Protein AF-0000000077071652 (afdb_homodimer)

InterPro domains:
  IPR006652 Kelch repeat type 1 [PF01344] (30-72)
  IPR015915 Kelch-type beta-propeller [G3DSA:2.120.10.80] (1-204)
  IPR015915 Kelch-type beta-propeller [SSF117281] (3-193)

Nearest PDB structures (foldseek):
  9d1i-assembly1_A  TM=8.207E-01  e=2.925E-10  Homo sapiens
  9d1z-assembly1_A  TM=8.200E-01  e=2.925E-10  Homo sapiens
  6cim-assembly1_D  TM=7.204E-01  e=2.808E-09  Mus musculus
  6cil-assembly1_B  TM=7.201E-01  e=3.849E-09  Mus musculus
  5gq0-assembly1_B  TM=3.621E-01  e=4.751E-09  Arabidopsis thaliana

Structure (mmCIF, N/CA/C/O backbone):
data_AF-0000000077071652-model_v1
#
loop_
_entity.id
_entity.type
_entity.pdbx_description
1 polymer 'Uncharacterized protein'
#
loop_
_atom_site.group_PDB
_atom_site.id
_atom_site.type_symbol
_atom_site.label_atom_id
_atom_site.label_alt_id
_atom_site.label_comp_id
_atom_site.label_asym_id
_atom_site.label_entity_id
_atom_site.label_seq_id
_atom_site.pdbx_PDB_ins_code
_atom_site.Cartn_x
_atom_site.Cartn_y
_atom_site.Cartn_z
_atom_site.occupancy
_atom_site.B_iso_or_equiv
_atom_site.auth_seq_id
_atom_site.auth_comp_id
_atom_site.auth_asym_id
_atom_site.auth_atom_id
_atom_site.pdbx_PDB_model_num
ATOM 1 N N . MET A 1 1 ? 28.688 33.906 -8.859 1 18.97 1 MET A N 1
ATOM 2 C CA . MET A 1 1 ? 28.531 33.281 -10.18 1 18.97 1 MET A CA 1
ATOM 3 C C . MET A 1 1 ? 28.859 31.797 -10.133 1 18.97 1 MET A C 1
ATOM 5 O O . MET A 1 1 ? 30.031 31.422 -10.055 1 18.97 1 MET A O 1
ATOM 9 N N . CYS A 1 2 ? 28.312 30.859 -9.383 1 20.47 2 CYS A N 1
ATOM 10 C CA . CYS A 1 2 ? 28.812 29.562 -8.906 1 20.47 2 CYS A CA 1
ATOM 11 C C . CYS A 1 2 ? 28.953 28.578 -10.055 1 20.47 2 CYS A C 1
ATOM 13 O O . CYS A 1 2 ? 27.984 28.25 -10.734 1 20.47 2 CYS A O 1
ATOM 15 N N . SER A 1 3 ? 30.078 28.531 -10.891 1 21.16 3 SER A N 1
ATOM 16 C CA . SER A 1 3 ? 30.484 27.891 -12.133 1 21.16 3 SER A CA 1
ATOM 17 C C . SER A 1 3 ? 30.359 26.375 -12.031 1 21.16 3 SER A C 1
ATOM 19 O O . SER A 1 3 ? 31.047 25.641 -12.734 1 21.16 3 SER A O 1
ATOM 21 N N . VAL A 1 4 ? 29.5 25.844 -11.289 1 23.52 4 VAL A N 1
ATOM 22 C CA . VAL A 1 4 ? 29.703 24.422 -11.047 1 23.52 4 VAL A CA 1
ATOM 23 C C . VAL A 1 4 ? 29.859 23.688 -12.375 1 23.52 4 VAL A C 1
ATOM 25 O O . VAL A 1 4 ? 29.094 23.922 -13.312 1 23.52 4 VAL A O 1
ATOM 28 N N . MET A 1 5 ? 31.078 23.297 -12.75 1 22.19 5 MET A N 1
ATOM 29 C CA . MET A 1 5 ? 31.734 22.438 -13.727 1 22.19 5 MET A CA 1
ATOM 30 C C . MET A 1 5 ? 30.875 21.234 -14.07 1 22.19 5 MET A C 1
ATOM 32 O O . MET A 1 5 ? 30.297 20.609 -13.18 1 22.19 5 MET A O 1
ATOM 36 N N . GLU A 1 6 ? 30.422 21.078 -15.242 1 27.33 6 GLU A N 1
ATOM 37 C CA . GLU A 1 6 ? 29.797 20.125 -16.156 1 27.33 6 GLU A CA 1
ATOM 38 C C . GLU A 1 6 ? 30.453 18.766 -16.062 1 27.33 6 GLU A C 1
ATOM 40 O O . GLU A 1 6 ? 31.5 18.531 -16.688 1 27.33 6 GLU A O 1
ATOM 45 N N . VAL A 1 7 ? 31 18.328 -14.922 1 27.44 7 VAL A N 1
ATOM 46 C CA . VAL A 1 7 ? 31.812 17.125 -15.055 1 27.44 7 VAL A CA 1
ATOM 47 C C . VAL A 1 7 ? 31.125 16.141 -16 1 27.44 7 VAL A C 1
ATOM 49 O O . VAL A 1 7 ? 30.016 15.695 -15.742 1 27.44 7 VAL A O 1
ATOM 52 N N . CYS A 1 8 ? 31.359 16.188 -17.281 1 26.73 8 CYS A N 1
ATOM 53 C CA . CYS A 1 8 ? 31.297 15.297 -18.453 1 26.73 8 CYS A CA 1
ATOM 54 C C . CYS A 1 8 ? 31.719 13.883 -18.078 1 26.73 8 CYS A C 1
ATOM 56 O O . CYS A 1 8 ? 32.906 13.57 -18.031 1 26.73 8 CYS A O 1
ATOM 58 N N . HIS A 1 9 ? 31.641 13.32 -16.875 1 30.38 9 HIS A N 1
ATOM 59 C CA . HIS A 1 9 ? 32.344 12.047 -16.75 1 30.38 9 HIS A CA 1
ATOM 60 C C . HIS A 1 9 ? 32.125 11.172 -17.969 1 30.38 9 HIS A C 1
ATOM 62 O O . HIS A 1 9 ? 31 10.836 -18.312 1 30.38 9 HIS A O 1
ATOM 68 N N . LEU A 1 10 ? 33.031 11.008 -19 1 30.67 10 LEU A N 1
ATOM 69 C CA . LEU A 1 10 ? 33.469 10.312 -20.203 1 30.67 10 LEU A CA 1
ATOM 70 C C . LEU A 1 10 ? 33 8.852 -20.188 1 30.67 10 LEU A C 1
ATOM 72 O O . LEU A 1 10 ? 32.375 8.383 -21.125 1 30.67 10 LEU A O 1
ATOM 76 N N . ARG A 1 11 ? 34.031 7.602 -20.172 1 30.45 11 ARG A N 1
ATOM 77 C CA . ARG A 1 11 ? 34.438 6.266 -20.609 1 30.45 11 ARG A CA 1
ATOM 78 C C . ARG A 1 11 ? 33.688 5.191 -19.844 1 30.45 11 ARG A C 1
ATOM 80 O O . ARG A 1 11 ? 33.531 4.066 -20.328 1 30.45 11 ARG A O 1
ATOM 87 N N . THR A 1 12 ? 34 4.973 -18.438 1 36.06 12 THR A N 1
ATOM 88 C CA . THR A 1 12 ? 33.625 3.713 -17.797 1 36.06 12 THR A CA 1
ATOM 89 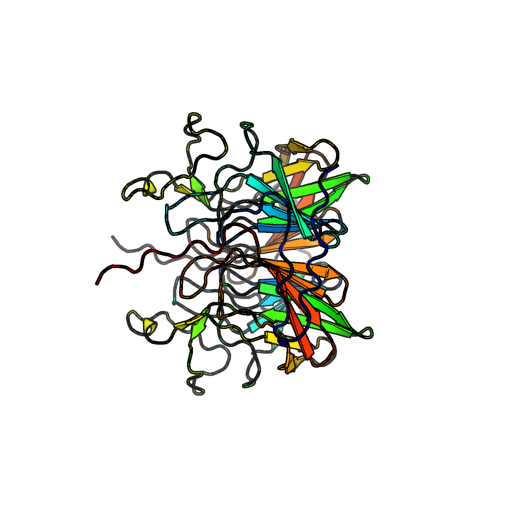C C . THR A 1 12 ? 32.125 3.533 -17.766 1 36.06 12 THR A C 1
ATOM 91 O O . THR A 1 12 ? 31.375 4.504 -17.609 1 36.06 12 THR A O 1
ATOM 94 N N . GLY A 1 13 ? 31.484 2.768 -18.578 1 35.16 13 GLY A N 1
ATOM 95 C CA . GLY A 1 13 ? 30.188 2.158 -18.844 1 35.16 13 GLY A CA 1
ATOM 96 C C . GLY A 1 13 ? 29.297 2.133 -17.625 1 35.16 13 GLY A C 1
ATOM 97 O O . GLY A 1 13 ? 28.344 1.348 -17.562 1 35.16 13 GLY A O 1
ATOM 98 N N . ARG A 1 14 ? 29.859 2.602 -16.531 1 34.88 14 ARG A N 1
ATOM 99 C CA . ARG A 1 14 ? 29 2.402 -15.367 1 34.88 14 ARG A CA 1
ATOM 100 C C . ARG A 1 14 ? 27.797 3.338 -15.398 1 34.88 14 ARG A C 1
ATOM 102 O O . ARG A 1 14 ? 27.953 4.535 -15.664 1 34.88 14 ARG A O 1
ATOM 109 N N . TRP A 1 15 ? 26.656 2.91 -15.656 1 39.97 15 TRP A N 1
ATOM 110 C CA . TRP A 1 15 ? 25.344 3.547 -15.531 1 39.97 15 TRP A CA 1
ATOM 111 C C . TRP A 1 15 ? 25.312 4.492 -14.336 1 39.97 15 TRP A C 1
ATOM 113 O O . TRP A 1 15 ? 25.594 4.086 -13.211 1 39.97 15 TRP A O 1
ATOM 123 N N . GLU A 1 16 ? 25.781 5.773 -14.453 1 47.78 16 GLU A N 1
ATOM 124 C CA . GLU A 1 16 ? 25.766 6.809 -13.43 1 47.78 16 GLU A CA 1
ATOM 125 C C . GLU A 1 16 ? 24.406 6.887 -12.742 1 47.78 16 GLU A C 1
ATOM 127 O O . GLU A 1 16 ? 23.375 7.078 -13.398 1 47.78 16 GLU A O 1
ATOM 132 N N . GLN A 1 17 ? 24.344 6.367 -11.586 1 61 17 GLN A N 1
ATOM 133 C CA . GLN A 1 17 ? 23.172 6.535 -10.719 1 61 17 GLN A CA 1
ATOM 134 C C . GLN A 1 17 ? 22.875 8.016 -10.492 1 61 17 GLN A C 1
ATOM 136 O O . GLN A 1 17 ? 23.766 8.805 -10.195 1 61 17 GLN A O 1
ATOM 141 N N . LYS A 1 18 ? 21.906 8.664 -11.242 1 69.88 18 LYS A N 1
ATOM 142 C CA . LYS A 1 18 ? 21.469 10.047 -11.094 1 69.88 18 LYS A CA 1
ATOM 143 C C . LYS A 1 18 ? 21.016 10.328 -9.664 1 69.88 18 LYS A C 1
ATOM 145 O O . LYS A 1 18 ? 20.172 9.602 -9.117 1 69.88 18 LYS A O 1
ATOM 150 N N . PRO A 1 19 ? 21.75 11.32 -8.969 1 77.06 19 PRO A N 1
ATOM 151 C CA . PRO A 1 19 ? 21.344 11.656 -7.605 1 77.06 19 PRO A CA 1
ATOM 152 C C . PRO A 1 19 ? 20.016 12.422 -7.551 1 77.06 19 PRO A C 1
ATOM 154 O O . PRO A 1 19 ? 19.719 13.188 -8.469 1 77.06 19 PRO A O 1
ATOM 157 N N . THR A 1 20 ? 19.234 12.102 -6.539 1 85.62 20 THR A N 1
ATOM 158 C CA . THR A 1 20 ? 18.078 12.953 -6.27 1 85.62 20 THR A CA 1
ATOM 159 C C . THR A 1 20 ? 18.516 14.234 -5.559 1 85.62 20 THR A C 1
ATOM 161 O O . THR A 1 20 ? 19.656 14.352 -5.129 1 85.62 20 THR A O 1
ATOM 164 N N . THR A 1 21 ? 17.641 15.242 -5.578 1 86.56 21 THR A N 1
ATOM 165 C CA . THR A 1 21 ? 17.938 16.516 -4.918 1 86.56 21 THR A CA 1
ATOM 166 C C . THR A 1 21 ? 16.891 16.812 -3.844 1 86.56 21 THR A C 1
ATOM 168 O O . THR A 1 21 ? 15.859 16.141 -3.77 1 86.56 21 THR A O 1
ATOM 171 N N . GLY A 1 22 ? 17.234 17.797 -2.902 1 88.31 22 GLY A N 1
ATOM 172 C CA . GLY A 1 22 ? 16.344 18.188 -1.822 1 88.31 22 GLY A CA 1
ATOM 173 C C . GLY A 1 22 ? 16.656 17.5 -0.51 1 88.31 22 GLY A C 1
ATOM 174 O O . GLY A 1 22 ? 17.812 17.297 -0.168 1 88.31 22 GLY A O 1
ATOM 175 N N . ASN A 1 23 ? 15.562 17.234 0.267 1 82.69 23 ASN A N 1
ATOM 176 C CA . ASN A 1 23 ? 15.695 16.625 1.591 1 82.69 23 ASN A CA 1
ATOM 177 C C . ASN A 1 23 ? 15 15.273 1.664 1 82.69 23 ASN A C 1
ATOM 179 O O . ASN A 1 23 ? 13.883 15.172 2.17 1 82.69 23 ASN A O 1
ATOM 183 N N . PRO A 1 24 ? 15.703 14.312 1.148 1 81.69 24 PRO A N 1
ATOM 184 C CA . PRO A 1 24 ? 15.07 12.992 1.2 1 81.69 24 PRO A CA 1
ATOM 185 C C . PRO A 1 24 ? 14.883 12.484 2.627 1 81.69 24 PRO A C 1
ATOM 187 O O . PRO A 1 24 ? 15.602 12.898 3.535 1 81.69 24 PRO A O 1
ATOM 190 N N . PRO A 1 25 ? 13.82 11.703 2.795 1 77.38 25 PRO A N 1
ATOM 191 C CA . PRO A 1 25 ? 13.695 11.062 4.105 1 77.38 25 PRO A CA 1
ATOM 192 C C . PRO A 1 25 ? 14.844 10.094 4.395 1 77.38 25 PRO A C 1
ATOM 194 O O . PRO A 1 25 ? 15.516 9.633 3.467 1 77.38 25 PRO A O 1
ATOM 197 N N . LEU A 1 26 ? 15.094 9.867 5.691 1 70.69 26 LEU A N 1
ATOM 198 C CA . LEU A 1 26 ? 16.047 8.836 6.074 1 70.69 26 LEU A CA 1
ATOM 199 C C . LEU A 1 26 ? 15.539 7.449 5.703 1 70.69 26 LEU A C 1
ATOM 201 O O . LEU A 1 26 ? 14.359 7.277 5.414 1 70.69 26 LEU A O 1
ATOM 205 N N . GLY A 1 27 ? 16.453 6.512 5.496 1 64.44 27 GLY A N 1
ATOM 206 C CA . GLY A 1 27 ? 16.078 5.141 5.18 1 64.44 27 GLY A CA 1
ATOM 207 C C . GLY A 1 27 ? 15.094 4.547 6.164 1 64.44 27 GLY A C 1
ATOM 208 O O . GLY A 1 27 ? 15.414 4.371 7.34 1 64.44 27 GLY A O 1
ATOM 209 N N . VAL A 1 28 ? 13.797 4.496 5.723 1 73.62 28 VAL A N 1
ATOM 210 C CA . VAL A 1 28 ? 12.742 3.949 6.566 1 73.62 28 VAL A CA 1
ATOM 211 C C . VAL A 1 28 ? 11.914 2.939 5.77 1 73.62 28 VAL A C 1
ATOM 213 O O . VAL A 1 28 ? 12.078 2.812 4.555 1 73.62 28 VAL A O 1
ATOM 216 N N . LYS A 1 29 ? 11.25 2.104 6.52 1 77.06 29 LYS A N 1
ATOM 217 C CA . LYS A 1 29 ? 10.352 1.126 5.91 1 77.06 29 LYS A CA 1
ATOM 218 C C . LYS A 1 29 ? 8.898 1.4 6.293 1 77.06 29 LYS A C 1
ATOM 220 O O . LYS A 1 29 ? 8.625 2.154 7.23 1 77.06 29 LYS A O 1
ATOM 225 N N . SER A 1 30 ? 8 0.882 5.434 1 83.38 30 SER A N 1
ATOM 226 C CA . SER A 1 30 ? 6.574 0.85 5.727 1 83.38 30 SER A CA 1
ATOM 227 C C . SER A 1 30 ? 5.953 2.238 5.613 1 83.38 30 SER A C 1
ATOM 229 O O . 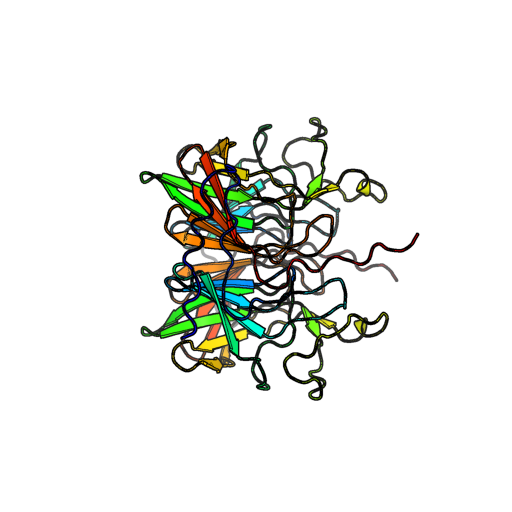SER A 1 30 ? 5.152 2.639 6.461 1 83.38 30 SER A O 1
ATOM 231 N N . TYR A 1 31 ? 6.34 2.951 4.594 1 85.31 31 TYR A N 1
ATOM 232 C CA . TYR A 1 31 ? 5.652 4.195 4.27 1 85.31 31 TYR A CA 1
ATOM 233 C C . TYR A 1 31 ? 4.254 3.92 3.73 1 85.31 31 TYR A C 1
ATOM 235 O O . TYR A 1 31 ? 4.012 2.877 3.117 1 85.31 31 TYR A O 1
ATOM 243 N N . ALA A 1 32 ? 3.391 4.832 4.027 1 90.62 32 ALA A N 1
ATOM 244 C CA . ALA A 1 32 ? 2.219 4.984 3.168 1 90.62 32 ALA A CA 1
ATOM 245 C C . ALA A 1 32 ? 2.516 5.906 1.989 1 90.62 32 ALA A C 1
ATOM 247 O O . ALA A 1 32 ? 3.207 6.918 2.143 1 90.62 32 ALA A O 1
ATOM 248 N N . ALA A 1 33 ? 1.998 5.621 0.824 1 94.5 33 ALA A N 1
ATOM 249 C CA . ALA A 1 33 ? 2.326 6.414 -0.357 1 94.5 33 ALA A CA 1
ATOM 250 C C . ALA A 1 33 ? 1.095 6.629 -1.232 1 94.5 33 ALA A C 1
ATOM 252 O O . ALA A 1 33 ? 0.207 5.777 -1.286 1 94.5 33 ALA A O 1
ATOM 253 N N . ALA A 1 34 ? 1.031 7.738 -1.883 1 96.12 34 ALA A N 1
ATOM 254 C CA . ALA A 1 34 ? 0.006 8.086 -2.865 1 96.12 34 ALA A CA 1
ATOM 255 C C . ALA A 1 34 ? 0.553 9.047 -3.914 1 96.12 34 ALA A C 1
ATOM 257 O O . ALA A 1 34 ? 1.439 9.852 -3.621 1 96.12 34 ALA A O 1
ATOM 258 N N . ALA A 1 35 ? 0 8.984 -5.051 1 95.94 35 ALA A N 1
ATOM 259 C CA . ALA A 1 35 ? 0.449 9.859 -6.129 1 95.94 35 ALA A CA 1
ATOM 260 C C . ALA A 1 35 ? -0.637 10.867 -6.512 1 95.94 35 ALA A C 1
ATOM 262 O O . ALA A 1 35 ? -1.821 10.523 -6.547 1 95.94 35 ALA A O 1
ATOM 263 N N . ILE A 1 36 ? -0.266 12.055 -6.734 1 95.62 36 ILE A N 1
ATOM 264 C CA . ILE A 1 36 ? -1.097 13.102 -7.316 1 95.62 36 ILE A CA 1
ATOM 265 C C . ILE A 1 36 ? -0.32 13.828 -8.414 1 95.62 36 ILE A C 1
ATOM 267 O O . ILE A 1 36 ? 0.694 14.469 -8.148 1 95.62 36 ILE A O 1
ATOM 271 N N . GLY A 1 37 ? -0.831 13.711 -9.664 1 93.56 37 GLY A N 1
ATOM 272 C CA . GLY A 1 37 ? -0.073 14.281 -10.766 1 93.56 37 GLY A CA 1
ATOM 273 C C . GLY A 1 37 ? 1.312 13.68 -10.914 1 93.56 37 GLY A C 1
ATOM 274 O O . GLY A 1 37 ? 1.457 12.469 -11.055 1 93.56 37 GLY A O 1
ATOM 275 N N . ARG A 1 38 ? 2.359 14.531 -10.891 1 95.19 38 ARG A N 1
ATOM 276 C CA . ARG A 1 38 ? 3.732 14.07 -11.07 1 95.19 38 ARG A CA 1
ATOM 277 C C . ARG A 1 38 ? 4.492 14.094 -9.742 1 95.19 38 ARG A C 1
ATOM 279 O O . ARG A 1 38 ? 5.719 14.211 -9.734 1 95.19 38 ARG A O 1
ATOM 286 N N . GLU A 1 39 ? 3.68 14.016 -8.672 1 96.31 39 GLU A N 1
ATOM 287 C CA . GLU A 1 39 ? 4.27 13.961 -7.34 1 96.31 39 GLU A CA 1
ATOM 288 C C . GLU A 1 39 ? 3.832 12.703 -6.594 1 96.31 39 GLU A C 1
ATOM 290 O O . GLU A 1 39 ? 2.67 12.297 -6.676 1 96.31 39 GLU A O 1
ATOM 295 N N . ILE A 1 40 ? 4.793 12.125 -5.91 1 96.75 40 ILE A N 1
ATOM 296 C CA . ILE A 1 40 ? 4.488 11.039 -4.98 1 96.75 40 ILE A CA 1
ATOM 297 C C . ILE A 1 40 ? 4.684 11.523 -3.545 1 96.75 40 ILE A C 1
ATOM 299 O O . ILE A 1 40 ? 5.668 12.195 -3.238 1 96.75 40 ILE A O 1
ATOM 303 N N . PHE A 1 41 ? 3.736 11.156 -2.75 1 94.12 41 PHE A N 1
ATOM 304 C CA . PHE A 1 41 ? 3.779 11.57 -1.352 1 94.12 41 PHE A CA 1
ATOM 305 C C . PHE A 1 41 ? 4.023 10.367 -0.445 1 94.12 41 PHE A C 1
ATOM 307 O O . PHE A 1 41 ? 3.484 9.281 -0.679 1 94.12 41 PHE A O 1
ATOM 314 N N . TYR A 1 42 ? 4.836 10.57 0.551 1 90.88 42 TYR A N 1
ATOM 315 C CA . TYR A 1 42 ? 5.203 9.531 1.513 1 90.88 42 TYR A CA 1
ATOM 316 C C . TYR A 1 42 ? 4.957 10.008 2.941 1 90.88 42 TYR A C 1
ATOM 318 O O . TYR A 1 42 ? 5.371 11.109 3.316 1 90.88 42 TYR A O 1
ATOM 326 N N . PHE A 1 43 ? 4.277 9.188 3.701 1 88.94 43 PHE A N 1
ATOM 327 C CA . PHE A 1 43 ? 4.008 9.531 5.094 1 88.94 43 PHE A CA 1
ATOM 328 C C . PHE A 1 43 ? 4.371 8.375 6.016 1 88.94 43 PHE A C 1
ATOM 330 O O . PHE A 1 43 ? 4.129 7.211 5.688 1 88.94 43 PHE A O 1
ATOM 337 N N . GLY A 1 44 ? 4.918 8.75 7.191 1 80.44 44 GLY A N 1
ATOM 338 C CA . GLY A 1 44 ? 5.16 7.805 8.273 1 80.44 44 GLY A CA 1
ATOM 339 C C . GLY A 1 44 ? 6.41 6.973 8.07 1 80.44 44 GLY A C 1
ATOM 340 O O . GLY A 1 44 ? 7.457 7.5 7.688 1 80.44 44 GLY A O 1
ATOM 341 N N . GLY A 1 45 ? 6.25 5.645 8.375 1 76.31 45 GLY A N 1
ATOM 342 C CA . GLY A 1 45 ? 7.363 4.715 8.297 1 76.31 45 GLY A CA 1
ATOM 343 C C . GLY A 1 45 ? 8.117 4.574 9.602 1 76.31 45 GLY A C 1
ATOM 344 O O . GLY A 1 45 ? 7.883 5.332 10.547 1 76.31 45 GLY A O 1
ATOM 345 N N . HIS A 1 46 ? 8.805 3.459 9.656 1 73.06 46 HIS A N 1
ATOM 346 C CA . HIS A 1 46 ? 9.57 3.195 10.867 1 73.06 46 HIS A CA 1
ATOM 347 C C . HIS A 1 46 ? 11.008 2.799 10.531 1 73.06 46 HIS A C 1
ATOM 349 O O . HIS A 1 46 ? 11.258 2.186 9.492 1 73.06 46 HIS A O 1
ATOM 355 N N . CYS A 1 47 ? 11.891 3.416 11.367 1 62.28 47 CYS A N 1
ATOM 356 C CA . CYS A 1 47 ? 13.297 3.053 11.211 1 62.28 47 CYS A CA 1
ATOM 357 C C . CYS A 1 47 ? 13.719 2.033 12.258 1 62.28 47 CYS A C 1
ATOM 359 O O . CYS A 1 47 ? 13.289 2.105 13.414 1 62.28 47 CYS A O 1
ATOM 361 N N . ASN A 1 48 ? 14.336 0.877 11.859 1 54.91 48 ASN A N 1
ATOM 362 C CA . ASN A 1 48 ? 14.812 -0.115 12.812 1 54.91 48 ASN A CA 1
ATOM 363 C C . ASN A 1 48 ? 15.867 0.47 13.75 1 54.91 48 ASN A C 1
ATOM 365 O O . ASN A 1 48 ? 15.984 0.054 14.906 1 54.91 48 ASN A O 1
ATOM 369 N N . HIS A 1 49 ? 16.797 1.236 13.227 1 49.44 49 HIS A N 1
ATOM 370 C CA . HIS A 1 49 ? 17.969 1.585 14.023 1 49.44 49 HIS A CA 1
ATOM 371 C C . HIS A 1 49 ? 17.547 2.23 15.344 1 49.44 49 HIS A C 1
ATOM 373 O O . HIS A 1 49 ? 18.062 1.86 16.406 1 49.44 49 HIS A O 1
ATOM 379 N N . ASP A 1 50 ? 16.641 3.178 15.266 1 48 50 ASP A N 1
ATOM 380 C CA . ASP A 1 50 ? 16.422 3.916 16.516 1 48 50 ASP A CA 1
ATOM 381 C C . ASP A 1 50 ? 14.969 3.826 16.969 1 48 50 ASP A C 1
ATOM 383 O O . ASP A 1 50 ? 14.594 4.41 17.984 1 48 50 ASP A O 1
ATOM 387 N N . GLY A 1 51 ? 14.344 2.824 16.391 1 53.47 51 GLY A N 1
ATOM 388 C CA . GLY A 1 51 ? 12.945 2.721 16.781 1 53.47 51 GLY A CA 1
ATOM 389 C C . GLY A 1 51 ? 12.156 3.988 16.516 1 53.47 51 GLY A C 1
ATOM 390 O O . GLY A 1 51 ? 11.227 4.312 17.25 1 53.47 51 GLY A O 1
ATOM 391 N N . CYS A 1 52 ? 12.648 4.797 15.492 1 56.03 52 CYS A N 1
ATOM 392 C CA . CYS A 1 52 ? 12.055 6.117 15.305 1 56.03 52 CYS A CA 1
ATOM 393 C C . CYS A 1 52 ? 10.906 6.059 14.305 1 56.03 52 CYS A C 1
ATOM 395 O O . CYS A 1 52 ? 10.961 5.301 13.328 1 56.03 52 CYS A O 1
ATOM 397 N N . PHE A 1 53 ? 9.797 6.668 14.828 1 62.34 53 PHE A N 1
ATOM 398 C CA . PHE A 1 53 ? 8.625 6.883 13.984 1 62.34 53 PHE A CA 1
ATOM 399 C C . PHE A 1 53 ? 8.672 8.258 13.328 1 62.34 53 PHE A C 1
ATOM 401 O O . PHE A 1 53 ? 9.102 9.234 13.953 1 62.34 53 PHE A O 1
ATOM 408 N N . HIS A 1 54 ? 8.391 8.148 12 1 64.88 54 HIS A N 1
ATOM 409 C CA . HIS A 1 54 ? 8.391 9.414 11.273 1 64.88 54 HIS A CA 1
ATOM 410 C C . HIS A 1 54 ? 6.973 9.969 11.133 1 64.88 54 HIS A C 1
ATOM 412 O O . HIS A 1 54 ? 6.023 9.211 10.93 1 64.88 54 HIS A O 1
ATOM 418 N N . ASN A 1 55 ? 6.797 11.242 11.477 1 69.88 55 ASN A N 1
ATOM 419 C CA . ASN A 1 55 ? 5.516 11.922 11.305 1 69.88 55 ASN A CA 1
ATOM 420 C C . ASN A 1 55 ? 5.586 12.992 10.219 1 69.88 55 ASN A C 1
ATOM 422 O O . ASN A 1 55 ? 4.848 13.977 10.258 1 69.88 55 ASN A O 1
ATOM 426 N N . SER A 1 56 ? 6.465 12.805 9.312 1 76.44 56 SER A N 1
ATOM 427 C CA . SER A 1 56 ? 6.641 13.805 8.266 1 76.44 56 SER A CA 1
ATOM 428 C C . SER A 1 56 ? 6.031 13.344 6.949 1 76.44 56 SER A C 1
ATOM 430 O O . SER A 1 56 ? 6.008 12.148 6.652 1 76.44 56 SER A O 1
ATOM 432 N N . LEU A 1 57 ? 5.512 14.383 6.312 1 88.31 57 LEU A N 1
ATOM 433 C CA . LEU A 1 57 ? 5.035 14.188 4.945 1 88.31 57 LEU A CA 1
ATOM 434 C C . LEU A 1 57 ? 6.066 14.68 3.936 1 88.31 57 LEU A C 1
ATOM 436 O O . LEU A 1 57 ? 6.531 15.82 4.02 1 88.31 57 LEU A O 1
ATOM 440 N N . TYR A 1 58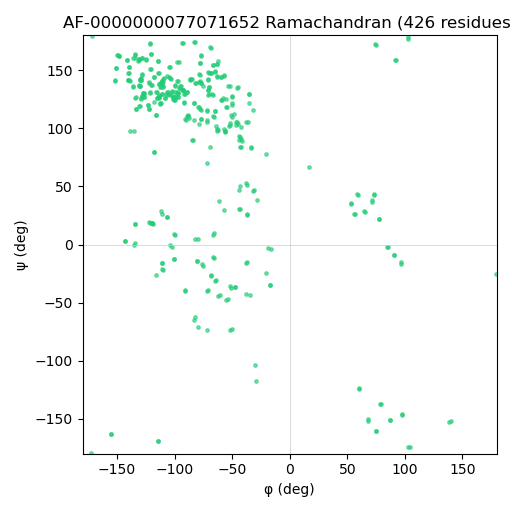 ? 6.461 13.773 3.025 1 89.88 58 TYR A N 1
ATOM 441 C CA . TYR A 1 58 ? 7.402 14.117 1.966 1 89.88 58 TYR A CA 1
ATOM 442 C C . TYR A 1 58 ? 6.734 14.047 0.598 1 89.88 58 TYR A C 1
ATOM 444 O O . TYR A 1 58 ? 5.789 13.281 0.399 1 89.88 58 TYR A O 1
ATOM 452 N N . SER A 1 59 ? 7.184 14.891 -0.246 1 93.94 59 SER A N 1
ATOM 453 C CA . SER A 1 59 ? 6.828 14.758 -1.655 1 93.94 59 SER A CA 1
ATOM 454 C C . SER A 1 59 ? 8.062 14.523 -2.518 1 93.94 59 SER A C 1
ATOM 456 O O . SER A 1 59 ? 9.141 15.047 -2.221 1 93.94 59 SER A O 1
ATOM 458 N N . PHE A 1 60 ? 7.922 13.727 -3.523 1 94.69 60 PHE A N 1
ATOM 459 C CA . PHE A 1 60 ? 8.945 13.453 -4.527 1 94.69 60 PHE A CA 1
ATOM 460 C C . PHE A 1 60 ? 8.422 13.766 -5.926 1 94.69 60 PHE A C 1
ATOM 462 O O . PHE A 1 60 ? 7.441 13.172 -6.379 1 94.69 60 PHE A O 1
ATOM 469 N N . ASN A 1 61 ? 9.109 14.703 -6.598 1 95.75 61 ASN A N 1
ATOM 470 C CA . ASN A 1 61 ? 8.758 15.023 -7.977 1 95.75 61 ASN A CA 1
ATOM 471 C C . ASN A 1 61 ? 9.398 14.047 -8.961 1 95.75 61 ASN A C 1
ATOM 473 O O . ASN A 1 61 ? 10.625 13.938 -9.016 1 95.75 61 ASN A O 1
ATOM 477 N N . VAL A 1 62 ? 8.602 13.406 -9.727 1 93.81 62 VAL A N 1
ATOM 478 C CA . VAL A 1 62 ? 9.102 12.297 -10.531 1 93.81 62 VAL A CA 1
ATOM 479 C C . VAL A 1 62 ? 9.789 12.836 -11.781 1 93.81 62 VAL A C 1
ATOM 481 O O . VAL A 1 62 ? 10.492 12.094 -12.484 1 93.81 62 VAL A O 1
ATOM 484 N N . ASP A 1 63 ? 9.594 14.086 -12.109 1 92.62 63 ASP A N 1
ATOM 485 C CA . ASP A 1 63 ? 10.242 14.672 -13.273 1 92.62 63 ASP A CA 1
ATOM 486 C C . ASP A 1 63 ? 11.586 15.297 -12.891 1 92.62 63 ASP A C 1
ATOM 488 O O . ASP A 1 63 ? 12.578 15.141 -13.609 1 92.62 63 ASP A O 1
ATOM 492 N N . THR A 1 64 ? 11.672 15.938 -11.766 1 93 64 THR A N 1
ATOM 493 C CA . THR A 1 64 ? 12.875 16.656 -11.359 1 93 64 THR A CA 1
ATOM 494 C C . THR A 1 64 ? 13.68 15.836 -10.359 1 93 64 THR A C 1
ATOM 496 O O . THR A 1 64 ? 14.836 16.156 -10.062 1 93 64 THR A O 1
ATOM 499 N N . PHE A 1 65 ? 13.109 14.82 -9.852 1 93 65 PHE A N 1
ATOM 500 C CA . PHE A 1 65 ? 13.734 13.953 -8.859 1 93 65 PHE A CA 1
ATOM 501 C C . PHE A 1 65 ? 14.133 14.75 -7.621 1 93 65 PHE A C 1
ATOM 503 O O . PHE A 1 65 ? 15.219 14.562 -7.074 1 93 65 PHE A O 1
ATOM 510 N N . ASN A 1 66 ? 13.219 15.57 -7.25 1 93.5 66 ASN A N 1
ATOM 511 C CA . ASN A 1 66 ? 13.445 16.422 -6.09 1 93.5 66 ASN A CA 1
ATOM 512 C C . ASN A 1 66 ? 12.531 16.047 -4.926 1 93.5 66 ASN A C 1
ATOM 514 O O . ASN A 1 66 ? 11.336 15.836 -5.117 1 93.5 66 ASN A O 1
ATOM 518 N N . TRP A 1 67 ? 13.164 16 -3.719 1 92.94 67 TRP A N 1
ATOM 519 C CA . TRP A 1 67 ? 12.438 15.727 -2.484 1 92.94 67 TRP A CA 1
ATOM 520 C C . TRP A 1 67 ? 12.094 17.016 -1.753 1 92.94 67 TRP A C 1
ATOM 522 O O . TRP A 1 67 ? 12.914 17.938 -1.68 1 92.94 67 TRP A O 1
ATOM 532 N N . LYS A 1 68 ? 10.898 17.031 -1.186 1 91.19 68 LYS A N 1
ATOM 533 C CA . LYS A 1 68 ? 10.492 18.125 -0.306 1 91.19 68 LYS A CA 1
ATOM 534 C C . LYS A 1 68 ? 9.789 17.594 0.939 1 91.19 68 LYS A C 1
ATOM 536 O O . LYS A 1 68 ? 8.969 16.672 0.852 1 91.19 68 LYS A O 1
ATOM 541 N N . GLU A 1 69 ? 10.172 18.172 2.045 1 87.5 69 GLU A N 1
ATOM 542 C CA . GLU A 1 69 ? 9.398 17.922 3.258 1 87.5 69 GLU A CA 1
ATOM 543 C C . GLU A 1 69 ? 8.266 18.938 3.408 1 87.5 69 GLU A C 1
ATOM 545 O O . GLU A 1 69 ? 8.5 20.141 3.426 1 87.5 69 GLU A O 1
ATOM 550 N N . LEU A 1 70 ? 7.086 18.688 3.303 1 85.06 70 LEU A N 1
ATOM 551 C CA . LEU A 1 70 ? 5.938 19.578 3.289 1 85.06 70 LEU A CA 1
ATOM 552 C C . LEU A 1 70 ? 5.516 19.953 4.711 1 85.06 70 LEU A C 1
ATOM 554 O O . LEU A 1 70 ? 5.07 21.062 4.961 1 85.06 70 LEU A O 1
ATOM 558 N N . SER A 1 71 ? 5.105 19.172 5.594 1 66.25 71 SER A N 1
ATOM 559 C CA . SER A 1 71 ? 4.578 19.578 6.895 1 66.25 71 SER A CA 1
ATOM 560 C C . SER A 1 71 ? 5.086 18.656 8 1 66.25 71 SER A C 1
ATOM 562 O O . SER A 1 71 ? 4.902 17.438 7.941 1 66.25 71 SER A O 1
ATOM 564 N N . PRO A 1 72 ? 6.18 19.109 8.734 1 54.88 72 PRO A N 1
ATOM 565 C CA . PRO A 1 72 ? 6.191 18.312 9.961 1 54.88 72 PRO A CA 1
ATOM 566 C C . PRO A 1 72 ? 4.887 18.406 10.75 1 54.88 72 PRO A C 1
ATOM 568 O O . PRO A 1 72 ? 4.219 19.453 10.703 1 54.88 72 PRO A O 1
ATOM 571 N N . THR A 1 73 ? 4.035 17.469 10.641 1 51.16 73 THR A N 1
ATOM 572 C CA . THR A 1 73 ? 2.781 17.609 11.375 1 51.16 73 THR A CA 1
ATOM 573 C C . THR A 1 73 ? 3.02 18.25 12.734 1 51.16 73 THR A C 1
ATOM 575 O O . THR A 1 73 ? 3.52 17.609 13.664 1 51.16 73 THR A O 1
ATOM 578 N N . THR A 1 74 ? 3.66 19.344 12.766 1 46.38 74 THR A N 1
ATOM 579 C CA . THR A 1 74 ? 3.744 20 14.07 1 46.38 74 THR A CA 1
ATOM 580 C C . THR A 1 74 ? 2.373 20.047 14.742 1 46.38 74 THR A C 1
ATOM 582 O O . THR A 1 74 ? 2.271 20.297 15.938 1 46.38 74 THR A O 1
ATOM 585 N N . SER A 1 75 ? 1.389 20.234 13.93 1 44.88 75 SER A N 1
ATOM 586 C CA . SER A 1 75 ? 0.133 20.562 14.594 1 44.88 75 SER A CA 1
ATOM 587 C C . SER A 1 75 ? -0.534 19.328 15.172 1 44.88 75 SER A C 1
ATOM 589 O O . SER A 1 75 ? -0.312 18.219 14.688 1 44.88 75 SER A O 1
ATOM 591 N N . HIS A 1 76 ? -1.104 19.5 16.359 1 45.44 76 HIS A N 1
ATOM 592 C CA . HIS A 1 76 ? -1.931 18.594 17.156 1 45.44 76 HIS A CA 1
ATOM 593 C C . HIS A 1 76 ? -2.867 17.781 16.266 1 45.44 76 HIS A C 1
ATOM 595 O O . HIS A 1 76 ? -3.484 16.812 16.734 1 45.44 76 HIS A O 1
ATOM 601 N N . HIS A 1 77 ? -2.992 18.25 15.094 1 45.31 77 HIS A N 1
ATOM 602 C CA . HIS A 1 77 ? -4.086 17.641 14.344 1 45.31 77 HIS A CA 1
ATOM 603 C C . HIS A 1 77 ? -3.57 16.625 13.344 1 45.31 77 HIS A C 1
ATOM 605 O O . HIS A 1 77 ? -4.355 15.984 12.641 1 45.31 77 HIS A O 1
ATOM 611 N N . GLY A 1 78 ? -2.291 16.422 13.219 1 48.84 78 GLY A N 1
ATOM 612 C CA . GLY A 1 78 ? -1.856 15.492 12.18 1 48.84 78 GLY A CA 1
ATOM 613 C C . GLY A 1 78 ? -1.612 14.086 12.703 1 48.84 78 GLY A C 1
ATOM 614 O O . GLY A 1 78 ? -1.675 13.844 13.906 1 48.84 78 GLY A O 1
ATOM 615 N N . PRO A 1 79 ? -1.707 13.102 11.688 1 49.25 79 PRO A N 1
ATOM 616 C CA . PRO A 1 79 ? -1.43 11.727 12.109 1 49.25 79 PRO A CA 1
ATOM 617 C C . PRO A 1 79 ? -0.118 11.594 12.883 1 49.25 79 PRO A C 1
ATOM 619 O O . PRO A 1 79 ? 0.844 12.312 12.594 1 49.25 79 PRO A O 1
ATOM 622 N N . MET A 1 80 ? -0.197 11.344 14.125 1 52.53 80 MET A N 1
ATOM 623 C CA . MET A 1 80 ? 1 11.078 14.914 1 52.53 80 MET A CA 1
ATOM 624 C C . MET A 1 80 ? 1.717 9.828 14.422 1 52.53 80 MET A C 1
ATOM 626 O O . MET A 1 80 ? 1.077 8.891 13.938 1 52.53 80 MET A O 1
ATOM 630 N N . MET A 1 81 ? 2.951 9.766 14.742 1 51.41 81 MET A N 1
ATOM 631 C CA . MET A 1 81 ? 3.977 8.75 14.508 1 51.41 81 MET A CA 1
ATOM 632 C C . MET A 1 81 ? 3.342 7.398 14.211 1 51.41 81 MET A C 1
ATOM 634 O O . MET A 1 81 ? 2.916 6.691 15.125 1 51.41 81 MET A O 1
ATOM 638 N N . LYS A 1 82 ? 2.846 7.238 12.906 1 58.53 82 LYS A N 1
ATOM 639 C CA . LYS A 1 82 ? 2.176 5.973 12.625 1 58.53 82 LYS A CA 1
ATOM 640 C C . LYS A 1 82 ? 2.912 5.195 11.539 1 58.53 82 LYS A C 1
ATOM 642 O O . LYS A 1 82 ? 3.502 5.789 10.633 1 58.53 82 LYS A O 1
ATOM 647 N N . HIS A 1 83 ? 3.27 3.98 11.977 1 60.94 83 HIS A N 1
ATOM 648 C CA . HIS A 1 83 ? 3.629 3.082 10.891 1 60.94 83 HIS A CA 1
ATOM 649 C C . HIS A 1 83 ? 2.523 2.064 10.625 1 60.94 83 HIS A C 1
ATOM 651 O O . HIS A 1 83 ? 1.569 1.966 11.398 1 60.94 83 HIS A O 1
ATOM 657 N N . LEU A 1 84 ? 2.449 1.616 9.477 1 76.38 84 LEU A N 1
ATOM 658 C CA . LEU A 1 84 ? 1.496 0.606 9.031 1 76.38 84 LEU A CA 1
ATOM 659 C C . LEU A 1 84 ? 0.117 1.219 8.812 1 76.38 84 LEU A C 1
ATOM 661 O O . LEU A 1 84 ? -0.902 0.573 9.07 1 76.38 84 LEU A O 1
ATOM 665 N N . CYS A 1 85 ? 0.114 2.518 8.609 1 82.19 85 CYS A N 1
ATOM 666 C CA . CYS A 1 85 ? -1.062 3.191 8.07 1 82.19 85 CYS A CA 1
ATOM 667 C C . CYS A 1 85 ? -1.097 3.092 6.551 1 82.19 85 CYS A C 1
ATOM 669 O O . CYS A 1 85 ? -0.211 2.486 5.945 1 82.19 85 CYS A O 1
ATOM 671 N N . ASP A 1 86 ? -2.162 3.562 5.977 1 92.31 86 ASP A N 1
ATOM 672 C CA . ASP A 1 86 ? -2.246 3.658 4.523 1 92.31 86 ASP A CA 1
ATOM 673 C C . ASP A 1 86 ? -2.734 5.039 4.09 1 92.31 86 ASP A C 1
ATOM 675 O O . ASP A 1 86 ? -3.275 5.793 4.898 1 92.31 86 ASP A O 1
ATOM 679 N N . MET A 1 87 ? -2.418 5.344 2.908 1 94.75 87 MET A N 1
ATOM 680 C CA . MET A 1 87 ? -2.711 6.672 2.381 1 94.75 87 MET A CA 1
ATOM 681 C C . MET A 1 87 ? -3.209 6.594 0.942 1 94.75 87 MET A C 1
ATOM 683 O O . MET A 1 87 ? -2.699 5.801 0.148 1 94.75 87 MET A O 1
ATOM 687 N N . ILE A 1 88 ? -4.223 7.457 0.612 1 97.12 88 ILE A N 1
ATOM 688 C CA . ILE A 1 88 ? -4.703 7.59 -0.759 1 97.12 88 ILE A CA 1
ATOM 689 C C . ILE A 1 88 ? -4.863 9.07 -1.106 1 97.12 88 ILE A C 1
ATOM 691 O O . ILE A 1 88 ? -4.875 9.922 -0.218 1 97.12 88 ILE A O 1
ATOM 695 N N . ALA A 1 89 ? -4.895 9.312 -2.396 1 97.19 89 ALA A N 1
ATOM 696 C CA . ALA A 1 89 ? -5.281 10.625 -2.908 1 97.19 89 ALA A CA 1
ATOM 697 C C . ALA A 1 89 ? -6.77 10.664 -3.252 1 97.19 89 ALA A C 1
ATOM 699 O O . ALA A 1 89 ? -7.305 9.711 -3.818 1 97.19 89 ALA A O 1
ATOM 700 N N . ILE A 1 90 ? -7.406 11.727 -2.867 1 97.31 90 ILE A N 1
ATOM 701 C CA . ILE A 1 90 ? -8.789 11.938 -3.281 1 97.31 90 ILE A CA 1
ATOM 702 C C . ILE A 1 90 ? -8.938 13.336 -3.887 1 97.31 90 ILE A C 1
ATOM 704 O O . ILE A 1 90 ? -8.07 14.188 -3.713 1 97.31 90 ILE A O 1
ATOM 708 N N . LYS A 1 91 ? -9.992 13.438 -4.625 1 98 91 LYS A N 1
ATOM 709 C CA . LYS A 1 91 ? -10.352 14.727 -5.207 1 98 91 LYS A CA 1
ATOM 710 C C . LYS A 1 91 ? -11.82 15.055 -4.941 1 98 91 LYS A C 1
ATOM 712 O O . LYS A 1 91 ? -12.711 14.281 -5.312 1 98 91 LYS A O 1
ATOM 717 N N . VAL A 1 92 ? -12.023 16.141 -4.254 1 97.19 92 VAL A N 1
ATOM 718 C CA . VAL A 1 92 ? -13.375 16.594 -3.928 1 97.19 92 VAL A CA 1
ATOM 719 C C . VAL A 1 92 ? -13.531 18.062 -4.324 1 97.19 92 VAL A C 1
ATOM 721 O O . VAL A 1 92 ? -12.719 18.906 -3.928 1 97.19 92 VAL A O 1
ATOM 724 N N . ASN A 1 93 ? -14.555 18.344 -5.129 1 95.25 93 ASN A N 1
ATOM 725 C CA . ASN A 1 93 ? -14.828 19.703 -5.598 1 95.25 93 ASN A CA 1
ATOM 726 C C . ASN A 1 93 ? -13.602 20.328 -6.25 1 95.25 93 ASN A C 1
ATOM 728 O O . ASN A 1 93 ? -13.273 21.484 -5.984 1 95.25 93 ASN A O 1
ATOM 732 N N . GLY A 1 94 ? -12.836 19.5 -6.926 1 95.31 94 GLY A N 1
ATOM 733 C CA . GLY A 1 94 ? -11.695 19.984 -7.691 1 95.31 94 GLY A CA 1
ATOM 734 C C . GLY A 1 94 ? -10.438 20.141 -6.855 1 95.31 94 GLY A C 1
ATOM 735 O O . GLY A 1 94 ? -9.406 20.594 -7.355 1 95.31 94 GLY A O 1
ATOM 736 N N . GLU A 1 95 ? -10.57 19.859 -5.555 1 96.94 95 GLU A N 1
ATOM 737 C CA . GLU A 1 95 ? -9.438 19.984 -4.641 1 96.94 95 GLU A CA 1
ATOM 738 C C . GLU A 1 95 ? -8.797 18.625 -4.363 1 96.94 95 GLU A C 1
ATOM 740 O O . GLU A 1 95 ? -9.5 17.641 -4.176 1 96.94 95 GLU A O 1
ATOM 745 N N . ASP A 1 96 ? -7.453 18.641 -4.375 1 97.5 96 ASP A N 1
ATOM 746 C CA . ASP A 1 96 ? -6.715 17.422 -4.082 1 97.5 96 ASP A CA 1
ATOM 747 C C . ASP A 1 96 ? -6.438 17.297 -2.586 1 97.5 96 ASP A C 1
ATOM 749 O O . ASP A 1 96 ? -5.996 18.25 -1.946 1 97.5 96 ASP A O 1
ATOM 753 N N . TYR A 1 97 ? -6.742 16.109 -2.082 1 96.69 97 TYR A N 1
ATOM 754 C CA . TYR A 1 97 ? -6.438 15.789 -0.692 1 96.69 97 TYR A CA 1
ATOM 755 C C . TYR A 1 97 ? -5.668 14.477 -0.589 1 96.69 97 TYR A C 1
ATOM 757 O O . TYR A 1 97 ? -5.848 13.578 -1.413 1 96.69 97 TYR A O 1
ATOM 765 N N . LEU A 1 98 ? -4.781 14.422 0.386 1 95.62 98 LEU A N 1
ATOM 766 C CA . LEU A 1 98 ? -4.305 13.125 0.873 1 95.62 98 LEU A CA 1
ATOM 767 C C . LEU A 1 98 ? -5.094 12.68 2.098 1 95.62 98 LEU A C 1
ATOM 769 O O . LEU A 1 98 ? -5.406 13.5 2.971 1 95.62 98 LEU A O 1
ATOM 773 N N . VAL A 1 99 ? -5.48 11.398 2.076 1 95.5 99 VAL A N 1
ATOM 774 C CA . VAL A 1 99 ? -6.164 10.812 3.227 1 95.5 99 VAL A CA 1
ATOM 775 C C . VAL A 1 99 ? -5.266 9.773 3.885 1 95.5 99 VAL A C 1
ATOM 777 O O . VAL A 1 99 ? -4.82 8.828 3.23 1 95.5 99 VAL A O 1
ATOM 780 N N . VAL A 1 100 ? -4.965 9.961 5.133 1 92.62 100 VAL A N 1
ATOM 781 C CA . VAL A 1 100 ? -4.195 9 5.914 1 92.62 100 VAL A CA 1
ATOM 782 C C . VAL A 1 100 ? -5.09 8.359 6.977 1 92.62 100 VAL A C 1
ATOM 784 O O . VAL A 1 100 ? -5.805 9.062 7.699 1 92.62 100 VAL A O 1
ATOM 787 N N . ILE A 1 101 ? -5.078 7.035 7.047 1 92.5 101 ILE A N 1
ATOM 788 C CA . ILE A 1 101 ? -5.941 6.336 7.992 1 92.5 101 ILE A CA 1
ATOM 789 C C . ILE A 1 101 ? -5.117 5.34 8.797 1 92.5 101 ILE A C 1
ATOM 791 O O . ILE A 1 101 ? -4.25 4.652 8.25 1 92.5 101 ILE A O 1
ATOM 795 N N . GLY A 1 102 ? -5.449 5.219 10.102 1 86.06 102 GLY A N 1
ATOM 796 C CA . GLY A 1 102 ? -5.043 4.098 10.93 1 86.06 102 GLY A CA 1
ATOM 797 C C . GLY A 1 102 ? -3.547 4.059 11.195 1 86.06 102 GLY A C 1
ATOM 798 O O . GLY A 1 102 ? -2.893 5.102 11.234 1 86.06 102 GLY A O 1
ATOM 799 N N . GLY A 1 103 ? -3.098 2.82 11.406 1 85.94 103 GLY A N 1
ATOM 800 C CA . GLY A 1 103 ? -1.692 2.592 11.695 1 85.94 103 GLY A CA 1
ATOM 801 C C . GLY A 1 103 ? -1.428 2.301 13.164 1 85.94 103 GLY A C 1
ATOM 802 O O . GLY A 1 103 ? -2.354 1.992 13.914 1 85.94 103 GLY A O 1
ATOM 803 N N . TYR A 1 104 ? -0.205 2.225 13.383 1 80.69 104 TYR A N 1
ATOM 804 C CA . TYR A 1 104 ? 0.284 1.892 14.719 1 80.69 104 TYR A CA 1
ATOM 805 C C . TYR A 1 104 ? 1.282 2.934 15.211 1 80.69 104 TYR A C 1
ATOM 807 O O . TYR A 1 104 ? 2.217 3.295 14.492 1 80.69 104 TYR A O 1
ATOM 815 N N . GLY A 1 105 ? 1.007 3.441 16.391 1 72.25 105 GLY A N 1
ATOM 816 C CA . GLY A 1 105 ? 1.91 4.438 16.938 1 72.25 105 GLY A CA 1
ATOM 817 C C . GLY A 1 105 ? 1.592 4.805 18.375 1 72.25 105 GLY A C 1
ATOM 818 O O . GLY A 1 105 ? 0.755 4.16 19.016 1 72.25 105 GLY A O 1
ATOM 819 N N . PRO A 1 106 ? 2.381 5.699 18.969 1 62.69 106 PRO A N 1
ATOM 820 C CA . PRO A 1 106 ? 2.189 6.066 20.375 1 62.69 106 PRO A CA 1
ATOM 821 C C . PRO A 1 106 ? 0.796 6.629 20.641 1 62.69 106 PRO A C 1
ATOM 823 O O . PRO A 1 106 ? 0.215 7.301 19.781 1 62.69 106 PRO A O 1
ATOM 826 N N . SER A 1 107 ? 0.097 5.887 21.688 1 53.31 107 SER A N 1
ATOM 827 C CA . SER A 1 107 ? -1.227 6.363 22.078 1 53.31 107 SER A CA 1
ATOM 828 C C . SER A 1 107 ? -1.206 7.852 22.406 1 53.31 107 SER A C 1
ATOM 830 O O . SER A 1 107 ? -2.172 8.562 22.125 1 53.31 107 SER A O 1
ATOM 832 N N . SER A 1 108 ? -0.579 8.117 23.656 1 45.25 108 SER A N 1
ATOM 833 C CA . SER A 1 108 ? -0.665 9.461 24.203 1 45.25 108 SER A CA 1
ATOM 834 C C . SER A 1 108 ? 0.334 10.398 23.531 1 45.25 108 SER A C 1
ATOM 836 O O . SER A 1 108 ? 1.469 10.008 23.25 1 45.25 108 SER A O 1
ATOM 838 N N . TYR A 1 109 ? -0.216 11.25 22.625 1 41.62 109 TYR A N 1
ATOM 839 C CA . TYR A 1 109 ? 0.611 12.43 22.391 1 41.62 109 TYR A CA 1
ATOM 840 C C . TYR A 1 109 ? 1.398 12.805 23.641 1 41.62 109 TYR A C 1
ATOM 842 O O . TYR A 1 109 ? 0.844 13.375 24.578 1 41.62 109 TYR A O 1
ATOM 850 N N . ASN A 1 110 ? 1.974 12.016 24.25 1 37.28 110 ASN A N 1
ATOM 851 C CA . ASN A 1 110 ? 2.674 12.961 25.094 1 37.28 110 ASN A CA 1
ATOM 852 C C . ASN A 1 110 ? 3.205 14.148 24.312 1 37.28 110 ASN A C 1
ATOM 854 O O . ASN A 1 110 ? 4.008 13.984 23.391 1 37.28 110 ASN A O 1
ATOM 858 N N . THR A 1 111 ? 2.24 15.078 24.156 1 38.69 111 THR A N 1
ATOM 859 C CA . THR A 1 111 ? 2.365 16.422 23.594 1 38.69 111 THR A CA 1
ATOM 860 C C . THR A 1 111 ? 3.828 16.859 23.562 1 38.69 111 THR A C 1
ATOM 862 O O . THR A 1 111 ? 4.156 17.906 22.984 1 38.69 111 THR A O 1
ATOM 865 N N . SER A 1 112 ? 4.504 16.438 24.531 1 36.84 112 SER A N 1
ATOM 866 C CA . SER A 1 112 ? 5.809 17.094 24.531 1 36.84 112 SER A CA 1
ATOM 867 C C . SER A 1 112 ? 6.641 16.672 23.328 1 36.84 112 SER A C 1
ATOM 869 O O . SER A 1 112 ? 7.781 17.109 23.156 1 36.84 112 SER A O 1
ATOM 871 N N . GLN A 1 113 ? 6.145 15.727 22.719 1 38.56 113 GLN A N 1
ATOM 872 C CA . GLN A 1 113 ? 7.121 15.258 21.75 1 38.56 113 GLN A CA 1
ATOM 873 C C . GLN A 1 113 ? 6.988 16.016 20.438 1 38.56 113 GLN A C 1
ATOM 875 O O . GLN A 1 113 ? 5.879 16.188 19.922 1 38.56 113 GLN A O 1
ATOM 880 N N . GLN A 1 114 ? 7.953 16.766 20.188 1 34.12 114 GLN A N 1
ATOM 881 C CA . GLN A 1 114 ? 8.172 17.719 19.109 1 34.12 114 GLN A CA 1
ATOM 882 C C . GLN A 1 114 ? 7.977 17.047 17.75 1 34.12 114 GLN A C 1
ATOM 884 O O . GLN A 1 114 ? 8.195 15.852 17.594 1 34.12 114 GLN A O 1
ATOM 889 N N . PRO A 1 115 ? 7.352 17.703 16.984 1 38.03 115 PRO A N 1
ATOM 890 C CA . PRO A 1 115 ? 7.441 17.391 15.562 1 38.03 115 PRO A CA 1
ATOM 891 C C . PRO A 1 115 ? 8.836 16.922 15.141 1 38.03 115 PRO A C 1
ATOM 893 O O . PRO A 1 115 ? 9.836 17.516 15.57 1 38.03 115 PRO A O 1
ATOM 896 N N . GLY A 1 116 ? 8.992 15.805 14.43 1 41.5 116 GLY A N 1
ATOM 897 C CA . GLY A 1 116 ? 10.312 15.336 14.047 1 41.5 116 GLY A CA 1
ATOM 898 C C . GLY A 1 116 ? 10.93 14.398 15.062 1 41.5 116 GLY A C 1
ATOM 899 O O . GLY A 1 116 ? 12.094 14.008 14.93 1 41.5 116 GLY A O 1
ATOM 900 N N . ALA A 1 117 ? 10.234 14.344 16.172 1 39.62 117 ALA A N 1
ATOM 901 C CA . ALA A 1 117 ? 10.867 13.523 17.203 1 39.62 117 ALA A CA 1
ATOM 902 C C . ALA A 1 117 ? 10.938 12.062 16.766 1 39.62 117 ALA A C 1
ATOM 904 O O . ALA A 1 117 ? 10.047 11.57 16.078 1 39.62 117 ALA A O 1
ATOM 905 N N . GLN A 1 118 ? 12.086 11.586 16.594 1 41.59 118 GLN A N 1
ATOM 906 C CA . GLN A 1 118 ? 12.406 10.172 16.438 1 41.59 118 GLN A CA 1
ATOM 907 C C . GLN A 1 118 ? 12.047 9.375 17.688 1 41.59 118 GLN A C 1
ATOM 909 O O . GLN A 1 118 ? 12.398 9.773 18.797 1 41.59 118 GLN A O 1
ATOM 914 N N . TYR A 1 119 ? 10.922 8.742 17.688 1 42.59 119 TYR A N 1
ATOM 915 C CA . TYR A 1 119 ? 10.602 7.891 18.828 1 42.59 119 TYR A CA 1
ATOM 916 C C . TYR A 1 119 ? 11.367 6.578 18.75 1 42.59 119 TYR A C 1
ATOM 918 O O . TYR A 1 119 ? 11.438 5.945 17.703 1 42.59 119 TYR A O 1
ATOM 926 N N . TYR A 1 120 ? 12.273 6.551 19.625 1 39.53 120 TYR A N 1
ATOM 927 C CA . TYR A 1 120 ? 12.984 5.289 19.781 1 39.53 120 TYR A CA 1
ATOM 928 C C . TYR A 1 120 ? 12.102 4.242 20.453 1 39.53 120 TYR A C 1
ATOM 930 O O . TYR A 1 120 ? 11.32 4.562 21.344 1 39.53 120 TYR A O 1
ATOM 938 N N . GLU A 1 121 ? 11.766 3.152 19.703 1 41.69 121 GLU A N 1
ATOM 939 C CA . GLU A 1 121 ? 11.25 1.983 20.406 1 41.69 121 GLU A CA 1
ATOM 940 C C . GLU A 1 121 ? 12.062 1.699 21.672 1 41.69 121 GLU A C 1
ATOM 942 O O . GLU A 1 121 ? 13.125 1.082 21.609 1 41.69 121 GLU A O 1
ATOM 947 N N . ALA A 1 122 ? 12.367 2.553 22.594 1 33.09 122 ALA A N 1
ATOM 948 C CA . ALA A 1 122 ? 13.023 2.055 23.797 1 33.09 122 ALA A CA 1
ATOM 949 C C . ALA A 1 122 ? 12.336 0.786 24.297 1 33.09 122 ALA A C 1
ATOM 951 O O . ALA A 1 122 ? 11.125 0.625 24.156 1 33.09 122 ALA A O 1
ATOM 952 N N . GLU A 1 123 ? 13.102 -0.245 24.672 1 36.06 123 GLU A N 1
ATOM 953 C CA . GLU A 1 123 ? 12.969 -1.416 25.531 1 36.06 123 GLU A CA 1
ATOM 954 C C . GLU A 1 123 ? 11.969 -1.158 26.656 1 36.06 123 GLU A C 1
ATOM 956 O O . GLU A 1 123 ? 11.586 -2.084 27.375 1 36.06 123 GLU A O 1
ATOM 961 N N . GLY A 1 124 ? 10.812 -0.476 26.625 1 34.81 124 GLY A N 1
ATOM 962 C CA . GLY A 1 124 ? 9.812 -0.074 27.594 1 34.81 124 GLY A CA 1
ATOM 963 C C . GLY A 1 124 ? 8.68 0.723 27 1 34.81 124 GLY A C 1
ATOM 964 O O . GLY A 1 124 ? 7.75 1.13 27.703 1 34.81 124 GLY A O 1
ATOM 965 N N . LEU A 1 125 ? 8.867 1.353 25.969 1 38.09 125 LEU A N 1
ATOM 966 C CA . LEU A 1 125 ? 7.836 2.244 25.453 1 38.09 125 LEU A CA 1
ATOM 967 C C . LEU A 1 125 ? 6.762 1.459 24.703 1 38.09 125 LEU A C 1
ATOM 969 O O . LEU A 1 125 ? 6.008 2.029 23.906 1 38.09 125 LEU A O 1
ATOM 973 N N . ALA A 1 126 ? 6.793 0.171 24.672 1 42.25 126 ALA A N 1
ATOM 974 C CA . ALA A 1 126 ? 5.676 -0.739 24.422 1 42.25 126 ALA A CA 1
ATOM 975 C C . ALA A 1 126 ? 4.379 -0.191 25 1 42.25 126 ALA A C 1
ATOM 977 O O . ALA A 1 126 ? 3.305 -0.375 24.422 1 42.25 126 ALA A O 1
ATOM 978 N N . SER A 1 127 ? 4.586 0.283 26.172 1 47.94 127 SER A N 1
ATOM 979 C CA . SER A 1 127 ? 3.412 0.514 27.016 1 47.94 127 SER A CA 1
ATOM 980 C C . SER A 1 127 ? 2.535 1.623 26.438 1 47.94 127 SER A C 1
ATOM 982 O O . SER A 1 127 ? 1.355 1.725 26.781 1 47.94 127 SER A O 1
ATOM 984 N N . GLY A 1 128 ? 2.885 2.109 25.125 1 59.59 128 GLY A N 1
ATOM 985 C CA . GLY A 1 128 ? 2.039 3.219 24.719 1 59.59 128 GLY A CA 1
ATOM 986 C C . GLY A 1 128 ? 1.699 3.191 23.234 1 59.59 128 GLY A C 1
ATOM 987 O O . GLY A 1 128 ? 0.97 4.055 22.75 1 59.59 128 GLY A O 1
ATOM 988 N N . HIS A 1 129 ? 2.209 2.104 22.609 1 67.94 129 HIS A N 1
ATOM 989 C CA . HIS A 1 129 ? 1.837 2.049 21.203 1 67.94 129 HIS A CA 1
ATOM 990 C C . HIS A 1 129 ? 0.565 1.231 21 1 67.94 129 HIS A C 1
ATOM 992 O O . HIS A 1 129 ? 0.368 0.209 21.656 1 67.94 129 HIS A O 1
ATOM 998 N N . ARG A 1 130 ? -0.293 1.886 20.203 1 74.19 130 ARG A N 1
ATOM 999 C CA . ARG A 1 130 ? -1.548 1.204 19.891 1 74.19 130 ARG A CA 1
ATOM 1000 C C . ARG A 1 130 ? -1.961 1.434 18.453 1 74.19 130 ARG A C 1
ATOM 1002 O O . ARG A 1 130 ? -1.46 2.35 17.797 1 74.19 130 ARG A O 1
ATOM 1009 N N . GLN A 1 131 ? -2.768 0.549 18.016 1 82.62 131 GLN A N 1
ATOM 1010 C CA . GLN A 1 131 ? -3.441 0.778 16.75 1 82.62 131 GLN A CA 1
ATOM 1011 C C . GLN A 1 131 ? -4.355 1.999 16.812 1 82.62 131 GLN A C 1
ATOM 1013 O O . GLN A 1 131 ? -4.945 2.279 17.859 1 82.62 131 GLN A O 1
ATOM 1018 N N . CYS A 1 132 ? -4.414 2.66 15.75 1 82.19 132 CYS A N 1
ATOM 1019 C CA . CYS A 1 132 ? -5.227 3.869 15.672 1 82.19 132 CYS A CA 1
ATOM 1020 C C . CYS A 1 132 ? -6.273 3.752 14.57 1 82.19 132 CYS A C 1
ATOM 1022 O O . CYS A 1 132 ? -6.098 2.986 13.617 1 82.19 132 CYS A O 1
ATOM 1024 N N . ASN A 1 133 ? -7.406 4.445 14.758 1 87.25 133 ASN A N 1
ATOM 1025 C CA . ASN A 1 133 ? -8.422 4.512 13.719 1 87.25 133 ASN A CA 1
ATOM 1026 C C . ASN A 1 133 ? -8.672 5.949 13.266 1 87.25 133 ASN A C 1
ATOM 1028 O O . ASN A 1 133 ? -9.727 6.25 12.703 1 87.25 133 ASN A O 1
ATOM 1032 N N . GLU A 1 134 ? -7.734 6.812 13.562 1 85.56 134 GLU A N 1
ATOM 1033 C CA . GLU A 1 134 ? -7.867 8.203 13.148 1 85.56 134 GLU A CA 1
ATOM 1034 C C . GLU A 1 134 ? -7.77 8.352 11.633 1 85.56 134 GLU A C 1
ATOM 1036 O O . GLU A 1 134 ? -7.051 7.59 10.984 1 85.56 134 GLU A O 1
ATOM 1041 N N . ILE A 1 135 ? -8.531 9.352 11.188 1 91.12 135 ILE A N 1
ATOM 1042 C CA . ILE A 1 135 ? -8.508 9.734 9.781 1 91.12 135 ILE A CA 1
ATOM 1043 C C . ILE A 1 135 ? -8.102 11.203 9.656 1 91.12 135 ILE A C 1
ATOM 1045 O O . ILE A 1 135 ? -8.609 12.062 10.375 1 91.12 135 ILE A O 1
ATOM 1049 N N . HIS A 1 136 ? -7.137 11.453 8.789 1 91 136 HIS A N 1
ATOM 1050 C CA . HIS A 1 136 ? -6.676 12.82 8.547 1 91 136 HIS A CA 1
ATOM 1051 C C . HIS A 1 136 ? -6.641 13.133 7.059 1 91 136 HIS A C 1
ATOM 1053 O O . HIS A 1 136 ? -6.266 12.289 6.246 1 91 136 HIS A O 1
ATOM 1059 N N . PHE A 1 137 ? -7.031 14.359 6.809 1 93.12 137 PHE A N 1
ATOM 1060 C CA . PHE A 1 137 ? -6.863 14.914 5.469 1 93.12 137 PHE A CA 1
ATOM 1061 C C . PHE A 1 137 ? -5.68 15.867 5.422 1 93.12 137 PHE A C 1
ATOM 1063 O O . PHE A 1 137 ? -5.398 16.562 6.398 1 93.12 137 PHE A O 1
ATOM 1070 N N . TYR A 1 138 ? -4.996 15.859 4.395 1 92.69 138 TYR A N 1
ATOM 1071 C CA . TYR A 1 138 ? -4.039 16.906 4.059 1 92.69 138 TYR A CA 1
ATOM 1072 C C . TYR A 1 138 ? -4.457 17.641 2.785 1 92.69 138 TYR A C 1
ATOM 1074 O O . TYR A 1 138 ? -4.449 17.047 1.699 1 92.69 138 TYR A O 1
ATOM 1082 N N . LYS A 1 139 ? -4.84 18.875 2.959 1 93.62 139 LYS A N 1
ATOM 1083 C CA . LYS A 1 139 ? -5.234 19.703 1.817 1 93.62 139 LYS A CA 1
ATOM 1084 C C . LYS A 1 139 ? -4.012 20.234 1.085 1 93.62 139 LYS A C 1
ATOM 1086 O O . LYS A 1 139 ? -3.266 21.062 1.633 1 93.62 139 LYS A O 1
ATOM 1091 N N . LEU A 1 140 ? -3.873 19.875 -0.159 1 93.5 140 LEU A N 1
ATOM 1092 C CA . LEU A 1 140 ? -2.631 20.156 -0.87 1 93.5 140 LEU A CA 1
ATOM 1093 C C . LEU A 1 140 ? -2.51 21.656 -1.175 1 93.5 140 LEU A C 1
ATOM 1095 O O . LEU A 1 140 ? -1.416 22.219 -1.111 1 93.5 140 LEU A O 1
ATOM 1099 N N . SER A 1 141 ? -3.576 22.281 -1.542 1 93.62 141 SER A N 1
ATOM 1100 C CA . SER A 1 141 ? -3.539 23.672 -1.968 1 93.62 141 SER A CA 1
ATOM 1101 C C . SER A 1 141 ? -3.113 24.594 -0.826 1 93.62 141 SER A C 1
ATOM 1103 O O . SER A 1 141 ? -2.432 25.594 -1.048 1 93.62 141 SER A O 1
ATOM 1105 N N . THR A 1 142 ? -3.439 24.234 0.436 1 92.06 142 THR A N 1
ATOM 1106 C CA . THR A 1 142 ? -3.15 25.109 1.563 1 92.06 142 THR A CA 1
ATOM 1107 C C . THR A 1 142 ? -2.059 24.516 2.447 1 92.06 142 THR A C 1
ATOM 1109 O O . THR A 1 142 ? -1.486 25.203 3.291 1 92.06 142 THR A O 1
ATOM 1112 N N . GLY A 1 143 ? -1.801 23.281 2.291 1 90.31 143 GLY A N 1
ATOM 1113 C CA . GLY A 1 143 ? -0.808 22.625 3.129 1 90.31 143 GLY A CA 1
ATOM 1114 C C . GLY A 1 143 ? -1.274 22.438 4.559 1 90.31 143 GLY A C 1
ATOM 1115 O O . GLY A 1 143 ? -0.49 22.578 5.5 1 90.31 143 GLY A O 1
ATOM 1116 N N . GLN A 1 144 ? -2.553 22.125 4.723 1 88.06 144 GLN A N 1
ATOM 1117 C CA . GLN A 1 144 ? -3.119 22.016 6.062 1 88.06 144 GLN A CA 1
ATOM 1118 C C . GLN A 1 144 ? -3.688 20.625 6.305 1 88.06 144 GLN A C 1
ATOM 1120 O O . GLN A 1 144 ? -4.328 20.047 5.422 1 88.06 144 GLN A O 1
ATOM 1125 N N . TRP A 1 145 ? -3.402 20.141 7.492 1 88.81 145 TRP A N 1
ATOM 1126 C CA . TRP A 1 145 ? -4.055 18.922 7.945 1 88.81 145 TRP A CA 1
ATOM 1127 C C . TRP A 1 145 ? -5.441 19.219 8.5 1 88.81 145 TRP A C 1
ATOM 1129 O O . TRP A 1 145 ? -5.637 20.203 9.203 1 88.81 145 TRP A O 1
ATOM 1139 N N . ILE A 1 146 ? -6.363 18.359 8.164 1 88.69 146 ILE A N 1
ATOM 1140 C CA . ILE A 1 146 ? -7.75 18.484 8.602 1 88.69 146 ILE A CA 1
ATOM 1141 C C . ILE A 1 146 ? -8.203 17.188 9.258 1 88.69 146 ILE A C 1
ATOM 1143 O O . ILE A 1 146 ? -7.953 16.094 8.727 1 88.69 146 ILE A O 1
ATOM 1147 N N . SER A 1 147 ? -8.797 17.328 10.438 1 90.38 147 SER A N 1
ATOM 1148 C CA . SER A 1 147 ? -9.5 16.203 11.039 1 90.38 147 SER A CA 1
ATOM 1149 C C . SER A 1 147 ? -10.977 16.188 10.633 1 90.38 147 SER A C 1
ATOM 1151 O O . SER A 1 147 ? -11.766 17 11.125 1 90.38 147 SER A O 1
ATOM 1153 N N . PRO A 1 148 ? -11.328 15.266 9.797 1 94.19 148 PRO A N 1
ATOM 1154 C CA . PRO A 1 148 ? -12.711 15.273 9.305 1 94.19 148 PRO A CA 1
ATOM 1155 C C . PRO A 1 148 ? -13.703 14.703 10.32 1 94.19 148 PRO A C 1
ATOM 1157 O O . PRO A 1 148 ? -13.312 13.953 11.219 1 94.19 148 PRO A O 1
ATOM 1160 N N . THR A 1 149 ? -14.945 15.148 10.125 1 96.19 149 THR A N 1
ATOM 1161 C CA . THR A 1 149 ? -16.031 14.469 10.836 1 96.19 149 THR A CA 1
ATOM 1162 C C . THR A 1 149 ? -16.266 13.078 10.273 1 96.19 149 THR A C 1
ATOM 1164 O O . THR A 1 149 ? -16.375 12.906 9.055 1 96.19 149 THR A O 1
ATOM 1167 N N . VAL A 1 150 ? -16.297 12.062 11.133 1 95.38 150 VAL A N 1
ATOM 1168 C CA . VAL A 1 150 ? -16.484 10.688 10.695 1 95.38 150 VAL A CA 1
ATOM 1169 C C . VAL A 1 150 ? -17.875 10.203 11.094 1 95.38 150 VAL A C 1
ATOM 1171 O O . VAL A 1 150 ? -18.281 10.328 12.25 1 95.38 150 VAL A O 1
ATOM 1174 N N . THR A 1 151 ? -18.625 9.703 10.125 1 95.88 151 THR A N 1
ATOM 1175 C CA . THR A 1 151 ? -19.969 9.195 10.375 1 95.88 151 THR A CA 1
ATOM 1176 C C . THR A 1 151 ? -20.109 7.758 9.883 1 95.88 151 THR A C 1
ATOM 1178 O O . THR A 1 151 ? -19.281 7.289 9.094 1 95.88 151 THR A O 1
ATOM 1181 N N . GLY A 1 152 ? -21.141 6.969 10.414 1 94.31 152 GLY A N 1
ATOM 1182 C CA . GLY A 1 152 ? -21.406 5.602 10 1 94.31 152 GLY A CA 1
ATOM 1183 C C . GLY A 1 152 ? -20.594 4.574 10.758 1 94.31 152 GLY A C 1
ATOM 1184 O O . GLY A 1 152 ? -20.297 4.762 11.945 1 94.31 152 GLY A O 1
ATOM 1185 N N . ASP A 1 153 ? -20.312 3.426 10.055 1 91.75 153 ASP A N 1
ATOM 1186 C CA . ASP A 1 153 ? -19.578 2.324 10.672 1 91.75 153 ASP A CA 1
ATOM 1187 C C . ASP A 1 153 ? -18.062 2.549 10.57 1 91.75 153 ASP A C 1
ATOM 1189 O O . ASP A 1 153 ? -17.406 2.051 9.648 1 91.75 153 ASP A O 1
ATOM 1193 N N . ARG A 1 154 ? -17.547 3.162 11.5 1 91.94 154 ARG A N 1
ATOM 1194 C CA . ARG A 1 154 ? -16.125 3.486 11.5 1 91.94 154 ARG A CA 1
ATOM 1195 C C . ARG A 1 154 ? -15.273 2.236 11.711 1 91.94 154 ARG A C 1
ATOM 1197 O O . ARG A 1 154 ? -15.586 1.408 12.57 1 91.94 154 ARG A O 1
ATOM 1204 N N . PRO A 1 155 ? -14.281 2.09 10.906 1 90.38 155 PRO A N 1
ATOM 1205 C CA . PRO A 1 155 ? -13.367 0.98 11.203 1 90.38 155 PRO A CA 1
ATOM 1206 C C . PRO A 1 155 ? -12.766 1.069 12.602 1 90.38 155 PRO A C 1
ATOM 1208 O O . PRO A 1 155 ? -12.516 2.17 13.102 1 90.38 155 PRO A O 1
ATOM 1211 N N . PRO A 1 156 ? -12.516 -0.044 13.281 1 89.75 156 PRO A N 1
ATOM 1212 C CA . PRO A 1 156 ? -11.797 -0.03 14.555 1 89.75 156 PRO A CA 1
ATOM 1213 C C . PRO A 1 156 ? -10.32 0.334 14.391 1 89.75 156 PRO A C 1
ATOM 1215 O O . PRO A 1 156 ? -9.836 0.47 13.258 1 89.75 156 PRO A O 1
ATOM 1218 N N . PRO A 1 157 ? -9.625 0.584 15.539 1 87.69 157 PRO A N 1
ATOM 1219 C CA . PRO A 1 157 ? -8.172 0.712 15.398 1 87.69 157 PRO A CA 1
ATOM 1220 C C . PRO A 1 157 ? -7.555 -0.45 14.625 1 87.69 157 PRO A C 1
ATOM 1222 O O . PRO A 1 157 ? -7.816 -1.614 14.938 1 87.69 157 PRO A O 1
ATOM 1225 N N . ILE A 1 158 ? -6.773 -0.097 13.57 1 88.06 158 ILE A N 1
ATOM 1226 C CA . ILE A 1 158 ? -6.383 -1.113 12.602 1 88.06 158 ILE A CA 1
ATOM 1227 C C . ILE A 1 158 ? -5.039 -0.741 11.977 1 88.06 158 ILE A C 1
ATOM 1229 O O . ILE A 1 158 ? -4.738 0.441 11.797 1 88.06 158 ILE A O 1
ATOM 1233 N N . ASP A 1 159 ? -4.203 -1.77 11.75 1 86.62 159 ASP A N 1
ATOM 1234 C CA . ASP A 1 159 ? -2.975 -1.592 10.984 1 86.62 159 ASP A CA 1
ATOM 1235 C C . ASP A 1 159 ? -2.799 -2.713 9.961 1 86.62 159 ASP A C 1
ATOM 1237 O O . ASP A 1 159 ? -3.598 -3.65 9.914 1 86.62 159 ASP A O 1
ATOM 1241 N N . LYS A 1 160 ? -1.916 -2.486 9 1 87.5 160 LYS A N 1
ATOM 1242 C CA . LYS A 1 160 ? -1.576 -3.488 7.996 1 87.5 160 LYS A CA 1
ATOM 1243 C C . LYS A 1 160 ? -2.777 -3.809 7.113 1 87.5 160 LYS A C 1
ATOM 1245 O O . LYS A 1 160 ? -2.975 -4.961 6.719 1 87.5 160 LYS A O 1
ATOM 1250 N N . PHE A 1 161 ? -3.674 -2.84 6.93 1 90.44 161 PHE A N 1
ATOM 1251 C CA . PHE A 1 161 ? -4.809 -2.943 6.02 1 90.44 161 PHE A CA 1
ATOM 1252 C C . PHE A 1 161 ? -4.461 -2.357 4.656 1 90.44 161 PHE A C 1
ATOM 1254 O O . PHE A 1 161 ? -3.35 -1.864 4.449 1 90.44 161 PHE A O 1
ATOM 1261 N N . THR A 1 162 ? -5.375 -2.521 3.723 1 93.25 162 THR A N 1
ATOM 1262 C CA . THR A 1 162 ? -5.246 -1.866 2.426 1 93.25 162 THR A CA 1
ATOM 1263 C C . THR A 1 162 ? -6.301 -0.776 2.262 1 93.25 162 THR A C 1
ATOM 1265 O O . THR A 1 162 ? -7.434 -0.927 2.723 1 93.25 162 THR A O 1
ATOM 1268 N N . LEU A 1 163 ? -5.934 0.264 1.697 1 95.81 163 LEU A N 1
ATOM 1269 C CA . LEU A 1 163 ? -6.801 1.365 1.298 1 95.81 163 LEU A CA 1
ATOM 1270 C C . LEU A 1 163 ? -6.699 1.622 -0.202 1 95.81 163 LEU A C 1
ATOM 1272 O O . LEU A 1 163 ? -5.633 1.976 -0.704 1 95.81 163 LEU A O 1
ATOM 1276 N N . THR A 1 164 ? -7.809 1.421 -0.895 1 96.19 164 THR A N 1
ATOM 1277 C CA . THR A 1 164 ? -7.773 1.514 -2.35 1 96.19 164 THR A CA 1
ATOM 1278 C C . THR A 1 164 ? -8.859 2.455 -2.859 1 96.19 164 THR A C 1
ATOM 1280 O O . THR A 1 164 ? -10.039 2.281 -2.539 1 96.19 164 THR A O 1
ATOM 1283 N N . SER A 1 165 ? -8.461 3.387 -3.66 1 96 165 SER A N 1
ATOM 1284 C CA . SER A 1 165 ? -9.43 4.301 -4.258 1 96 165 SER A CA 1
ATOM 1285 C C . SER A 1 165 ? -10.289 3.59 -5.297 1 96 165 SER A C 1
ATOM 1287 O O . SER A 1 165 ? -9.781 2.816 -6.109 1 96 165 SER A O 1
ATOM 1289 N N . ILE A 1 166 ? -11.57 3.84 -5.242 1 93.56 166 ILE A N 1
ATOM 1290 C CA . ILE A 1 166 ? -12.445 3.262 -6.258 1 93.56 166 ILE A CA 1
ATOM 1291 C C . ILE A 1 166 ? -12.961 4.363 -7.176 1 93.56 166 ILE A C 1
ATOM 1293 O O . ILE A 1 166 ? -13.469 4.086 -8.266 1 93.56 166 ILE A O 1
ATOM 1297 N N . ASN A 1 167 ? -12.977 5.578 -6.801 1 94.06 167 ASN A N 1
ATOM 1298 C CA . ASN A 1 167 ? -13.164 6.797 -7.586 1 94.06 167 ASN A CA 1
ATOM 1299 C C . ASN A 1 167 ? -12.523 8 -6.898 1 94.06 167 ASN A C 1
ATOM 1301 O O . ASN A 1 167 ? -11.711 7.848 -5.988 1 94.06 167 ASN A O 1
ATOM 1305 N N . ASP A 1 168 ? -12.875 9.203 -7.285 1 96.06 168 ASP A N 1
ATOM 1306 C CA . ASP A 1 168 ? -12.203 10.406 -6.816 1 96.06 168 ASP A CA 1
ATOM 1307 C C . ASP A 1 168 ? -12.477 10.648 -5.336 1 96.06 168 ASP A C 1
ATOM 1309 O O . ASP A 1 168 ? -11.672 11.273 -4.645 1 96.06 168 ASP A O 1
ATOM 1313 N N . SER A 1 169 ? -13.617 10.148 -4.859 1 97.56 169 SER A N 1
ATOM 1314 C CA . SER A 1 169 ? -13.992 10.547 -3.508 1 97.56 169 SER A CA 1
ATOM 1315 C C . SER A 1 169 ? -14.453 9.344 -2.686 1 97.56 169 SER A C 1
ATOM 1317 O O . SER A 1 169 ? -15.195 9.5 -1.712 1 97.56 169 SER A O 1
ATOM 1319 N N . SER A 1 170 ? -14.133 8.125 -3.121 1 97.06 170 SER A N 1
ATOM 1320 C CA . SER A 1 170 ? -14.484 6.938 -2.348 1 97.06 170 SER A CA 1
ATOM 1321 C C . SER A 1 170 ? -13.352 5.91 -2.377 1 97.06 170 SER A C 1
ATOM 1323 O O . SER A 1 170 ? -12.562 5.871 -3.322 1 97.06 170 SER A O 1
ATOM 1325 N N . ALA A 1 171 ? -13.289 5.117 -1.343 1 97.44 171 ALA A N 1
ATOM 1326 C CA . ALA A 1 171 ? -12.25 4.098 -1.216 1 97.44 171 ALA A CA 1
ATOM 1327 C C . ALA A 1 171 ? -12.766 2.879 -0.458 1 97.44 171 ALA A C 1
ATOM 1329 O O . ALA A 1 171 ? -13.812 2.941 0.194 1 97.44 171 ALA A O 1
ATOM 1330 N N . ILE A 1 172 ? -12.055 1.819 -0.617 1 96.38 172 ILE A N 1
ATOM 1331 C CA . ILE A 1 172 ? -12.32 0.583 0.109 1 96.38 172 ILE A CA 1
ATOM 1332 C C . ILE A 1 172 ? -11.164 0.287 1.066 1 96.38 172 ILE A C 1
ATOM 1334 O O . ILE A 1 172 ? -10 0.338 0.676 1 96.38 172 ILE A O 1
ATOM 1338 N N . LEU A 1 173 ? -11.484 0.087 2.299 1 95.5 173 LEU A N 1
ATOM 1339 C CA . LEU A 1 173 ? -10.555 -0.425 3.305 1 95.5 173 LEU A CA 1
ATOM 1340 C C . LEU A 1 173 ? -10.805 -1.906 3.566 1 95.5 173 LEU A C 1
ATOM 1342 O O . LEU A 1 173 ? -11.938 -2.314 3.822 1 95.5 173 LEU A O 1
ATOM 1346 N N . PHE A 1 174 ? -9.781 -2.701 3.43 1 92.75 174 PHE A N 1
ATOM 1347 C CA . PHE A 1 174 ? -9.977 -4.137 3.586 1 92.75 174 PHE A CA 1
ATOM 1348 C C . PHE A 1 174 ? -8.805 -4.762 4.336 1 92.75 174 PHE A C 1
ATOM 1350 O O . PHE A 1 174 ? -7.648 -4.395 4.105 1 92.75 174 PHE A O 1
ATOM 1357 N N . GLY A 1 175 ? -9.164 -5.73 5.188 1 87.56 175 GLY A N 1
ATOM 1358 C CA . GLY A 1 175 ? -8.188 -6.516 5.91 1 87.56 175 GLY A CA 1
ATOM 1359 C C . GLY A 1 175 ? -7.539 -5.758 7.055 1 87.56 175 GLY A C 1
ATOM 1360 O O . GLY A 1 175 ? -8.109 -4.789 7.562 1 87.56 175 GLY A O 1
ATOM 1361 N N . GLY A 1 176 ? -6.336 -6.34 7.438 1 87.31 176 GLY A N 1
ATOM 1362 C CA . GLY A 1 176 ? -5.566 -5.707 8.5 1 87.31 176 GLY A CA 1
ATOM 1363 C C . GLY A 1 176 ? -5.695 -6.414 9.836 1 87.31 176 GLY A C 1
ATOM 1364 O O . GLY A 1 176 ? -6.398 -7.422 9.938 1 87.31 176 GLY A O 1
ATOM 1365 N N . SER A 1 177 ? -4.969 -5.867 10.688 1 85.12 177 SER A N 1
ATOM 1366 C CA . SER A 1 177 ? -4.945 -6.402 12.047 1 85.12 177 SER A CA 1
ATOM 1367 C C . SER A 1 177 ? -5.715 -5.5 13.008 1 85.12 177 SER A C 1
ATOM 1369 O O . SER A 1 177 ? -5.551 -4.277 12.984 1 85.12 177 SER A O 1
ATOM 1371 N N . ILE A 1 178 ? -6.598 -6.176 13.789 1 84.62 178 ILE A N 1
ATOM 1372 C CA . ILE A 1 178 ? -7.328 -5.469 14.836 1 84.62 178 ILE A CA 1
ATOM 1373 C C . ILE A 1 178 ? -7.039 -6.109 16.188 1 84.62 178 ILE A C 1
ATOM 1375 O O . ILE A 1 178 ? -6.301 -7.094 16.281 1 84.62 178 ILE A O 1
ATOM 1379 N N . ALA A 1 179 ? -7.508 -5.5 17.266 1 77.69 179 ALA A N 1
ATOM 1380 C CA . ALA A 1 179 ? -7.211 -5.945 18.625 1 77.69 179 ALA A CA 1
ATOM 1381 C C . ALA A 1 179 ? -7.492 -7.438 18.781 1 77.69 179 ALA A C 1
ATOM 1383 O O . ALA A 1 179 ? -6.719 -8.156 19.422 1 77.69 179 ALA A O 1
ATOM 1384 N N . ASP A 1 180 ? -8.531 -7.93 18.156 1 74.06 180 ASP A N 1
ATOM 1385 C CA . ASP A 1 180 ? -8.961 -9.305 18.391 1 74.06 180 ASP A CA 1
ATOM 1386 C C . ASP A 1 180 ? -8.469 -10.234 17.281 1 74.06 180 ASP A C 1
ATOM 1388 O O . ASP A 1 180 ? -8.883 -11.391 17.203 1 74.06 180 ASP A O 1
ATOM 1392 N N . GLY A 1 181 ? -7.617 -9.742 16.391 1 78.31 181 GLY A N 1
ATOM 1393 C CA . GLY A 1 181 ? -7.141 -10.602 15.32 1 78.31 181 GLY A CA 1
ATOM 1394 C C . GLY A 1 181 ? -7.035 -9.891 13.984 1 78.31 181 GLY A C 1
ATOM 1395 O O . GLY A 1 181 ? -6.688 -8.711 13.938 1 78.31 181 GLY A O 1
ATOM 1396 N N . ASP A 1 182 ? -7.199 -10.742 12.961 1 80.5 182 ASP A N 1
ATOM 1397 C CA . ASP A 1 182 ? -7.141 -10.203 11.602 1 80.5 182 ASP A CA 1
ATOM 1398 C C . ASP A 1 182 ? -8.547 -9.992 11.039 1 80.5 182 ASP A C 1
ATOM 1400 O O . ASP A 1 182 ? -9.391 -10.883 11.109 1 80.5 182 ASP A O 1
ATOM 1404 N N . SER A 1 183 ? -8.727 -8.852 10.516 1 82.69 183 SER A N 1
ATOM 1405 C CA . SER A 1 183 ? -10.047 -8.461 10.016 1 82.69 183 SER A CA 1
ATOM 1406 C C . SER A 1 183 ? -10.266 -8.953 8.594 1 82.69 183 SER A C 1
ATOM 1408 O O . SER A 1 183 ? -9.352 -8.914 7.766 1 82.69 183 SER A O 1
ATOM 1410 N N . ASN A 1 184 ? -11.477 -9.383 8.281 1 83.25 184 ASN A N 1
ATOM 1411 C CA . ASN A 1 184 ? -11.875 -9.625 6.898 1 83.25 184 ASN A CA 1
ATOM 1412 C C . ASN A 1 184 ? -13.047 -8.742 6.484 1 83.25 184 ASN A C 1
ATOM 1414 O O . ASN A 1 184 ? -13.75 -9.047 5.52 1 83.25 184 ASN A O 1
ATOM 1418 N N . ASN A 1 185 ? -13.281 -7.699 7.223 1 84.38 185 ASN A N 1
ATOM 1419 C CA . ASN A 1 185 ? -14.344 -6.754 6.918 1 84.38 185 ASN A CA 1
ATOM 1420 C C . ASN A 1 185 ? -13.945 -5.797 5.797 1 84.38 185 ASN A C 1
ATOM 1422 O O . ASN A 1 185 ? -12.766 -5.449 5.668 1 84.38 185 ASN A O 1
ATOM 1426 N N . VAL A 1 186 ? -14.992 -5.5 5.078 1 91.69 186 VAL A N 1
ATOM 1427 C CA . VAL A 1 186 ? -14.836 -4.496 4.031 1 91.69 186 VAL A CA 1
ATOM 1428 C C . VAL A 1 186 ? -15.516 -3.197 4.449 1 91.69 186 VAL A C 1
ATOM 1430 O O . VAL A 1 186 ? -16.672 -3.205 4.871 1 91.69 186 VAL A O 1
ATOM 1433 N N . TYR A 1 187 ? -14.805 -2.119 4.367 1 93.81 187 TYR A N 1
ATOM 1434 C CA . TYR A 1 187 ? -15.383 -0.808 4.637 1 93.81 187 TYR A CA 1
ATOM 1435 C C . TYR A 1 187 ? -15.375 0.06 3.385 1 93.81 187 TYR A C 1
ATOM 1437 O O . TYR A 1 187 ? -14.367 0.138 2.682 1 93.81 187 TYR A O 1
ATOM 1445 N N . ILE A 1 188 ? -16.516 0.631 3.133 1 95.62 188 ILE A N 1
ATOM 1446 C CA . ILE A 1 188 ? -16.609 1.655 2.098 1 95.62 188 ILE A CA 1
ATOM 1447 C C . ILE A 1 188 ? -16.531 3.041 2.732 1 95.62 188 ILE A C 1
ATOM 1449 O O . ILE A 1 188 ? -17.281 3.35 3.662 1 95.62 188 ILE A O 1
ATOM 1453 N N . LEU A 1 189 ? -15.656 3.844 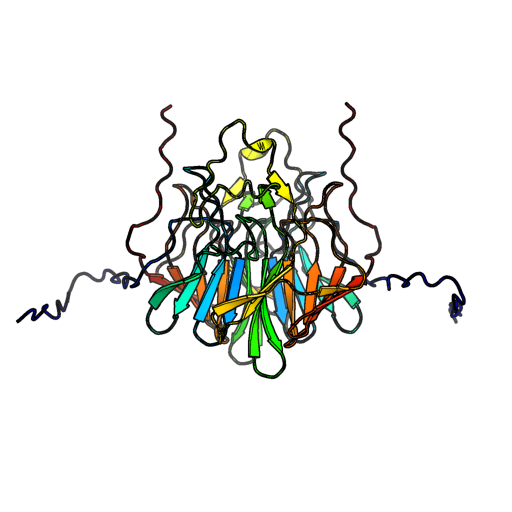2.256 1 97.25 189 LEU A N 1
ATOM 1454 C CA . LEU A 1 189 ? -15.477 5.203 2.752 1 97.25 189 LEU A CA 1
ATOM 1455 C C . LEU A 1 189 ? -15.828 6.227 1.675 1 97.25 189 LEU A C 1
ATOM 1457 O O . LEU A 1 189 ? -15.273 6.184 0.572 1 97.25 189 LEU A O 1
ATOM 1461 N N . ASN A 1 190 ? -16.703 7.129 1.992 1 97.75 190 ASN A N 1
ATOM 1462 C CA . ASN A 1 190 ? -17.062 8.234 1.116 1 97.75 190 ASN A CA 1
ATOM 1463 C C . ASN A 1 190 ? -16.625 9.578 1.694 1 97.75 190 ASN A C 1
ATOM 1465 O O . ASN A 1 190 ? -16.984 9.922 2.822 1 97.75 190 ASN A O 1
ATOM 1469 N N . PHE A 1 191 ? -15.914 10.32 0.883 1 98 191 PHE A N 1
ATOM 1470 C CA . PHE A 1 191 ? -15.25 11.508 1.403 1 98 191 PHE A CA 1
ATOM 1471 C C . PHE A 1 191 ? -15.922 12.773 0.878 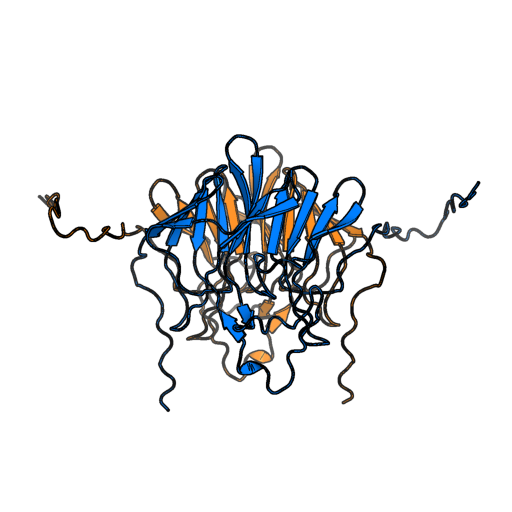1 98 191 PHE A C 1
ATOM 1473 O O . PHE A 1 191 ? -16.328 12.836 -0.286 1 98 191 PHE A O 1
ATOM 1480 N N . THR A 1 192 ? -16.016 13.766 1.667 1 97.06 192 THR A N 1
ATOM 1481 C CA . THR A 1 192 ? -16.203 15.164 1.309 1 97.06 192 THR A CA 1
ATOM 1482 C C . THR A 1 192 ? -14.984 15.992 1.707 1 97.06 192 THR A C 1
ATOM 1484 O O . THR A 1 192 ? -13.938 15.438 2.047 1 97.06 192 THR A O 1
ATOM 1487 N N . ASP A 1 193 ? -15.133 17.25 1.633 1 94.88 193 ASP A N 1
ATOM 1488 C CA . ASP A 1 193 ? -14 18.094 1.979 1 94.88 193 ASP A CA 1
ATOM 1489 C C . ASP A 1 193 ? -13.805 18.156 3.492 1 94.88 193 ASP A C 1
ATOM 1491 O O . ASP A 1 193 ? -12.711 18.453 3.969 1 94.88 193 ASP A O 1
ATOM 1495 N N . THR A 1 194 ? -14.859 17.75 4.258 1 94.62 194 THR A N 1
ATOM 1496 C CA . THR A 1 194 ? -14.742 17.938 5.699 1 94.62 194 THR A CA 1
ATOM 1497 C C . THR A 1 194 ? -15.203 16.672 6.438 1 94.62 194 THR A C 1
ATOM 1499 O O . THR A 1 194 ? -15.188 16.641 7.672 1 94.62 194 THR A O 1
ATOM 1502 N N . SER A 1 195 ? -15.617 15.664 5.637 1 97.19 195 SER A N 1
ATOM 1503 C CA . SER A 1 195 ? -16.172 14.516 6.348 1 97.19 195 SER A CA 1
ATOM 1504 C C . SER A 1 195 ? -15.922 13.219 5.59 1 97.19 195 SER A C 1
ATOM 1506 O O . SER A 1 195 ? -15.586 13.242 4.406 1 97.19 195 SER A O 1
ATOM 1508 N N . VAL A 1 196 ? -16.078 12.125 6.305 1 97.38 196 VAL A N 1
ATOM 1509 C CA . VAL A 1 196 ? -16.047 10.781 5.742 1 97.38 196 VAL A CA 1
ATOM 1510 C C . VAL A 1 196 ? -17.203 9.961 6.297 1 97.38 196 VAL A C 1
ATOM 1512 O O . VAL A 1 196 ? -17.438 9.945 7.508 1 97.38 196 VAL A O 1
ATOM 1515 N N . ASN A 1 197 ? -17.984 9.391 5.406 1 97.81 197 ASN A N 1
ATOM 1516 C CA . ASN A 1 197 ? -19.016 8.43 5.781 1 97.81 197 ASN A CA 1
ATOM 1517 C C . ASN A 1 197 ? -18.562 6.996 5.523 1 97.81 197 ASN A C 1
ATOM 1519 O O . ASN A 1 197 ? -18.156 6.66 4.414 1 97.81 197 ASN A O 1
ATOM 1523 N N . CYS A 1 198 ? -18.672 6.188 6.586 1 95.88 198 CYS A N 1
ATOM 1524 C CA . CYS A 1 198 ? -18.188 4.812 6.508 1 95.88 198 CYS A CA 1
ATOM 1525 C C . CYS A 1 198 ? -19.344 3.822 6.551 1 95.88 198 CYS A C 1
ATOM 1527 O O . CYS A 1 198 ? -20.281 4.004 7.312 1 95.88 198 CYS A O 1
ATOM 1529 N N . SER A 1 199 ? -19.234 2.812 5.707 1 93.81 199 SER A N 1
ATOM 1530 C CA . SER A 1 199 ? -20.156 1.685 5.715 1 93.81 199 SER A CA 1
ATOM 1531 C C . SER A 1 199 ? -19.406 0.355 5.719 1 93.81 199 SER A C 1
ATOM 1533 O O . SER A 1 199 ? -18.438 0.179 4.977 1 93.81 199 SER A O 1
ATOM 1535 N N . MET A 1 200 ? -19.875 -0.524 6.523 1 91.88 200 MET A N 1
ATOM 1536 C CA . MET A 1 200 ? -19.234 -1.826 6.617 1 91.88 200 MET A CA 1
ATOM 1537 C C . MET A 1 200 ? -20.016 -2.887 5.852 1 91.88 200 MET A C 1
ATOM 1539 O O . MET A 1 200 ? -21.234 -2.932 5.926 1 91.88 200 MET A O 1
ATOM 1543 N N . LEU A 1 201 ? -19.281 -3.629 5.062 1 87.56 201 LEU A N 1
ATOM 1544 C CA . LEU A 1 201 ? -19.797 -4.848 4.449 1 87.56 201 LEU A CA 1
ATOM 1545 C C . LEU A 1 201 ? -19.25 -6.086 5.148 1 87.56 201 LEU A C 1
ATOM 1547 O O . LEU A 1 201 ? -18.031 -6.188 5.363 1 87.56 201 LEU A O 1
ATOM 1551 N N . SER A 1 202 ? -20.062 -6.949 5.516 1 80.81 202 SER A N 1
ATOM 1552 C CA . SER A 1 202 ? -19.594 -8.148 6.211 1 80.81 202 SER A CA 1
ATOM 1553 C C . SER A 1 202 ? -19.312 -9.281 5.227 1 80.81 202 SER A C 1
ATOM 1555 O O . SER A 1 202 ? -20.094 -9.531 4.312 1 80.81 202 SER A O 1
ATOM 1557 N N . ASN A 1 203 ? -18.062 -9.758 5.277 1 77 203 ASN A N 1
ATOM 1558 C CA . ASN A 1 203 ? -17.75 -10.953 4.504 1 77 203 ASN A CA 1
ATOM 1559 C C . ASN A 1 203 ? -18.266 -12.219 5.191 1 77 203 ASN A C 1
ATOM 1561 O O . ASN A 1 203 ? -18.219 -12.32 6.418 1 77 203 ASN A O 1
ATOM 1565 N N . PRO A 1 204 ? -18.781 -13.047 4.328 1 64.25 204 PRO A N 1
ATOM 1566 C CA . PRO A 1 204 ? -19.125 -14.328 4.945 1 64.25 204 PRO A CA 1
ATOM 1567 C C . PRO A 1 204 ? -17.922 -15.031 5.57 1 64.25 204 PRO A C 1
ATOM 1569 O O . PRO A 1 204 ? -16.797 -14.914 5.062 1 64.25 204 PRO A O 1
ATOM 1572 N N . GLY A 1 205 ? -18.031 -15.719 6.656 1 61.31 205 GLY A N 1
ATOM 1573 C CA . GLY A 1 205 ? -16.984 -16.469 7.332 1 61.31 205 GLY A CA 1
ATOM 1574 C C . GLY A 1 205 ? -16.344 -15.688 8.469 1 61.31 205 GLY A C 1
ATOM 1575 O O . GLY A 1 205 ? -15.773 -16.281 9.391 1 61.31 205 GLY A O 1
ATOM 1576 N N . GLY A 1 206 ? -16.547 -14.477 8.469 1 57.78 206 GLY A N 1
ATOM 1577 C CA . GLY A 1 206 ? -16.203 -13.633 9.609 1 57.78 206 GLY A CA 1
ATOM 1578 C C . GLY A 1 206 ? -14.719 -13.383 9.742 1 57.78 206 GLY A C 1
ATOM 1579 O O . GLY A 1 206 ? -13.93 -13.781 8.883 1 57.78 206 GLY A O 1
ATOM 1580 N N . SER A 1 207 ? -14.359 -12.539 10.633 1 53.66 207 SER A N 1
ATOM 1581 C CA . SER A 1 207 ? -12.984 -12.242 11.047 1 53.66 207 SER A CA 1
ATOM 1582 C C . SER A 1 207 ? -12.359 -13.43 11.766 1 53.66 207 SER A C 1
ATOM 1584 O O . SER A 1 207 ? -13.062 -14.25 12.359 1 53.66 207 SER A O 1
ATOM 1586 N N . VAL A 1 208 ? -11.172 -13.805 11.328 1 52.75 208 VAL A N 1
ATOM 1587 C CA . VAL A 1 208 ? -10.484 -14.836 12.086 1 52.75 208 VAL A CA 1
ATOM 1588 C C . VAL A 1 208 ? -10.109 -14.305 13.469 1 52.75 208 VAL A C 1
ATOM 1590 O O . VAL A 1 208 ? -9.5 -13.242 13.586 1 52.75 208 VAL A O 1
ATOM 1593 N N . GLN A 1 209 ? -10.828 -14.867 14.57 1 50.16 209 GLN A N 1
ATOM 1594 C CA . GLN A 1 209 ? -10.516 -14.492 15.945 1 50.16 209 GLN A CA 1
ATOM 1595 C C . GLN A 1 209 ? -9.25 -15.195 16.438 1 50.16 209 GLN A C 1
ATOM 1597 O O . GLN A 1 209 ? -9.016 -16.359 16.109 1 50.16 209 GLN A O 1
ATOM 1602 N N . TRP A 1 210 ? -8.133 -14.453 16.766 1 48.41 210 TRP A N 1
ATOM 1603 C CA . TRP A 1 210 ? -6.961 -15.062 17.375 1 48.41 210 TRP A CA 1
ATOM 1604 C C . TRP A 1 210 ? -7.344 -15.805 18.656 1 48.41 210 TRP A C 1
ATOM 1606 O O . TRP A 1 210 ? -8.195 -15.336 19.422 1 48.41 210 TRP A O 1
ATOM 1616 N N . PRO A 1 211 ? -6.953 -17.109 18.672 1 40.81 211 PRO A N 1
ATOM 1617 C CA . PRO A 1 211 ? -7.164 -17.719 19.984 1 40.81 211 PRO A CA 1
ATOM 1618 C C . PRO A 1 211 ? -6.586 -16.891 21.125 1 40.81 211 PRO A C 1
ATOM 1620 O O . PRO A 1 211 ? -5.559 -16.219 20.938 1 40.81 211 PRO A O 1
ATOM 1623 N N . ARG A 1 212 ? -7.484 -16.5 22.094 1 32.06 212 ARG A N 1
ATOM 1624 C CA . ARG A 1 212 ? -6.977 -15.969 23.344 1 32.06 212 ARG A CA 1
ATOM 1625 C C . ARG A 1 212 ? -5.824 -16.812 23.891 1 32.06 212 ARG A C 1
ATOM 1627 O O . ARG A 1 212 ? -5.926 -18.031 23.953 1 32.06 212 ARG A O 1
ATOM 1634 N N . LYS A 1 213 ? -4.523 -16.297 23.75 1 30.72 213 LYS A N 1
ATOM 1635 C CA . LYS A 1 213 ? -3.58 -17.031 24.594 1 30.72 213 LYS A CA 1
ATOM 1636 C C . LYS A 1 213 ? -4.211 -17.391 25.938 1 30.72 213 LYS A C 1
ATOM 1638 O O . LYS A 1 213 ? -4.828 -16.547 26.578 1 30.72 213 LYS A O 1
ATOM 1643 N N . ARG A 1 214 ? -4.555 -18.625 26.125 1 24.23 214 ARG A N 1
ATOM 1644 C CA . ARG A 1 214 ? -4.738 -19.062 27.5 1 24.23 214 ARG A CA 1
ATOM 1645 C C . ARG A 1 214 ? -3.629 -18.531 28.406 1 24.23 214 ARG A C 1
ATOM 1647 O O . ARG A 1 214 ? -2.445 -18.688 28.094 1 24.23 214 ARG A O 1
ATOM 1654 N N . GLY A 1 215 ? -3.859 -17.359 29.047 1 20.27 215 GLY A N 1
ATOM 1655 C CA . GLY A 1 215 ? -3.096 -17.375 30.281 1 20.27 215 GLY A CA 1
ATOM 1656 C C . GLY A 1 215 ? -3.203 -18.688 31.047 1 20.27 215 GLY A C 1
ATOM 1657 O O . GLY A 1 215 ? -4.191 -19.406 30.906 1 20.27 215 GLY A O 1
ATOM 1658 N N . MET B 1 1 ? -39.438 -23.703 -7.27 1 17.53 1 MET B N 1
ATOM 1659 C CA . MET B 1 1 ? -40.125 -22.938 -6.227 1 17.53 1 MET B CA 1
ATOM 1660 C C . MET B 1 1 ? -39.125 -22.125 -5.406 1 17.53 1 MET B C 1
ATOM 1662 O O . MET B 1 1 ? -39.5 -21.531 -4.391 1 17.53 1 MET B O 1
ATOM 1666 N N . CYS B 1 2 ? -37.812 -22.047 -5.426 1 19.98 2 CYS B N 1
ATOM 1667 C CA . CYS B 1 2 ? -37.188 -21.547 -4.223 1 19.98 2 CYS B CA 1
ATOM 1668 C C . CYS B 1 2 ? -37.438 -20.047 -4.059 1 19.98 2 CYS B C 1
ATOM 1670 O O . CYS B 1 2 ? -36.906 -19.234 -4.824 1 19.98 2 CYS B O 1
ATOM 1672 N N . SER B 1 3 ? -38.625 -19.484 -3.766 1 20.89 3 SER B N 1
ATOM 1673 C CA . SER B 1 3 ? -39.125 -18.109 -3.713 1 20.89 3 SER B CA 1
ATOM 1674 C C . SER B 1 3 ? -38.375 -17.281 -2.674 1 20.89 3 SER B C 1
ATOM 1676 O O . SER B 1 3 ? -38.688 -17.375 -1.479 1 20.89 3 SER B O 1
ATOM 1678 N N . VAL B 1 4 ? -37.156 -17.422 -2.486 1 23.7 4 VAL B N 1
ATOM 1679 C CA . VAL B 1 4 ? -36.688 -16.797 -1.255 1 23.7 4 VAL B CA 1
ATOM 1680 C C . VAL B 1 4 ? -37.219 -15.367 -1.156 1 23.7 4 VAL B C 1
ATOM 1682 O O . VAL B 1 4 ? -37.25 -14.633 -2.148 1 23.7 4 VAL B O 1
ATOM 1685 N N . MET B 1 5 ? -38.094 -15.055 -0.228 1 21.78 5 MET B N 1
ATOM 1686 C CA . MET B 1 5 ? -38.781 -13.977 0.485 1 21.78 5 MET B CA 1
ATOM 1687 C C . MET B 1 5 ? -37.844 -12.789 0.679 1 21.78 5 MET B C 1
ATOM 1689 O O . MET B 1 5 ? -36.656 -12.961 0.992 1 21.78 5 MET B O 1
ATOM 1693 N N . GLU B 1 6 ? -38.156 -11.641 0.211 1 27.3 6 GLU B N 1
ATOM 1694 C CA . GLU B 1 6 ? -37.875 -10.211 0.226 1 27.3 6 GLU B CA 1
ATOM 1695 C C . GLU B 1 6 ? -37.688 -9.703 1.651 1 27.3 6 GLU B C 1
ATOM 1697 O O . GLU B 1 6 ? -38.656 -9.398 2.348 1 27.3 6 GLU B O 1
ATOM 1702 N N . VAL B 1 7 ? -37.188 -10.523 2.611 1 27.08 7 VAL B N 1
ATOM 1703 C CA . VAL B 1 7 ? -37.344 -10 3.967 1 27.08 7 VAL B CA 1
ATOM 1704 C C . VAL B 1 7 ? -36.969 -8.523 4.004 1 27.08 7 VAL B C 1
ATOM 1706 O O . VAL B 1 7 ? -35.812 -8.172 3.689 1 27.08 7 VAL B O 1
ATOM 1709 N N . CYS B 1 8 ? -37.844 -7.617 3.795 1 26.69 8 CYS B N 1
ATOM 1710 C CA . CYS B 1 8 ? -38.062 -6.211 4.113 1 26.69 8 CYS B CA 1
ATOM 1711 C C . CYS B 1 8 ? -37.562 -5.883 5.512 1 26.69 8 CYS B C 1
ATOM 1713 O O . CYS B 1 8 ? -38.25 -6.113 6.5 1 26.69 8 CYS B O 1
ATOM 1715 N N . HIS B 1 9 ? -36.625 -6.508 6.18 1 30.83 9 HIS B N 1
ATOM 1716 C CA . HIS B 1 9 ? -36.531 -6.125 7.582 1 30.83 9 HIS B CA 1
ATOM 1717 C C . HIS B 1 9 ? -36.656 -4.617 7.754 1 30.83 9 HIS B C 1
ATOM 1719 O O . HIS B 1 9 ? -35.844 -3.854 7.262 1 30.83 9 HIS B O 1
ATOM 1725 N N . LEU B 1 10 ? -37.781 -3.926 7.965 1 30.97 10 LEU B N 1
ATOM 1726 C CA . LEU B 1 10 ? -38.5 -2.711 8.352 1 30.97 10 LEU B CA 1
ATOM 1727 C C . LEU B 1 10 ? -37.688 -1.918 9.375 1 30.97 10 LEU B C 1
ATOM 1729 O O . LEU B 1 10 ? -37.469 -0.717 9.211 1 30.97 10 LEU B O 1
ATOM 1733 N N . ARG B 1 11 ? -38.062 -1.93 10.883 1 30.83 11 ARG B N 1
ATOM 1734 C CA . ARG B 1 11 ? -38.094 -1.081 12.062 1 30.83 11 ARG B CA 1
ATOM 1735 C C . ARG B 1 11 ? -36.688 -0.792 12.594 1 30.83 11 ARG B C 1
ATOM 1737 O O . ARG B 1 11 ? -36.469 0.253 13.203 1 30.83 11 ARG B O 1
ATOM 1744 N N . THR B 1 12 ? -36 -1.861 13.266 1 36.25 12 THR B N 1
ATOM 1745 C CA . THR B 1 12 ? -34.875 -1.509 14.133 1 36.25 12 THR B CA 1
ATOM 1746 C C . THR B 1 12 ? -33.75 -0.864 13.328 1 36.25 12 THR B C 1
ATOM 1748 O O . THR B 1 12 ? -33.5 -1.238 12.18 1 36.25 12 THR B O 1
ATOM 1751 N N . GLY B 1 13 ? -33.594 0.395 13.289 1 35.62 13 GLY B N 1
ATOM 1752 C CA . GLY B 1 13 ? -32.625 1.403 12.852 1 35.62 13 GLY B CA 1
ATOM 1753 C C . GLY B 1 13 ? -31.25 0.843 12.602 1 35.62 13 GLY B C 1
ATOM 1754 O O . GLY B 1 13 ? -30.266 1.584 12.609 1 35.62 13 GLY B O 1
ATOM 1755 N N . ARG B 1 14 ? -31.125 -0.439 12.891 1 35.59 14 ARG B N 1
ATOM 1756 C CA . ARG B 1 14 ? -29.734 -0.882 12.789 1 35.59 14 ARG B CA 1
ATOM 1757 C C . ARG B 1 14 ? -29.297 -0.956 11.336 1 35.59 14 ARG B C 1
ATOM 1759 O O . ARG B 1 14 ? -30 -1.511 10.492 1 35.59 14 ARG B O 1
ATOM 1766 N N . TRP B 1 15 ? -28.531 -0.088 10.852 1 40.19 15 TRP B N 1
ATOM 1767 C CA . TRP B 1 15 ? -27.812 -0.067 9.586 1 40.19 15 TRP B CA 1
ATOM 1768 C C . TRP B 1 15 ? -27.375 -1.472 9.188 1 40.19 15 TRP B C 1
ATOM 1770 O O . TRP B 1 15 ? -26.703 -2.164 9.953 1 40.19 15 TRP B O 1
ATOM 1780 N N . GLU B 1 16 ? -28.266 -2.305 8.555 1 48.12 16 GLU B N 1
ATOM 1781 C CA . GLU B 1 16 ? -27.984 -3.648 8.07 1 48.12 16 GLU B CA 1
ATOM 1782 C C . GLU B 1 16 ? -26.656 -3.682 7.305 1 48.12 16 GLU B C 1
ATOM 1784 O O . GLU B 1 16 ? -26.469 -2.939 6.34 1 48.12 16 GLU B O 1
ATOM 1789 N N . GLN B 1 17 ? -25.688 -4.211 7.902 1 61.5 17 GLN B N 1
ATOM 1790 C CA . GLN B 1 17 ? -24.406 -4.496 7.254 1 61.5 17 GLN B CA 1
ATOM 1791 C C . GLN B 1 17 ? -24.609 -5.383 6.027 1 61.5 17 GLN B C 1
ATOM 1793 O O . GLN B 1 17 ? -25.312 -6.395 6.094 1 61.5 17 GLN B O 1
ATOM 1798 N N . LYS B 1 18 ? -24.688 -4.855 4.746 1 70.94 18 LYS B N 1
ATOM 1799 C CA . LYS B 1 18 ? -24.812 -5.594 3.49 1 70.94 18 LYS B CA 1
ATOM 1800 C C . LYS B 1 18 ? -23.688 -6.625 3.352 1 70.94 18 LYS B C 1
ATOM 1802 O O . LYS B 1 18 ? -22.516 -6.293 3.477 1 70.94 18 LYS B O 1
ATOM 1807 N N . PRO B 1 19 ? -24.109 -7.98 3.277 1 77.44 19 PRO B N 1
ATOM 1808 C CA . PRO B 1 19 ? -23.094 -9.016 3.109 1 77.44 19 PRO B CA 1
ATOM 1809 C C . PRO B 1 19 ? -22.469 -9.008 1.715 1 77.44 19 PRO B C 1
ATOM 1811 O O . PRO B 1 19 ? -23.141 -8.664 0.737 1 77.44 19 PRO B O 1
ATOM 1814 N N . THR B 1 20 ? -21.156 -9.258 1.688 1 86.25 20 THR B N 1
ATOM 1815 C CA . THR B 1 20 ? -20.547 -9.516 0.392 1 86.25 20 THR B CA 1
ATOM 1816 C C . THR B 1 20 ? -20.859 -10.93 -0.086 1 86.25 20 THR B C 1
ATOM 1818 O O . THR B 1 20 ? -21.391 -11.742 0.67 1 86.25 20 THR B O 1
ATOM 1821 N N . THR B 1 21 ? -20.656 -11.164 -1.374 1 86.94 21 THR B N 1
ATOM 1822 C CA . THR B 1 21 ? -20.906 -12.477 -1.955 1 86.94 21 THR B CA 1
ATOM 1823 C C . THR B 1 21 ? -19.641 -13.047 -2.576 1 86.94 21 THR B C 1
ATOM 1825 O O . THR B 1 21 ? -18.641 -12.328 -2.73 1 86.94 21 THR B O 1
ATOM 1828 N N . GLY B 1 22 ? -19.625 -14.438 -2.857 1 88.69 22 GLY B N 1
ATOM 1829 C CA . GLY B 1 22 ? -18.484 -15.117 -3.453 1 88.69 22 GLY B CA 1
ATOM 1830 C C . GLY B 1 22 ? -17.594 -15.797 -2.43 1 88.69 22 GLY B C 1
ATOM 1831 O O . GLY B 1 22 ? -18.078 -16.359 -1.453 1 88.69 22 GLY B O 1
ATOM 1832 N N . ASN B 1 23 ? -16.266 -15.797 -2.744 1 82.94 23 ASN B N 1
ATOM 1833 C CA . ASN B 1 23 ? -15.281 -16.469 -1.905 1 82.94 23 ASN B CA 1
ATOM 1834 C C . ASN B 1 23 ? -14.266 -15.484 -1.343 1 82.94 23 ASN B C 1
ATOM 1836 O O . ASN B 1 23 ? -13.156 -15.367 -1.868 1 82.94 23 ASN B O 1
ATOM 1840 N N . PRO B 1 24 ? -14.703 -14.82 -0.316 1 82.19 24 PRO B N 1
ATOM 1841 C CA . PRO B 1 24 ? -13.75 -13.867 0.259 1 82.19 24 PRO B CA 1
ATOM 1842 C C . PRO B 1 24 ? -12.516 -14.547 0.852 1 82.19 24 PRO B C 1
ATOM 1844 O O . PRO B 1 24 ? -12.578 -15.719 1.233 1 82.19 24 PRO B O 1
ATOM 1847 N N . PRO B 1 25 ? -11.391 -13.828 0.779 1 77.69 25 PRO B N 1
ATOM 1848 C CA . PRO B 1 25 ? -10.227 -14.367 1.491 1 77.69 25 PRO B CA 1
ATOM 1849 C C . PRO B 1 25 ? -10.453 -14.453 3 1 77.69 25 PRO B C 1
ATOM 1851 O O . PRO B 1 25 ? -11.336 -13.781 3.537 1 77.69 25 PRO B O 1
ATOM 1854 N N . LEU B 1 26 ? -9.695 -15.367 3.633 1 70.88 26 LEU B N 1
ATOM 1855 C CA . LEU B 1 26 ? -9.711 -15.422 5.09 1 70.88 26 LEU B CA 1
ATOM 1856 C C . LEU B 1 26 ? -9.094 -14.164 5.691 1 70.88 26 LEU B C 1
ATOM 1858 O O . LEU B 1 26 ? -8.414 -13.406 4.996 1 70.88 26 LEU B O 1
ATOM 1862 N N . GLY B 1 27 ? -9.492 -13.82 6.91 1 64.25 27 GLY B N 1
ATOM 1863 C CA . GLY B 1 27 ? -8.945 -12.664 7.602 1 64.25 27 GLY B CA 1
ATOM 1864 C C . GLY B 1 27 ? -7.43 -12.664 7.656 1 64.25 27 GLY B C 1
ATOM 1865 O O . GLY B 1 27 ? -6.824 -13.531 8.281 1 64.25 27 GLY B O 1
ATOM 1866 N N . VAL B 1 28 ? -6.809 -11.828 6.746 1 73.69 28 VAL B N 1
ATOM 1867 C CA . VAL B 1 28 ? -5.352 -11.734 6.688 1 73.69 28 VAL B CA 1
ATOM 1868 C C . VAL B 1 28 ? -4.934 -10.266 6.691 1 73.69 28 VAL B C 1
ATOM 1870 O O . VAL B 1 28 ? -5.777 -9.375 6.582 1 73.69 28 VAL B O 1
ATOM 1873 N N . LYS B 1 29 ? -3.691 -10.078 7.055 1 77.12 29 LYS B N 1
ATOM 1874 C CA . LYS B 1 29 ? -3.113 -8.734 7.043 1 77.12 29 LYS B CA 1
ATOM 1875 C C . LYS B 1 29 ? -1.998 -8.625 6.008 1 77.12 29 LYS B C 1
ATOM 1877 O O . LYS B 1 29 ? -1.5 -9.641 5.516 1 77.12 29 LYS B O 1
ATOM 1882 N N . SER B 1 30 ? -1.751 -7.359 5.609 1 83.12 30 SER B N 1
ATOM 1883 C CA . SER B 1 30 ? -0.589 -7.023 4.793 1 83.12 30 SER B CA 1
ATOM 1884 C C . SER B 1 30 ? -0.765 -7.508 3.359 1 83.12 30 SER B C 1
ATOM 1886 O O . SER B 1 30 ? 0.164 -8.055 2.766 1 83.12 30 SER B O 1
ATOM 1888 N N . TYR B 1 31 ? -1.938 -7.305 2.834 1 85.06 31 TYR B N 1
ATOM 1889 C CA . TYR B 1 31 ? -2.15 -7.527 1.409 1 85.06 31 TYR B CA 1
ATOM 1890 C C . TYR B 1 31 ? -1.451 -6.457 0.581 1 85.06 31 TYR B C 1
ATOM 1892 O O . TYR B 1 31 ? -1.284 -5.32 1.034 1 85.06 31 TYR B O 1
ATOM 1900 N N . ALA B 1 32 ? -1.028 -6.883 -0.577 1 90.56 32 ALA B N 1
ATOM 1901 C CA . ALA B 1 32 ? -0.846 -5.906 -1.649 1 90.56 32 ALA B CA 1
ATOM 1902 C C . ALA B 1 32 ? -2.146 -5.691 -2.418 1 90.56 32 ALA B C 1
ATOM 1904 O O . ALA B 1 32 ? -2.887 -6.641 -2.68 1 90.56 32 ALA B O 1
ATOM 1905 N N . ALA B 1 33 ? -2.436 -4.477 -2.818 1 94.56 33 ALA B N 1
ATOM 1906 C CA . ALA B 1 33 ? -3.709 -4.195 -3.477 1 94.56 33 ALA B CA 1
ATOM 1907 C C . ALA B 1 33 ? -3.525 -3.221 -4.637 1 94.56 33 ALA B C 1
ATOM 1909 O O . ALA B 1 33 ? -2.645 -2.357 -4.598 1 94.56 33 ALA B O 1
ATOM 1910 N N . ALA B 1 34 ? -4.316 -3.357 -5.645 1 96 34 ALA B N 1
ATOM 1911 C CA . ALA B 1 34 ? -4.387 -2.457 -6.793 1 96 34 ALA B CA 1
ATOM 1912 C C . ALA B 1 34 ? -5.785 -2.451 -7.402 1 96 34 ALA B C 1
ATOM 1914 O O . ALA B 1 34 ? -6.492 -3.459 -7.352 1 96 34 ALA B O 1
ATOM 1915 N N . ALA B 1 35 ? -6.117 -1.382 -7.984 1 96 35 ALA B N 1
ATOM 1916 C CA . ALA B 1 35 ? -7.438 -1.266 -8.602 1 96 35 ALA B CA 1
ATOM 1917 C C . ALA B 1 35 ? -7.324 -1.151 -10.117 1 96 35 ALA B C 1
ATOM 1919 O O . ALA B 1 35 ? -6.426 -0.483 -10.633 1 96 35 ALA B O 1
ATOM 1920 N N . ILE B 1 36 ? -8.156 -1.808 -10.805 1 95.44 36 ILE B N 1
ATOM 1921 C CA . ILE B 1 36 ? -8.359 -1.675 -12.242 1 95.44 36 ILE B CA 1
ATOM 1922 C C . ILE B 1 36 ? -9.859 -1.584 -12.547 1 95.44 36 ILE B C 1
ATOM 1924 O O . ILE B 1 36 ? -10.602 -2.533 -12.305 1 95.44 36 ILE B O 1
ATOM 1928 N N . GLY B 1 37 ? -10.281 -0.427 -13.094 1 93.44 37 GLY B N 1
ATOM 1929 C CA . GLY B 1 37 ? -11.703 -0.237 -13.305 1 93.44 37 GLY B CA 1
ATOM 1930 C C . GLY B 1 37 ? -12.508 -0.302 -12.016 1 93.44 37 GLY B C 1
ATOM 1931 O O . GLY B 1 37 ? -12.258 0.459 -11.078 1 93.44 37 GLY B O 1
ATOM 1932 N N . ARG B 1 38 ? -13.5 -1.207 -11.961 1 95.19 38 ARG B N 1
ATOM 1933 C CA . ARG B 1 38 ? -14.367 -1.322 -10.797 1 95.19 38 ARG B CA 1
ATOM 1934 C C . ARG B 1 38 ? -14.047 -2.576 -9.992 1 95.19 38 ARG B C 1
ATOM 1936 O O . ARG B 1 38 ? -14.906 -3.113 -9.289 1 95.19 38 ARG B O 1
ATOM 1943 N N . GLU B 1 39 ? -12.789 -3.01 -10.188 1 96.25 39 GLU B N 1
ATOM 1944 C CA . GLU B 1 39 ? -12.312 -4.164 -9.438 1 96.25 39 GLU B CA 1
ATOM 1945 C C . GLU B 1 39 ? -11.07 -3.818 -8.617 1 96.25 39 GLU B C 1
ATOM 1947 O O . GLU B 1 39 ? -10.195 -3.092 -9.094 1 96.25 39 GLU B O 1
ATOM 1952 N N . ILE B 1 40 ? -11.055 -4.352 -7.418 1 96.75 40 ILE B N 1
ATOM 1953 C CA . ILE B 1 40 ? -9.852 -4.293 -6.598 1 96.75 40 ILE B CA 1
ATOM 1954 C C . ILE B 1 40 ? -9.242 -5.688 -6.469 1 96.75 40 ILE B C 1
ATOM 1956 O O . ILE B 1 40 ? -9.961 -6.668 -6.25 1 96.75 40 ILE B O 1
ATOM 1960 N N . PHE B 1 41 ? -7.961 -5.711 -6.629 1 94.06 41 PHE B N 1
ATOM 1961 C CA . PHE B 1 41 ? -7.25 -6.98 -6.555 1 94.06 41 PHE B CA 1
ATOM 1962 C C . PHE B 1 41 ? -6.387 -7.047 -5.297 1 94.06 41 PHE B C 1
ATOM 1964 O O . PHE B 1 41 ? -5.766 -6.051 -4.914 1 94.06 41 PHE B O 1
ATOM 1971 N N . TYR B 1 42 ? -6.375 -8.188 -4.68 1 91 42 TYR B N 1
ATOM 1972 C CA . TYR B 1 42 ? -5.621 -8.43 -3.455 1 91 42 TYR B CA 1
ATOM 1973 C C . TYR B 1 42 ? -4.719 -9.648 -3.607 1 91 42 TYR B C 1
ATOM 1975 O O . TYR B 1 42 ? -5.176 -10.719 -4.027 1 91 42 TYR B O 1
ATOM 1983 N N . PHE B 1 43 ? -3.469 -9.438 -3.264 1 89.56 43 PHE B N 1
ATOM 1984 C CA . PHE B 1 43 ? -2.527 -10.547 -3.344 1 89.56 43 PHE B CA 1
ATOM 1985 C C . PHE B 1 43 ? -1.755 -10.703 -2.037 1 89.56 43 PHE B C 1
ATOM 1987 O O . PHE B 1 43 ? -1.371 -9.703 -1.42 1 89.56 43 PHE B O 1
ATOM 1994 N N . GLY B 1 44 ? -1.507 -11.992 -1.688 1 79.88 44 GLY B N 1
ATOM 1995 C CA . GLY B 1 44 ? -0.627 -12.328 -0.581 1 79.88 44 GLY B CA 1
ATOM 1996 C C . GLY B 1 44 ? -1.288 -12.172 0.775 1 79.88 44 GLY B C 1
ATOM 1997 O O . GLY B 1 44 ? -2.42 -12.617 0.976 1 79.88 44 GLY B O 1
ATOM 1998 N N . GLY B 1 45 ? -0.49 -11.578 1.724 1 76.38 45 GLY B N 1
ATOM 1999 C CA . GLY B 1 45 ? -0.946 -11.406 3.094 1 76.38 45 GLY B CA 1
ATOM 2000 C C . GLY B 1 45 ? -0.556 -12.562 4 1 76.38 45 GLY B C 1
ATOM 2001 O O . GLY B 1 45 ? -0.073 -13.594 3.531 1 76.38 45 GLY B O 1
ATOM 2002 N N . HIS B 1 46 ? -0.565 -12.211 5.266 1 72.69 46 HIS B N 1
ATOM 2003 C CA . HIS B 1 46 ? -0.193 -13.219 6.254 1 72.69 46 HIS B CA 1
ATOM 2004 C C . HIS B 1 46 ? -1.224 -13.305 7.375 1 72.69 46 HIS B C 1
ATOM 2006 O O . HIS B 1 46 ? -1.832 -12.297 7.738 1 72.69 46 HIS B O 1
ATOM 2012 N N . CYS B 1 47 ? -1.511 -14.602 7.695 1 62.09 47 CYS B N 1
ATOM 2013 C CA . CYS B 1 47 ? -2.416 -14.82 8.82 1 62.09 47 CYS B CA 1
ATOM 2014 C C . CYS B 1 47 ? -1.64 -15.164 10.086 1 62.09 47 CYS B C 1
ATOM 2016 O O . CYS B 1 47 ? -0.645 -15.883 10.031 1 62.09 47 CYS B O 1
ATOM 2018 N N . ASN B 1 48 ? -1.868 -14.438 11.227 1 55.03 48 ASN B N 1
ATOM 2019 C CA . ASN B 1 48 ? -1.194 -14.742 12.484 1 55.03 48 ASN B CA 1
ATOM 2020 C C . ASN B 1 48 ? -1.544 -16.141 12.977 1 55.03 48 ASN B C 1
ATOM 2022 O O . ASN B 1 48 ? -0.725 -16.797 13.625 1 55.03 48 ASN B O 1
ATOM 2026 N N . HIS B 1 49 ? -2.803 -16.516 12.914 1 49.84 49 HIS B N 1
ATOM 2027 C CA . HIS B 1 49 ? -3.209 -17.734 13.609 1 49.84 49 HIS B CA 1
ATOM 2028 C C . HIS B 1 49 ? -2.346 -18.922 13.203 1 49.84 49 HIS B C 1
ATOM 2030 O O . HIS B 1 49 ? -1.878 -19.672 14.055 1 49.84 49 HIS B O 1
ATOM 2036 N N . ASP B 1 50 ? -2.137 -19.078 11.891 1 48.09 50 ASP B N 1
ATOM 2037 C CA . ASP B 1 50 ? -1.485 -20.328 11.523 1 48.09 50 ASP B CA 1
ATOM 2038 C C . ASP B 1 50 ? -0.189 -20.078 10.758 1 48.09 50 ASP B C 1
ATOM 2040 O O . ASP B 1 50 ? 0.479 -21.016 10.328 1 48.09 50 ASP B O 1
ATOM 2044 N N . GLY B 1 51 ? 0.258 -18.844 10.945 1 53.56 51 GLY B N 1
ATOM 2045 C CA . GLY B 1 51 ? 1.48 -18.547 10.211 1 53.56 51 GLY B CA 1
ATOM 2046 C C . GLY B 1 51 ? 1.356 -18.781 8.719 1 53.56 51 GLY B C 1
ATOM 2047 O O . GLY B 1 51 ? 2.322 -19.188 8.062 1 53.56 51 GLY B O 1
ATOM 2048 N N . CYS B 1 52 ? 0.066 -18.672 8.195 1 55.97 52 CYS B N 1
ATOM 2049 C CA . CYS B 1 52 ? -0.162 -19.062 6.809 1 55.97 52 CYS B CA 1
ATOM 2050 C C . CYS B 1 52 ? 0.008 -17.875 5.871 1 55.97 52 CYS B C 1
ATOM 2052 O O . CYS B 1 52 ? -0.363 -16.75 6.211 1 55.97 52 CYS B O 1
ATOM 2054 N N . PHE B 1 53 ? 0.865 -18.203 4.84 1 62.16 53 PHE B N 1
ATOM 2055 C CA . PHE B 1 53 ? 1.037 -17.281 3.729 1 62.16 53 PHE B CA 1
ATOM 2056 C C . PHE B 1 53 ? 0.072 -17.609 2.596 1 62.16 53 PHE B C 1
ATOM 2058 O O . PHE B 1 53 ? -0.187 -18.781 2.314 1 62.16 53 PHE B O 1
ATOM 2065 N N . HIS B 1 54 ? -0.55 -16.469 2.164 1 64.62 54 HIS B N 1
ATOM 2066 C CA . HIS B 1 54 ? -1.487 -16.672 1.063 1 64.62 54 HIS B CA 1
ATOM 2067 C C . HIS B 1 54 ? -0.833 -16.359 -0.278 1 64.62 54 HIS B C 1
ATOM 2069 O O . HIS B 1 54 ? -0.031 -15.422 -0.38 1 64.62 54 HIS B O 1
ATOM 2075 N N . ASN B 1 55 ? -0.973 -17.281 -1.239 1 69.44 55 ASN B N 1
ATOM 2076 C CA . ASN B 1 55 ? -0.477 -17.062 -2.596 1 69.44 55 ASN B CA 1
ATOM 2077 C C . ASN B 1 55 ? -1.621 -16.922 -3.594 1 69.44 55 ASN B C 1
ATOM 2079 O O . ASN B 1 55 ? -1.476 -17.266 -4.77 1 69.44 55 ASN B O 1
ATOM 2083 N N . SER B 1 56 ? -2.697 -16.453 -3.119 1 76.5 56 SER B N 1
ATOM 2084 C CA . SER B 1 56 ? -3.857 -16.328 -3.996 1 76.5 56 SER B CA 1
ATOM 2085 C C . SER B 1 56 ? -4.117 -14.883 -4.371 1 76.5 56 SER B C 1
ATOM 2087 O O . SER B 1 56 ? -3.836 -13.969 -3.592 1 76.5 56 SER B O 1
ATOM 2089 N N . LEU B 1 57 ? -4.574 -14.828 -5.617 1 88.25 57 LEU B N 1
ATOM 2090 C CA . LEU B 1 57 ? -5.055 -13.539 -6.113 1 88.25 57 LEU B CA 1
ATOM 2091 C C . LEU B 1 57 ? -6.578 -13.469 -6.062 1 88.25 57 LEU B C 1
ATOM 2093 O O . LEU B 1 57 ? -7.258 -14.359 -6.582 1 88.25 57 LEU B O 1
ATOM 2097 N N . TYR B 1 58 ? -7.082 -12.43 -5.371 1 89.88 58 TYR B N 1
ATOM 2098 C CA . TYR B 1 58 ? -8.523 -12.211 -5.281 1 89.88 58 TYR B CA 1
ATOM 2099 C C . TYR B 1 58 ? -8.914 -10.922 -5.992 1 89.88 58 TYR B C 1
ATOM 2101 O O . TYR B 1 58 ? -8.125 -9.984 -6.086 1 89.88 58 TYR B O 1
ATOM 2109 N N . SER B 1 59 ? -10.078 -10.953 -6.531 1 93.94 59 SER B N 1
ATOM 2110 C CA . SER B 1 59 ? -10.688 -9.711 -7.004 1 93.94 59 SER B CA 1
ATOM 2111 C C . SER B 1 59 ? -11.984 -9.414 -6.254 1 93.94 59 SER B C 1
ATOM 2113 O O . SER B 1 59 ? -12.711 -10.336 -5.871 1 93.94 59 SER B O 1
ATOM 2115 N N . PHE B 1 60 ? -12.234 -8.188 -6.012 1 94.75 60 PHE B N 1
ATOM 2116 C CA . PHE B 1 60 ? -13.461 -7.676 -5.406 1 94.75 60 PHE B CA 1
ATOM 2117 C C . PHE B 1 60 ? -14.125 -6.645 -6.312 1 94.75 60 PHE B C 1
ATOM 2119 O O . PHE B 1 60 ? -13.531 -5.605 -6.613 1 94.75 60 PHE B O 1
ATOM 2126 N N . ASN B 1 61 ? -15.359 -6.945 -6.715 1 95.88 61 ASN B N 1
ATOM 2127 C CA . ASN B 1 61 ? -16.125 -5.988 -7.516 1 95.88 61 ASN B CA 1
ATOM 2128 C C . ASN B 1 61 ? -16.812 -4.953 -6.637 1 95.88 61 ASN B C 1
ATOM 2130 O O . ASN B 1 61 ? -17.641 -5.305 -5.789 1 95.88 61 ASN B O 1
ATOM 2134 N N . VAL B 1 62 ? -16.531 -3.729 -6.859 1 93.94 62 VAL B N 1
ATOM 2135 C CA . VAL B 1 62 ? -16.969 -2.695 -5.926 1 93.94 62 VAL B CA 1
ATOM 2136 C C . VAL B 1 62 ? -18.438 -2.344 -6.188 1 93.94 62 VAL B C 1
ATOM 2138 O O . VAL B 1 62 ? -19.078 -1.675 -5.375 1 93.94 62 VAL B O 1
ATOM 2141 N N . ASP B 1 63 ? -18.984 -2.752 -7.309 1 92.75 63 ASP B N 1
ATOM 2142 C CA . ASP B 1 63 ? -20.375 -2.486 -7.609 1 92.75 63 ASP B CA 1
ATOM 2143 C C . ASP B 1 63 ? -21.266 -3.625 -7.117 1 92.75 63 ASP B C 1
ATOM 2145 O O . ASP B 1 63 ? -22.344 -3.383 -6.551 1 92.75 63 ASP B O 1
ATOM 2149 N N . THR B 1 64 ? -20.844 -4.852 -7.258 1 93.06 64 THR B N 1
ATOM 2150 C CA . THR B 1 64 ? -21.672 -6.012 -6.914 1 93.06 64 THR B CA 1
ATOM 2151 C C . THR B 1 64 ? -21.266 -6.566 -5.551 1 93.06 64 THR B C 1
ATOM 2153 O O . THR B 1 64 ? -21.984 -7.398 -4.98 1 93.06 64 THR B O 1
ATOM 2156 N N . PHE B 1 65 ? -20.172 -6.137 -5.047 1 93.12 65 PHE B N 1
ATOM 2157 C CA . PHE B 1 65 ? -19.641 -6.598 -3.77 1 93.12 65 PHE B CA 1
ATOM 2158 C C . PHE B 1 65 ? -19.406 -8.102 -3.789 1 93.12 65 PHE B C 1
ATOM 2160 O O . PHE B 1 65 ? -19.719 -8.797 -2.818 1 93.12 65 PHE B O 1
ATOM 2167 N N . ASN B 1 66 ? -18.875 -8.5 -4.879 1 93.75 66 ASN B N 1
ATOM 2168 C CA . ASN B 1 66 ? -18.609 -9.922 -5.07 1 93.75 66 ASN B CA 1
ATOM 2169 C C . ASN B 1 66 ? -17.109 -10.211 -5.098 1 93.75 66 ASN B C 1
ATOM 2171 O O . ASN B 1 66 ? -16.344 -9.508 -5.758 1 93.75 66 ASN B O 1
ATOM 2175 N N . TRP B 1 67 ? -16.734 -11.297 -4.371 1 93.12 67 TRP B N 1
ATOM 2176 C CA . TRP B 1 67 ? -15.359 -11.766 -4.332 1 93.12 67 TRP B CA 1
ATOM 2177 C C . TRP B 1 67 ? -15.141 -12.914 -5.309 1 93.12 67 TRP B C 1
ATOM 2179 O O . TRP B 1 67 ? -15.992 -13.797 -5.43 1 93.12 67 TRP B O 1
ATOM 2189 N N . LYS B 1 68 ? -13.992 -12.891 -5.941 1 91.38 68 LYS B N 1
ATOM 2190 C CA . LYS B 1 68 ? -13.562 -14 -6.785 1 91.38 68 LYS B CA 1
ATOM 2191 C C . LYS B 1 68 ? -12.094 -14.344 -6.543 1 91.38 68 LYS B C 1
ATOM 2193 O O . LYS B 1 68 ? -11.258 -13.445 -6.426 1 91.38 68 LYS B O 1
ATOM 2198 N N . GLU B 1 69 ? -11.859 -15.633 -6.445 1 87.56 69 GLU B N 1
ATOM 2199 C CA . GLU B 1 69 ? -10.469 -16.094 -6.457 1 87.56 69 GLU B CA 1
ATOM 2200 C C . GLU B 1 69 ? -9.984 -16.344 -7.879 1 87.56 69 GLU B C 1
ATOM 2202 O O . GLU B 1 69 ? -10.586 -17.141 -8.609 1 87.56 69 GLU B O 1
ATOM 2207 N N . LEU B 1 70 ? -9.164 -15.688 -8.469 1 85.12 70 LEU B N 1
ATOM 2208 C CA . LEU B 1 70 ? -8.734 -15.758 -9.867 1 85.12 70 LEU B CA 1
ATOM 2209 C C . LEU B 1 70 ? -7.684 -16.844 -10.047 1 85.12 70 LEU B C 1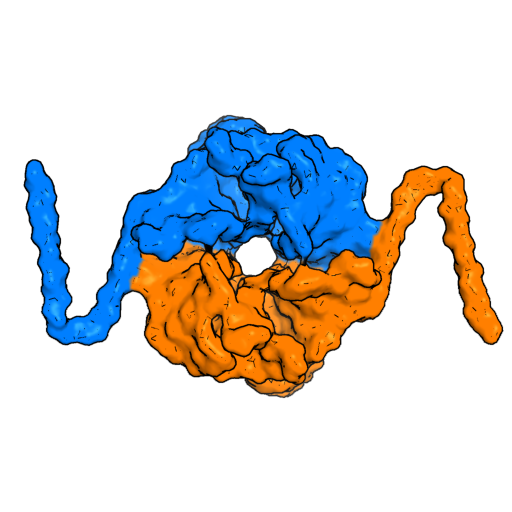
ATOM 2211 O O . LEU B 1 70 ? -7.652 -17.516 -11.086 1 85.12 70 LEU B O 1
ATOM 2215 N N . SER B 1 71 ? -6.543 -16.859 -9.555 1 66 71 SER B N 1
ATOM 2216 C CA . SER B 1 71 ? -5.504 -17.828 -9.867 1 66 71 SER B CA 1
ATOM 2217 C C . SER B 1 71 ? -4.812 -18.328 -8.602 1 66 71 SER B C 1
ATOM 2219 O O . SER B 1 71 ? -4.273 -17.531 -7.832 1 66 71 SER B O 1
ATOM 2221 N N . PRO B 1 72 ? -5.258 -19.531 -8.094 1 55.16 72 PRO B N 1
ATOM 2222 C CA . PRO B 1 72 ? -4.215 -20.016 -7.188 1 55.16 72 PRO B CA 1
ATOM 2223 C C . PRO B 1 72 ? -2.855 -20.141 -7.875 1 55.16 72 PRO B C 1
ATOM 2225 O O . PRO B 1 72 ? -2.791 -20.422 -9.078 1 55.16 72 PRO B O 1
ATOM 2228 N N . THR B 1 73 ? -2.012 -19.203 -7.75 1 50.72 73 THR B N 1
ATOM 2229 C CA . THR B 1 73 ? -0.739 -19.328 -8.453 1 50.72 73 THR B CA 1
ATOM 2230 C C . THR B 1 73 ? -0.253 -20.781 -8.445 1 50.72 73 THR B C 1
ATOM 2232 O O . THR B 1 73 ? 0.256 -21.266 -7.43 1 50.72 73 THR B O 1
ATOM 2235 N N . THR B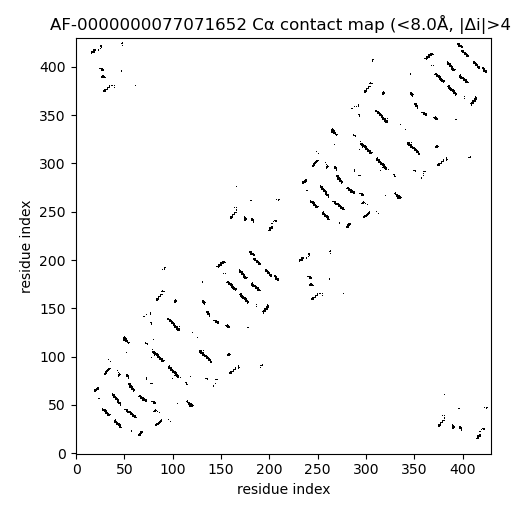 1 74 ? -1.052 -21.656 -8.82 1 45.88 74 THR B N 1
ATOM 2236 C CA . THR B 1 74 ? -0.499 -23.016 -8.93 1 45.88 74 THR B CA 1
ATOM 2237 C C . THR B 1 74 ? 0.831 -22.984 -9.68 1 45.88 74 THR B C 1
ATOM 2239 O O . THR B 1 74 ? 1.588 -23.953 -9.641 1 45.88 74 THR B O 1
ATOM 2242 N N . SER B 1 75 ? 0.895 -22.125 -10.656 1 45 75 SER B N 1
ATOM 2243 C CA . SER B 1 75 ? 2.029 -22.328 -11.555 1 45 75 SER B CA 1
ATOM 2244 C C . SER B 1 75 ? 3.316 -21.781 -10.945 1 45 75 SER B C 1
ATOM 2246 O O . SER B 1 75 ? 3.281 -20.875 -10.109 1 45 75 SER B O 1
ATOM 2248 N N . HIS B 1 76 ? 4.41 -22.531 -11.141 1 45.75 76 HIS B N 1
ATOM 2249 C CA . HIS B 1 76 ? 5.812 -22.281 -10.844 1 45.75 76 HIS B CA 1
ATOM 2250 C C . HIS B 1 76 ? 6.18 -20.828 -11.07 1 45.75 76 HIS B C 1
ATOM 2252 O O . HIS B 1 76 ? 7.254 -20.375 -10.664 1 45.75 76 HIS B O 1
ATOM 2258 N N . HIS B 1 77 ? 5.32 -20.172 -11.758 1 45.94 77 HIS B N 1
ATOM 2259 C CA . HIS B 1 77 ? 5.793 -18.859 -12.203 1 45.94 77 HIS B CA 1
ATOM 2260 C C . HIS B 1 77 ? 5.18 -17.734 -11.375 1 45.94 77 HIS B C 1
ATOM 2262 O O . HIS B 1 77 ? 5.473 -16.562 -11.602 1 45.94 77 HIS B O 1
ATOM 2268 N N . GLY B 1 78 ? 4.344 -18 -10.422 1 49.16 78 GLY B N 1
ATOM 2269 C CA . GLY B 1 78 ? 3.73 -16.891 -9.711 1 49.16 78 GLY B CA 1
ATOM 2270 C C . GLY B 1 78 ? 4.418 -16.562 -8.398 1 49.16 78 GLY B C 1
ATOM 2271 O O . GLY B 1 78 ? 5.328 -17.281 -7.977 1 49.16 78 GLY B O 1
ATOM 2272 N N . PRO B 1 79 ? 4.207 -15.227 -7.953 1 49.47 79 PRO B N 1
ATOM 2273 C CA . PRO B 1 79 ? 4.785 -14.867 -6.66 1 49.47 79 PRO B CA 1
ATOM 2274 C C . PRO B 1 79 ? 4.422 -15.852 -5.551 1 49.47 79 PRO B C 1
ATOM 2276 O O . PRO B 1 79 ? 3.32 -16.406 -5.551 1 49.47 79 PRO B O 1
ATOM 2279 N N . MET B 1 80 ? 5.32 -16.578 -5.062 1 51.28 80 MET B N 1
ATOM 2280 C CA . MET B 1 80 ? 5.078 -17.5 -3.955 1 51.28 80 MET B CA 1
ATOM 2281 C C . MET B 1 80 ? 4.965 -16.734 -2.637 1 51.28 80 MET B C 1
ATOM 2283 O O . MET B 1 80 ? 5.832 -15.93 -2.301 1 51.28 80 MET B O 1
ATOM 2287 N N . MET B 1 81 ? 4.012 -17.141 -1.92 1 51.53 81 MET B N 1
ATOM 2288 C CA . MET B 1 81 ? 3.662 -16.875 -0.527 1 51.53 81 MET B CA 1
ATOM 2289 C C . MET B 1 81 ? 4.402 -15.648 -0.008 1 51.53 81 MET B C 1
ATOM 2291 O O . MET B 1 81 ? 5.398 -15.773 0.709 1 51.53 81 MET B O 1
ATOM 2295 N N . LYS B 1 82 ? 4.074 -14.477 -0.542 1 58.03 82 LYS B N 1
ATOM 2296 C CA . LYS B 1 82 ? 4.816 -13.289 -0.122 1 58.03 82 LYS B CA 1
ATOM 2297 C C . LYS B 1 82 ? 3.924 -12.328 0.662 1 58.03 82 LYS B C 1
ATOM 2299 O O . LYS B 1 82 ? 2.729 -12.219 0.38 1 58.03 82 LYS B O 1
ATOM 2304 N N . HIS B 1 83 ? 4.43 -12.125 1.903 1 60.91 83 HIS B N 1
ATOM 2305 C CA . HIS B 1 83 ? 3.834 -10.953 2.531 1 60.91 83 HIS B CA 1
ATOM 2306 C C . HIS B 1 83 ? 4.793 -9.766 2.508 1 60.91 83 HIS B C 1
ATOM 2308 O O . HIS B 1 83 ? 5.969 -9.922 2.16 1 60.91 83 HIS B O 1
ATOM 2314 N N . LEU B 1 84 ? 4.293 -8.656 2.506 1 76 84 LEU B N 1
ATOM 2315 C CA . LEU B 1 84 ? 5.023 -7.395 2.525 1 76 84 LEU B CA 1
ATOM 2316 C C . LEU B 1 84 ? 5.578 -7.066 1.143 1 76 84 LEU B C 1
ATOM 2318 O O . LEU B 1 84 ? 6.66 -6.484 1.023 1 76 84 LEU B O 1
ATOM 2322 N N . CYS B 1 85 ? 4.965 -7.672 0.144 1 81.88 85 CYS B N 1
ATOM 2323 C CA . CYS B 1 85 ? 5.156 -7.227 -1.231 1 81.88 85 CYS B CA 1
ATOM 2324 C C . CYS B 1 85 ? 4.246 -6.047 -1.553 1 81.88 85 CYS B C 1
ATOM 2326 O O . CYS B 1 85 ? 3.492 -5.586 -0.693 1 81.88 85 CYS B O 1
ATOM 2328 N N . ASP B 1 86 ? 4.422 -5.504 -2.713 1 92.31 86 ASP B N 1
ATOM 2329 C CA . ASP B 1 86 ? 3.512 -4.469 -3.193 1 92.31 86 ASP B CA 1
ATOM 2330 C C . ASP B 1 86 ? 3.047 -4.766 -4.617 1 92.31 86 ASP B C 1
ATOM 2332 O O . ASP B 1 86 ? 3.643 -5.59 -5.312 1 92.31 86 ASP B O 1
ATOM 2336 N N . MET B 1 87 ? 1.967 -4.184 -4.926 1 94.75 87 MET B N 1
ATOM 2337 C CA . MET B 1 87 ? 1.329 -4.453 -6.211 1 94.75 87 MET B CA 1
ATOM 2338 C C . MET B 1 87 ? 0.774 -3.172 -6.824 1 94.75 87 MET B C 1
ATOM 2340 O O . MET B 1 87 ? 0.221 -2.33 -6.113 1 94.75 87 MET B O 1
ATOM 2344 N N . ILE B 1 88 ? 0.905 -3.057 -8.18 1 97.06 88 ILE B N 1
ATOM 2345 C CA . ILE B 1 88 ? 0.301 -1.952 -8.922 1 97.06 88 ILE B CA 1
ATOM 2346 C C . ILE B 1 88 ? -0.366 -2.482 -10.188 1 97.06 88 ILE B C 1
ATOM 2348 O O . ILE B 1 88 ? -0.108 -3.615 -10.609 1 97.06 88 ILE B O 1
ATOM 2352 N N . ALA B 1 89 ? -1.248 -1.674 -10.703 1 97.19 89 ALA B N 1
ATOM 2353 C CA . ALA B 1 89 ? -1.809 -1.907 -12.031 1 97.19 89 ALA B CA 1
ATOM 2354 C C . ALA B 1 89 ? -1.048 -1.12 -13.094 1 97.19 89 ALA B C 1
ATOM 2356 O O . ALA B 1 89 ? -0.687 0.039 -12.875 1 97.19 89 ALA B O 1
ATOM 2357 N N . ILE B 1 90 ? -0.775 -1.778 -14.18 1 97.25 90 ILE B N 1
ATOM 2358 C CA . ILE B 1 90 ? -0.19 -1.078 -15.32 1 97.25 90 ILE B CA 1
ATOM 2359 C C . ILE B 1 90 ? -0.996 -1.378 -16.578 1 97.25 90 ILE B C 1
ATOM 2361 O O . ILE B 1 90 ? -1.786 -2.324 -16.609 1 97.25 90 ILE B O 1
ATOM 2365 N N . LYS B 1 91 ? -0.793 -0.51 -17.516 1 98 91 LYS B N 1
ATOM 2366 C CA . LYS B 1 91 ? -1.402 -0.689 -18.828 1 98 91 LYS B CA 1
ATOM 2367 C C . LYS B 1 91 ? -0.371 -0.521 -19.938 1 98 91 LYS B C 1
ATOM 2369 O O . LYS B 1 91 ? 0.281 0.521 -20.031 1 98 91 LYS B O 1
ATOM 2374 N N . VAL B 1 92 ? -0.206 -1.559 -20.688 1 97.19 92 VAL B N 1
ATOM 2375 C CA . VAL B 1 92 ? 0.735 -1.556 -21.812 1 97.19 92 VAL B CA 1
ATOM 2376 C C . VAL B 1 92 ? 0.038 -2.045 -23.078 1 97.19 92 VAL B C 1
ATOM 2378 O O . VAL B 1 92 ? -0.571 -3.117 -23.078 1 97.19 92 VAL B O 1
ATOM 2381 N N . ASN B 1 93 ? 0.103 -1.244 -24.125 1 95.25 93 ASN B N 1
ATOM 2382 C CA . ASN B 1 93 ? -0.519 -1.573 -25.406 1 95.25 93 ASN B CA 1
ATOM 2383 C C . ASN B 1 93 ? -1.996 -1.919 -25.234 1 95.25 93 ASN B C 1
ATOM 2385 O O . ASN B 1 93 ? -2.479 -2.895 -25.812 1 95.25 93 ASN B O 1
ATOM 2389 N N . GLY B 1 94 ? -2.623 -1.235 -24.312 1 95.25 94 GLY B N 1
ATOM 2390 C CA . GLY B 1 94 ? -4.059 -1.377 -24.125 1 95.25 94 GLY B CA 1
ATOM 2391 C C . GLY B 1 94 ? -4.426 -2.551 -23.234 1 95.25 94 GLY B C 1
ATOM 2392 O O . GLY B 1 94 ? -5.605 -2.824 -23.016 1 95.25 94 GLY B O 1
ATOM 2393 N N . GLU B 1 95 ? -3.402 -3.301 -22.797 1 96.88 95 GLU B N 1
ATOM 2394 C CA . GLU B 1 95 ? -3.627 -4.461 -21.938 1 96.88 95 GLU B CA 1
ATOM 2395 C C . GLU B 1 95 ? -3.369 -4.125 -20.469 1 96.88 95 GLU B C 1
ATOM 2397 O O . GLU B 1 95 ? -2.406 -3.428 -20.156 1 96.88 95 GLU B O 1
ATOM 2402 N N . ASP B 1 96 ? -4.293 -4.625 -19.625 1 97.44 96 ASP B N 1
ATOM 2403 C CA . ASP B 1 96 ? -4.145 -4.414 -18.188 1 97.44 96 ASP B CA 1
ATOM 2404 C C . ASP B 1 96 ? -3.324 -5.535 -17.562 1 97.44 96 ASP B C 1
ATOM 2406 O O . ASP B 1 96 ? -3.568 -6.715 -17.812 1 97.44 96 ASP B O 1
ATOM 2410 N N . TYR B 1 97 ? -2.35 -5.102 -16.766 1 96.62 97 TYR B N 1
ATOM 2411 C CA . TYR B 1 97 ? -1.545 -6.047 -16 1 96.62 97 TYR B CA 1
ATOM 2412 C C . TYR B 1 97 ? -1.507 -5.66 -14.523 1 96.62 97 TYR B C 1
ATOM 2414 O O . TYR B 1 97 ? -1.577 -4.477 -14.188 1 96.62 97 TYR B O 1
ATOM 2422 N N . LEU B 1 98 ? -1.453 -6.672 -13.68 1 95.56 98 LEU B N 1
ATOM 2423 C CA . LEU B 1 98 ? -0.982 -6.465 -12.312 1 95.56 98 LEU B CA 1
ATOM 2424 C C . LEU B 1 98 ? 0.5 -6.805 -12.195 1 95.56 98 LEU B C 1
ATOM 2426 O O . LEU B 1 98 ? 0.963 -7.789 -12.773 1 95.56 98 LEU B O 1
ATOM 2430 N N . VAL B 1 99 ? 1.224 -5.914 -11.508 1 95.44 99 VAL B N 1
ATOM 2431 C CA . VAL B 1 99 ? 2.637 -6.16 -11.242 1 95.44 99 VAL B CA 1
ATOM 2432 C C . VAL B 1 99 ? 2.844 -6.379 -9.742 1 95.44 99 VAL B C 1
ATOM 2434 O O . VAL B 1 99 ? 2.484 -5.523 -8.93 1 95.44 99 VAL B O 1
ATOM 2437 N N . VAL B 1 100 ? 3.371 -7.516 -9.375 1 92.62 100 VAL B N 1
ATOM 2438 C CA . VAL B 1 100 ? 3.713 -7.82 -7.992 1 92.62 100 VAL B CA 1
ATOM 2439 C C . VAL B 1 100 ? 5.23 -7.891 -7.836 1 92.62 100 VAL B C 1
ATOM 2441 O O . VAL B 1 100 ? 5.91 -8.555 -8.625 1 92.62 100 VAL B O 1
ATOM 2444 N N . ILE B 1 101 ? 5.758 -7.184 -6.848 1 92.38 101 ILE B N 1
ATOM 2445 C CA . ILE B 1 101 ? 7.203 -7.148 -6.66 1 92.38 101 ILE B CA 1
ATOM 2446 C C . ILE B 1 101 ? 7.543 -7.477 -5.207 1 92.38 101 ILE B C 1
ATOM 2448 O O . ILE B 1 101 ? 6.867 -7.008 -4.285 1 92.38 101 ILE B O 1
ATOM 2452 N N . GLY B 1 102 ? 8.641 -8.242 -5.02 1 85.88 102 GLY B N 1
ATOM 2453 C CA . GLY B 1 102 ? 9.32 -8.359 -3.74 1 85.88 102 GLY B CA 1
ATOM 2454 C C . GLY B 1 102 ? 8.5 -9.086 -2.691 1 85.88 102 GLY B C 1
ATOM 2455 O O . GLY B 1 102 ? 7.711 -9.969 -3.02 1 85.88 102 GLY B O 1
ATOM 2456 N N . GLY B 1 103 ? 8.789 -8.664 -1.449 1 85.75 103 GLY B N 1
ATOM 2457 C CA . GLY B 1 103 ? 8.125 -9.281 -0.312 1 85.75 103 GLY B 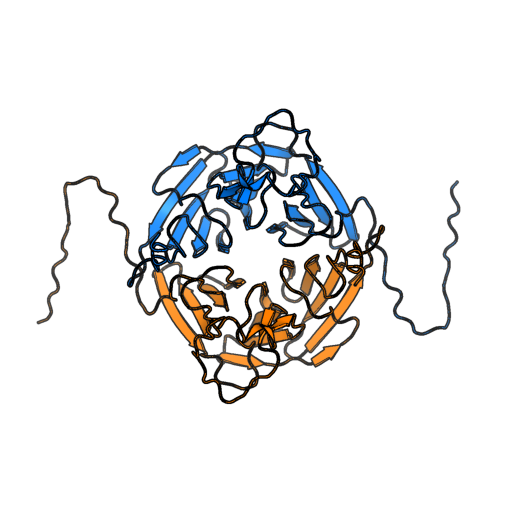CA 1
ATOM 2458 C C . GLY B 1 103 ? 8.992 -10.281 0.427 1 85.75 103 GLY B C 1
ATOM 2459 O O . GLY B 1 103 ? 10.211 -10.297 0.248 1 85.75 103 GLY B O 1
ATOM 2460 N N . TYR B 1 104 ? 8.352 -10.867 1.317 1 80.56 104 TYR B N 1
ATOM 2461 C CA . TYR B 1 104 ? 9 -11.828 2.199 1 80.56 104 TYR B CA 1
ATOM 2462 C C . TYR B 1 104 ? 8.266 -13.156 2.191 1 80.56 104 TYR B C 1
ATOM 2464 O O . TYR B 1 104 ? 7.039 -13.203 2.338 1 80.56 104 TYR B O 1
ATOM 2472 N N . GLY B 1 105 ? 9.023 -14.203 1.934 1 72 105 GLY B N 1
ATOM 2473 C CA . GLY B 1 105 ? 8.398 -15.516 1.909 1 72 105 GLY B CA 1
ATOM 2474 C C . GLY B 1 105 ? 9.398 -16.641 1.782 1 72 105 GLY B C 1
ATOM 2475 O O . GLY B 1 105 ? 10.609 -16.422 1.882 1 72 105 GLY B O 1
ATOM 2476 N N . PRO B 1 106 ? 8.906 -17.891 1.746 1 62.59 106 PRO B N 1
ATOM 2477 C CA . PRO B 1 106 ? 9.797 -19.047 1.685 1 62.59 106 PRO B CA 1
ATOM 2478 C C . PRO B 1 106 ? 10.703 -19.031 0.453 1 62.59 106 PRO B C 1
ATOM 2480 O O . PRO B 1 106 ? 10.289 -18.562 -0.612 1 62.59 106 PRO B O 1
ATOM 2483 N N . SER B 1 107 ? 12.125 -19.109 0.782 1 53.47 107 SER B N 1
ATOM 2484 C CA . SER B 1 107 ? 13.086 -19.156 -0.312 1 53.47 107 SER B CA 1
ATOM 2485 C C . SER B 1 107 ? 12.719 -20.219 -1.333 1 53.47 107 SER B C 1
ATOM 2487 O O . SER B 1 107 ? 12.93 -20.047 -2.535 1 53.47 107 SER B O 1
ATOM 2489 N N . SER B 1 108 ? 12.961 -21.547 -0.841 1 45.47 108 SER B N 1
ATOM 2490 C CA . SER B 1 108 ? 12.836 -22.656 -1.77 1 45.47 108 SER B CA 1
ATOM 2491 C C . SER B 1 108 ? 11.383 -23.094 -1.924 1 45.47 108 SER B C 1
ATOM 2493 O O . SER B 1 108 ? 10.625 -23.094 -0.954 1 45.47 108 SER B O 1
ATOM 2495 N N . TYR B 1 109 ? 10.82 -22.75 -3.115 1 41.88 109 TYR B N 1
ATOM 2496 C CA . TYR B 1 109 ? 9.664 -23.562 -3.465 1 41.88 109 TYR B CA 1
ATOM 2497 C C . TYR B 1 109 ? 9.805 -24.984 -2.92 1 41.88 109 TYR B C 1
ATOM 2499 O O . TYR B 1 109 ? 10.539 -25.797 -3.475 1 41.88 109 TYR B O 1
ATOM 2507 N N . ASN B 1 110 ? 10.141 -25.156 -1.836 1 37.28 110 ASN B N 1
ATOM 2508 C CA . ASN B 1 110 ? 9.875 -26.594 -1.848 1 37.28 110 ASN B CA 1
ATOM 2509 C C . ASN B 1 110 ? 8.547 -26.922 -2.537 1 37.28 110 ASN B C 1
ATOM 2511 O O . ASN B 1 110 ? 7.492 -26.453 -2.107 1 37.28 110 ASN B O 1
ATOM 2515 N N . THR B 1 111 ? 8.711 -26.984 -3.863 1 38.69 111 THR B N 1
ATOM 2516 C CA . THR B 1 111 ? 7.75 -27.406 -4.875 1 38.69 111 THR B CA 1
ATOM 2517 C C . THR B 1 111 ? 6.605 -28.188 -4.234 1 38.69 111 THR B C 1
ATOM 2519 O O . THR B 1 111 ? 5.617 -28.5 -4.898 1 38.69 111 THR B O 1
ATOM 2522 N N . SER B 1 112 ? 6.965 -28.891 -3.271 1 37.19 112 SER B N 1
ATOM 2523 C CA . SER B 1 112 ? 5.852 -29.75 -2.881 1 37.19 112 SER B CA 1
ATOM 2524 C C . SER B 1 112 ? 4.691 -28.938 -2.326 1 37.19 112 SER B C 1
ATOM 2526 O O . SER B 1 112 ? 3.666 -29.5 -1.93 1 37.19 112 SER B O 1
ATOM 2528 N N . GLN B 1 113 ? 5 -27.797 -2.121 1 38.59 113 GLN B N 1
ATOM 2529 C CA . GLN B 1 113 ? 3.912 -27.156 -1.395 1 38.59 113 GLN B CA 1
ATOM 2530 C C . GLN B 1 113 ? 2.869 -26.578 -2.354 1 38.59 113 GLN B C 1
ATOM 2532 O O . GLN B 1 113 ? 3.217 -25.922 -3.33 1 38.59 113 GLN B O 1
ATOM 2537 N N . GLN B 1 114 ? 1.797 -27.219 -2.344 1 34.44 114 GLN B N 1
ATOM 2538 C CA . GLN B 1 114 ? 0.603 -27.062 -3.168 1 34.44 114 GLN B CA 1
ATOM 2539 C C . GLN B 1 114 ? 0.111 -25.609 -3.154 1 34.44 114 GLN B C 1
ATOM 2541 O O . GLN B 1 114 ? 0.317 -24.891 -2.176 1 34.44 114 GLN B O 1
ATOM 2546 N N . PRO B 1 115 ? -0.201 -25.203 -4.203 1 37.75 115 PRO B N 1
ATOM 2547 C CA . PRO B 1 115 ? -1.058 -24.016 -4.281 1 37.75 115 PRO B CA 1
ATOM 2548 C C . PRO B 1 115 ? -2.082 -23.953 -3.152 1 37.75 115 PRO B C 1
ATOM 2550 O O . PRO B 1 115 ? -2.703 -24.969 -2.818 1 37.75 115 PRO B O 1
ATOM 2553 N N . GLY B 1 116 ? -2.213 -22.844 -2.424 1 41.47 116 GLY B N 1
ATOM 2554 C CA . GLY B 1 116 ? -3.168 -22.781 -1.33 1 41.47 116 GLY B CA 1
ATOM 2555 C C . GLY B 1 116 ? -2.58 -23.203 0.002 1 41.47 116 GLY B C 1
ATOM 2556 O O . GLY B 1 116 ? -3.299 -23.312 0.999 1 41.47 116 GLY B O 1
ATOM 2557 N N . ALA B 1 117 ? -1.384 -23.719 -0.123 1 39.75 117 ALA B N 1
ATOM 2558 C CA . ALA B 1 117 ? -0.849 -24.234 1.135 1 39.75 117 ALA B CA 1
ATOM 2559 C C . ALA B 1 117 ? -0.624 -23.109 2.139 1 39.75 117 ALA B C 1
ATOM 2561 O O . ALA B 1 117 ? -0.277 -21.984 1.755 1 39.75 117 ALA B O 1
ATOM 2562 N N . GLN B 1 118 ? -1.33 -23.125 3.17 1 41.56 118 GLN B N 1
ATOM 2563 C CA . GLN B 1 118 ? -1.121 -22.312 4.371 1 41.56 118 GLN B CA 1
ATOM 2564 C C . GLN B 1 118 ? 0.222 -22.641 5.02 1 41.56 118 GLN B C 1
ATOM 2566 O O . GLN B 1 118 ? 0.557 -23.797 5.223 1 41.56 118 GLN B O 1
ATOM 2571 N N . TYR B 1 119 ? 1.233 -21.844 4.766 1 42.66 119 TYR B N 1
ATOM 2572 C CA . TYR B 1 119 ? 2.496 -22.062 5.461 1 42.66 119 TYR B CA 1
ATOM 2573 C C . TYR B 1 119 ? 2.426 -21.547 6.891 1 42.66 119 TYR B C 1
ATOM 2575 O O . TYR B 1 119 ? 1.95 -20.438 7.133 1 42.66 119 TYR B O 1
ATOM 2583 N N . TYR B 1 120 ? 2.391 -22.484 7.699 1 39.72 120 TYR B N 1
ATOM 2584 C CA . TYR B 1 120 ? 2.494 -22.141 9.109 1 39.72 120 TYR B CA 1
ATOM 2585 C C . TYR B 1 120 ? 3.91 -21.703 9.461 1 39.72 120 TYR B C 1
ATOM 2587 O O . TYR B 1 120 ? 4.887 -22.266 8.945 1 39.72 120 TYR B O 1
ATOM 2595 N N . GLU B 1 121 ? 4.102 -20.422 9.875 1 42.22 121 GLU B N 1
ATOM 2596 C CA . GLU B 1 121 ? 5.34 -20.078 10.562 1 42.22 121 GLU B CA 1
ATOM 2597 C C . GLU B 1 121 ? 5.707 -21.125 11.602 1 42.22 121 GLU B C 1
ATOM 2599 O O . GLU B 1 121 ? 5.234 -21.078 12.742 1 42.22 121 GLU B O 1
ATOM 2604 N N . ALA B 1 122 ? 5.703 -22.375 11.445 1 34.25 122 ALA B N 1
ATOM 2605 C CA . ALA B 1 122 ? 6.266 -23.188 12.523 1 34.25 122 ALA B CA 1
ATOM 2606 C C . ALA B 1 122 ? 7.598 -22.625 13 1 34.25 122 ALA B C 1
ATOM 2608 O O . ALA B 1 122 ? 8.344 -22.016 12.219 1 34.25 122 ALA B O 1
ATOM 2609 N N . GLU B 1 123 ? 7.836 -22.516 14.375 1 38.88 123 GLU B N 1
ATOM 2610 C CA . GLU B 1 123 ? 8.992 -22.203 15.211 1 38.88 123 GLU B CA 1
ATOM 2611 C C . GLU B 1 123 ? 10.297 -22.438 14.453 1 38.88 123 GLU B C 1
ATOM 2613 O O . GLU B 1 123 ? 11.328 -21.859 14.789 1 38.88 123 GLU B O 1
ATOM 2618 N N . GLY B 1 124 ? 10.414 -23.25 13.445 1 35.12 124 GLY B N 1
ATOM 2619 C CA . GLY B 1 124 ? 11.531 -23.828 12.727 1 35.12 124 GLY B CA 1
ATOM 2620 C C . GLY B 1 124 ? 11.602 -23.391 11.273 1 35.12 124 GLY B C 1
ATOM 2621 O O . GLY B 1 124 ? 12.523 -23.766 10.547 1 35.12 124 GLY B O 1
ATOM 2622 N N . LEU B 1 125 ? 10.594 -23.047 10.695 1 38.41 125 LEU B N 1
ATOM 2623 C CA . LEU B 1 125 ? 10.609 -22.781 9.266 1 38.41 125 LEU B CA 1
ATOM 2624 C C . LEU B 1 125 ? 11.109 -21.359 8.984 1 38.41 125 LEU B C 1
ATOM 2626 O O . LEU B 1 125 ? 10.93 -20.844 7.883 1 38.41 125 LEU B O 1
ATOM 2630 N N . ALA B 1 126 ? 11.516 -20.625 9.914 1 42.97 126 ALA B N 1
ATOM 2631 C CA . ALA B 1 126 ? 12.398 -19.453 9.844 1 42.97 126 ALA B CA 1
ATOM 2632 C C . ALA B 1 126 ? 13.492 -19.656 8.805 1 42.97 126 ALA B C 1
ATOM 2634 O O . ALA B 1 126 ? 13.906 -18.719 8.133 1 42.97 126 ALA B O 1
ATOM 2635 N N . SER B 1 127 ? 13.961 -20.891 8.906 1 48.25 127 SER B N 1
ATOM 2636 C CA . SER B 1 127 ? 15.219 -21.156 8.211 1 48.25 127 SER B CA 1
ATOM 2637 C C . SER B 1 127 ? 15.055 -21.047 6.699 1 48.25 127 SER B C 1
ATOM 2639 O O . SER B 1 127 ? 16.031 -20.859 5.973 1 48.25 127 SER B O 1
ATOM 2641 N N . GLY B 1 128 ? 13.797 -20.5 6.219 1 59.91 128 GLY B N 1
ATOM 2642 C CA . GLY B 1 128 ? 13.703 -20.516 4.77 1 59.91 128 GLY B CA 1
ATOM 2643 C C . GLY B 1 128 ? 12.992 -19.297 4.203 1 59.91 128 GLY B C 1
ATOM 2644 O O . GLY B 1 128 ? 12.859 -19.172 2.986 1 59.91 128 GLY B O 1
ATOM 2645 N N . HIS B 1 129 ? 12.664 -18.422 5.172 1 68 129 HIS B N 1
ATOM 2646 C CA . HIS B 1 129 ? 12.031 -17.219 4.629 1 68 129 HIS B CA 1
ATOM 2647 C C . HIS B 1 129 ? 13.062 -16.125 4.375 1 68 129 HIS B C 1
ATOM 2649 O O . HIS B 1 129 ? 14 -15.953 5.156 1 68 129 HIS B O 1
ATOM 2655 N N . ARG B 1 130 ? 12.898 -15.594 3.162 1 74.12 130 ARG B N 1
ATOM 2656 C CA . ARG B 1 130 ? 13.805 -14.508 2.793 1 74.12 130 ARG B CA 1
ATOM 2657 C C . ARG B 1 130 ? 13.07 -13.422 2.008 1 74.12 130 ARG B C 1
ATOM 2659 O O . ARG B 1 130 ? 11.977 -13.656 1.492 1 74.12 130 ARG B O 1
ATOM 2666 N N . GLN B 1 131 ? 13.656 -12.305 2.033 1 82.56 131 GLN B N 1
ATOM 2667 C CA . GLN B 1 131 ? 13.211 -11.258 1.126 1 82.56 131 GLN B CA 1
ATOM 2668 C C . GLN B 1 131 ? 13.414 -11.664 -0.33 1 82.56 131 GLN B C 1
ATOM 2670 O O . GLN B 1 131 ? 14.383 -12.352 -0.659 1 82.56 131 GLN B O 1
ATOM 2675 N N . CYS B 1 132 ? 12.516 -11.25 -1.101 1 82.12 132 CYS B N 1
ATOM 2676 C CA . CYS B 1 132 ? 12.555 -11.578 -2.52 1 82.12 132 CYS B CA 1
ATOM 2677 C C . CYS B 1 132 ? 12.602 -10.32 -3.375 1 82.12 132 CYS B C 1
ATOM 2679 O O . CYS B 1 132 ? 12.156 -9.258 -2.941 1 82.12 132 CYS B O 1
ATOM 2681 N N . ASN B 1 133 ? 13.219 -10.43 -4.566 1 87 133 ASN B N 1
ATOM 2682 C CA . ASN B 1 133 ? 13.203 -9.328 -5.52 1 87 133 ASN B CA 1
ATOM 2683 C C . ASN B 1 133 ? 12.547 -9.734 -6.836 1 87 133 ASN B C 1
ATOM 2685 O O . ASN B 1 133 ? 12.773 -9.094 -7.867 1 87 133 ASN B O 1
ATOM 2689 N N . GLU B 1 134 ? 11.789 -10.797 -6.801 1 85.5 134 GLU B N 1
ATOM 2690 C CA . GLU B 1 134 ? 11.094 -11.242 -8.008 1 85.5 134 GLU B CA 1
ATOM 2691 C C . GLU B 1 134 ? 10.008 -10.258 -8.414 1 85.5 134 GLU B C 1
ATOM 2693 O O . GLU B 1 134 ? 9.391 -9.617 -7.562 1 85.5 134 GLU B O 1
ATOM 2698 N N . ILE B 1 135 ? 9.859 -10.227 -9.734 1 91.19 135 ILE B N 1
ATOM 2699 C CA . ILE B 1 135 ? 8.797 -9.438 -10.344 1 91.19 135 ILE B CA 1
ATOM 2700 C C . ILE B 1 135 ? 7.898 -10.336 -11.18 1 91.19 135 ILE B C 1
ATOM 2702 O O . ILE B 1 135 ? 8.383 -11.156 -11.961 1 91.19 135 ILE B O 1
ATOM 2706 N N . HIS B 1 136 ? 6.605 -10.203 -10.969 1 91 136 HIS B N 1
ATOM 2707 C CA . HIS B 1 136 ? 5.629 -10.984 -11.727 1 91 136 HIS B CA 1
ATOM 2708 C C . HIS B 1 136 ? 4.535 -10.094 -12.297 1 91 136 HIS B C 1
ATOM 2710 O O . HIS B 1 136 ? 4.082 -9.156 -11.641 1 91 136 HIS B O 1
ATOM 2716 N N . PHE B 1 137 ? 4.172 -10.469 -13.5 1 93.12 137 PHE B N 1
ATOM 2717 C CA . PHE B 1 137 ? 2.996 -9.867 -14.117 1 93.12 137 PHE B CA 1
ATOM 2718 C C . PHE B 1 137 ? 1.812 -10.828 -14.078 1 93.12 137 PHE B C 1
ATOM 2720 O O . PHE B 1 137 ? 1.987 -12.039 -14.172 1 93.12 137 PHE B O 1
ATOM 2727 N N . TYR B 1 138 ? 0.705 -10.32 -13.883 1 92.69 138 TYR B N 1
ATOM 2728 C CA . TYR B 1 138 ? -0.544 -11.031 -14.125 1 92.69 138 TYR B CA 1
ATOM 2729 C C . TYR B 1 138 ? -1.354 -10.367 -15.227 1 92.69 138 TYR B C 1
ATOM 2731 O O . TYR B 1 138 ? -1.833 -9.242 -15.062 1 92.69 138 TYR B O 1
ATOM 2739 N N . LYS B 1 139 ? -1.451 -11.07 -16.328 1 93.56 139 LYS B N 1
ATOM 2740 C CA . LYS B 1 139 ? -2.225 -10.562 -17.453 1 93.56 139 LYS B CA 1
ATOM 2741 C C . LYS B 1 139 ? -3.717 -10.797 -17.25 1 93.56 139 LYS B C 1
ATOM 2743 O O . LYS B 1 139 ? -4.172 -11.945 -17.234 1 93.56 139 LYS B O 1
ATOM 2748 N N . LEU B 1 140 ? -4.469 -9.734 -17.188 1 93.5 140 LEU B N 1
ATOM 2749 C CA . LEU B 1 140 ? -5.863 -9.852 -16.781 1 93.5 140 LEU B CA 1
ATOM 2750 C C . LEU B 1 140 ? -6.699 -10.523 -17.859 1 93.5 140 LEU B C 1
ATOM 2752 O O . LEU B 1 140 ? -7.605 -11.305 -17.562 1 93.5 140 LEU B O 1
ATOM 2756 N N . SER B 1 141 ? -6.441 -10.219 -19.094 1 93.75 141 SER B N 1
ATOM 2757 C CA . SER B 1 141 ? -7.266 -10.719 -20.188 1 93.75 141 SER B CA 1
ATOM 2758 C C . SER B 1 141 ? -7.164 -12.242 -20.297 1 93.75 141 SER B C 1
ATOM 2760 O O . SER B 1 141 ? -8.141 -12.906 -20.641 1 93.75 141 SER B O 1
ATOM 2762 N N . THR B 1 142 ? -6.008 -12.828 -19.938 1 92.12 142 THR B N 1
ATOM 2763 C CA . THR B 1 142 ? -5.809 -14.258 -20.125 1 92.12 142 THR B CA 1
ATOM 2764 C C . THR B 1 142 ? -5.754 -14.969 -18.781 1 92.12 142 THR B C 1
ATOM 2766 O O . THR B 1 142 ? -5.855 -16.203 -18.703 1 92.12 142 THR B O 1
ATOM 2769 N N . GLY B 1 143 ? -5.57 -14.242 -17.75 1 90.38 143 GLY B N 1
ATOM 2770 C CA . GLY B 1 143 ? -5.453 -14.852 -16.438 1 90.38 143 GLY B CA 1
ATOM 2771 C C . GLY B 1 143 ? -4.148 -15.602 -16.234 1 90.38 143 GLY B C 1
ATOM 2772 O O . GLY B 1 143 ? -4.121 -16.656 -15.602 1 90.38 143 GLY B O 1
ATOM 2773 N N . GLN B 1 144 ? -3.068 -15.07 -16.797 1 88.12 144 GLN B N 1
ATOM 2774 C CA . GLN B 1 144 ? -1.787 -15.766 -16.766 1 88.12 144 GLN B CA 1
ATOM 2775 C C . GLN B 1 144 ? -0.729 -14.93 -16.047 1 88.12 144 GLN B C 1
ATOM 2777 O O . GLN B 1 144 ? -0.652 -13.719 -16.234 1 88.12 144 GLN B O 1
ATOM 2782 N N . TRP B 1 145 ? 0.01 -15.633 -15.242 1 88.81 145 TRP B N 1
ATOM 2783 C CA . TRP B 1 145 ? 1.198 -15.023 -14.656 1 88.81 145 TRP B CA 1
ATOM 2784 C C . TRP B 1 145 ? 2.373 -15.078 -15.625 1 88.81 145 TRP B C 1
ATOM 2786 O O . TRP B 1 145 ? 2.582 -16.078 -16.312 1 88.81 145 TRP B O 1
ATOM 2796 N N . ILE B 1 146 ? 3.098 -14 -15.672 1 88.81 146 ILE B N 1
ATOM 2797 C CA . ILE B 1 146 ? 4.262 -13.875 -16.531 1 88.81 146 ILE B CA 1
ATOM 2798 C C . ILE B 1 146 ? 5.473 -13.43 -15.719 1 88.81 146 ILE B C 1
ATOM 2800 O O . ILE B 1 146 ? 5.371 -12.523 -14.891 1 88.81 146 ILE B O 1
ATOM 2804 N N . SER B 1 147 ? 6.578 -14.156 -15.891 1 90.44 147 SER B N 1
ATOM 2805 C CA . SER B 1 147 ? 7.855 -13.68 -15.375 1 90.44 147 SER B CA 1
ATOM 2806 C C . SER B 1 147 ? 8.594 -12.828 -16.406 1 90.44 147 SER B C 1
ATOM 2808 O O . SER B 1 147 ? 9.148 -13.359 -17.375 1 90.44 147 SER B O 1
ATOM 2810 N N . PRO B 1 148 ? 8.633 -11.562 -16.172 1 94.12 148 PRO B N 1
ATOM 2811 C CA . PRO B 1 148 ? 9.242 -10.688 -17.188 1 94.12 148 PRO B CA 1
ATOM 2812 C C . PRO B 1 148 ? 10.766 -10.734 -17.156 1 94.12 148 PRO B C 1
ATOM 2814 O O . PRO B 1 148 ? 11.359 -11.094 -16.141 1 94.12 148 PRO B O 1
ATOM 2817 N N . THR B 1 149 ? 11.32 -10.383 -18.312 1 96.12 149 THR B N 1
ATOM 2818 C CA . THR B 1 149 ? 12.75 -10.109 -18.328 1 96.12 149 THR B CA 1
ATOM 2819 C C . THR B 1 149 ? 13.07 -8.812 -17.594 1 96.12 149 THR B C 1
ATOM 2821 O O . THR B 1 149 ? 12.43 -7.785 -17.844 1 96.12 149 THR B O 1
ATOM 2824 N N . VAL B 1 150 ? 14.023 -8.852 -16.672 1 95.38 150 VAL B N 1
ATOM 2825 C CA . VAL B 1 150 ? 14.383 -7.672 -15.891 1 95.38 150 VAL B CA 1
ATOM 2826 C C . VAL B 1 150 ? 15.75 -7.156 -16.328 1 95.38 150 VAL B C 1
ATOM 2828 O O . VAL B 1 150 ? 16.719 -7.922 -16.406 1 95.38 150 VAL B O 1
ATOM 2831 N N . THR B 1 151 ? 15.828 -5.895 -16.688 1 95.88 151 THR B N 1
ATOM 2832 C CA . THR B 1 151 ? 17.078 -5.281 -17.125 1 95.88 151 THR B CA 1
ATOM 2833 C C . THR B 1 151 ? 17.391 -4.047 -16.281 1 95.88 151 THR B C 1
ATOM 2835 O O . THR B 1 151 ? 16.516 -3.51 -15.602 1 95.88 151 THR B O 1
ATOM 2838 N N . GLY B 1 152 ? 18.719 -3.59 -16.234 1 94.31 152 GLY B N 1
ATOM 2839 C CA . GLY B 1 152 ? 19.141 -2.402 -15.516 1 94.31 152 GLY B CA 1
ATOM 2840 C C . GLY B 1 152 ? 19.469 -2.674 -14.055 1 94.31 152 GLY B C 1
ATOM 2841 O O . GLY B 1 152 ? 19.953 -3.756 -13.711 1 94.31 152 GLY B O 1
ATOM 2842 N N . ASP B 1 153 ? 19.266 -1.604 -13.211 1 91.62 153 ASP B N 1
ATOM 2843 C CA . ASP B 1 153 ? 19.578 -1.694 -11.789 1 91.62 153 ASP B CA 1
ATOM 2844 C C . ASP B 1 153 ? 18.422 -2.316 -11.008 1 91.62 153 ASP B C 1
ATOM 2846 O O . ASP B 1 153 ? 17.578 -1.601 -10.461 1 91.62 153 ASP B O 1
ATOM 2850 N N . ARG B 1 154 ? 18.438 -3.545 -10.891 1 91.81 154 ARG B N 1
ATOM 2851 C CA . ARG B 1 154 ? 17.359 -4.262 -10.219 1 91.81 154 ARG B CA 1
ATOM 2852 C C . ARG B 1 154 ? 17.391 -4.012 -8.719 1 91.81 154 ARG B C 1
ATOM 2854 O O . ARG B 1 154 ? 18.453 -4.047 -8.102 1 91.81 154 ARG B O 1
ATOM 2861 N N . PRO B 1 155 ? 16.266 -3.713 -8.164 1 90.38 155 PRO B N 1
ATOM 2862 C CA . PRO B 1 155 ? 16.25 -3.633 -6.707 1 90.38 155 PRO B CA 1
ATOM 2863 C C . PRO B 1 155 ? 16.719 -4.93 -6.039 1 90.38 155 PRO B C 1
ATOM 2865 O O . PRO B 1 155 ? 16.453 -6.02 -6.559 1 90.38 155 PRO B O 1
ATOM 2868 N N . PRO B 1 156 ? 17.406 -4.879 -4.91 1 89.56 156 PRO B N 1
ATOM 2869 C CA . PRO B 1 156 ? 17.719 -6.086 -4.141 1 89.56 156 PRO B CA 1
ATOM 2870 C C . PRO B 1 156 ? 16.5 -6.727 -3.506 1 89.56 156 PRO B C 1
ATOM 2872 O O . PRO B 1 156 ? 15.398 -6.16 -3.568 1 89.56 156 PRO B O 1
ATOM 2875 N N . PRO B 1 157 ? 16.672 -7.965 -2.977 1 87.38 157 PRO B N 1
ATOM 2876 C CA . PRO B 1 157 ? 15.555 -8.477 -2.176 1 87.38 157 PRO B CA 1
ATOM 2877 C C . PRO B 1 157 ? 15.078 -7.477 -1.122 1 87.38 157 PRO B C 1
ATOM 2879 O O . PRO B 1 157 ? 15.891 -6.945 -0.362 1 87.38 157 PRO B O 1
ATOM 2882 N N . ILE B 1 158 ? 13.742 -7.199 -1.126 1 87.88 158 ILE B N 1
ATOM 2883 C CA . ILE B 1 158 ? 13.242 -6.055 -0.373 1 87.88 158 ILE B CA 1
ATOM 2884 C C . ILE B 1 158 ? 11.805 -6.316 0.061 1 87.88 158 ILE B C 1
ATOM 2886 O O . ILE B 1 158 ? 11.039 -6.969 -0.654 1 87.88 158 ILE B O 1
ATOM 2890 N N . ASP B 1 159 ? 11.492 -5.891 1.278 1 86.69 159 ASP B N 1
ATOM 2891 C CA . ASP B 1 159 ? 10.109 -5.895 1.748 1 86.69 159 ASP B CA 1
ATOM 2892 C C . ASP B 1 159 ? 9.758 -4.574 2.43 1 86.69 159 ASP B C 1
ATOM 2894 O O . ASP B 1 159 ? 10.617 -3.709 2.604 1 86.69 159 ASP B O 1
ATOM 2898 N N . LYS B 1 160 ? 8.461 -4.324 2.592 1 87.5 160 LYS B N 1
ATOM 2899 C CA . LYS B 1 160 ? 7.965 -3.143 3.295 1 87.5 160 LYS B CA 1
ATOM 2900 C C . LYS B 1 160 ? 8.32 -1.864 2.545 1 87.5 160 LYS B C 1
ATOM 2902 O O . LYS B 1 160 ? 8.633 -0.843 3.162 1 87.5 160 LYS B O 1
ATOM 2907 N N . PHE B 1 161 ? 8.453 -1.944 1.227 1 90.5 161 PHE B N 1
ATOM 2908 C CA . PHE B 1 161 ? 8.672 -0.797 0.353 1 90.5 161 PHE B CA 1
ATOM 2909 C C . PHE B 1 161 ? 7.344 -0.266 -0.181 1 90.5 161 PHE B C 1
ATOM 2911 O O . PHE B 1 161 ? 6.281 -0.808 0.129 1 90.5 161 PHE B O 1
ATOM 2918 N N . THR B 1 162 ? 7.418 0.84 -0.874 1 93.31 162 THR B N 1
ATOM 2919 C CA . THR B 1 162 ? 6.258 1.362 -1.584 1 93.31 162 THR B CA 1
ATOM 2920 C C . THR B 1 162 ? 6.453 1.254 -3.094 1 93.31 162 THR B C 1
ATOM 2922 O O . THR B 1 162 ? 7.562 1.431 -3.596 1 93.31 162 THR B O 1
ATOM 2925 N N . LEU B 1 163 ? 5.457 0.935 -3.762 1 95.81 163 LEU B N 1
ATOM 2926 C CA . LEU B 1 163 ? 5.375 0.918 -5.219 1 95.81 163 LEU B CA 1
ATOM 2927 C C . LEU B 1 163 ? 4.25 1.824 -5.707 1 95.81 163 LEU B C 1
ATOM 2929 O O . LEU B 1 163 ? 3.078 1.589 -5.398 1 95.81 163 LEU B O 1
ATOM 2933 N N . THR B 1 164 ? 4.621 2.857 -6.441 1 96.25 164 THR B N 1
ATOM 2934 C CA . THR B 1 164 ? 3.631 3.852 -6.844 1 96.25 164 THR B CA 1
ATOM 2935 C C . THR B 1 164 ? 3.682 4.086 -8.352 1 96.25 164 THR B C 1
ATOM 2937 O O . THR B 1 164 ? 4.742 4.391 -8.906 1 96.25 164 THR B O 1
ATOM 2940 N N . SER B 1 165 ? 2.553 3.984 -8.969 1 96.06 165 SER B N 1
ATOM 2941 C CA . SER B 1 165 ? 2.475 4.258 -10.398 1 96.06 165 SER B CA 1
ATOM 2942 C C . SER B 1 165 ? 2.656 5.746 -10.688 1 96.06 165 SER B C 1
ATOM 2944 O O . SER B 1 165 ? 2.076 6.59 -10.008 1 96.06 165 SER B O 1
ATOM 2946 N N . ILE B 1 166 ? 3.455 6.031 -11.68 1 93.56 166 ILE B N 1
ATOM 2947 C CA . ILE B 1 166 ? 3.609 7.43 -12.062 1 93.56 166 ILE B CA 1
ATOM 2948 C C . ILE B 1 166 ? 2.961 7.664 -13.43 1 93.56 166 ILE B C 1
ATOM 2950 O O . ILE B 1 166 ? 2.707 8.812 -13.812 1 93.56 166 ILE B O 1
ATOM 2954 N N . ASN B 1 167 ? 2.762 6.707 -14.219 1 94.12 167 ASN B N 1
ATOM 2955 C CA . ASN B 1 167 ? 1.928 6.645 -15.414 1 94.12 167 ASN B CA 1
ATOM 2956 C C . ASN B 1 167 ? 1.49 5.215 -15.719 1 94.12 167 ASN B C 1
ATOM 2958 O O . ASN B 1 167 ? 1.587 4.336 -14.859 1 94.12 167 ASN B O 1
ATOM 2962 N N . ASP B 1 168 ? 1.03 4.938 -16.922 1 96.06 168 ASP B N 1
ATOM 2963 C CA . ASP B 1 168 ? 0.426 3.65 -17.266 1 96.06 168 ASP B CA 1
ATOM 2964 C C . ASP B 1 168 ? 1.469 2.535 -17.25 1 96.06 168 ASP B C 1
ATOM 2966 O O . ASP B 1 168 ? 1.137 1.37 -17.016 1 96.06 168 ASP B O 1
ATOM 2970 N N . SER B 1 169 ? 2.719 2.906 -17.5 1 97.56 169 SER B N 1
ATOM 2971 C CA . SER B 1 169 ? 3.689 1.834 -17.688 1 97.56 169 SER B CA 1
ATOM 2972 C C . SER B 1 169 ? 4.973 2.098 -16.906 1 97.56 169 SER B C 1
ATOM 2974 O O . SER B 1 169 ? 6.035 1.574 -17.266 1 97.56 169 SER B O 1
ATOM 2976 N N . SER B 1 170 ? 4.938 2.994 -15.922 1 97.12 170 SER B N 1
ATOM 2977 C CA . SER B 1 170 ? 6.109 3.242 -15.094 1 97.12 170 SER B CA 1
ATOM 2978 C C . SER B 1 170 ? 5.719 3.428 -13.633 1 97.12 170 SER B C 1
ATOM 2980 O O . SER B 1 170 ? 4.594 3.836 -13.328 1 97.12 170 SER B O 1
ATOM 2982 N N . ALA B 1 171 ? 6.637 3.109 -12.758 1 97.44 171 ALA B N 1
ATOM 2983 C CA . ALA B 1 171 ? 6.398 3.211 -11.32 1 97.44 171 ALA B CA 1
ATOM 2984 C C . ALA B 1 171 ? 7.688 3.553 -10.578 1 97.44 171 ALA B C 1
ATOM 2986 O O . ALA B 1 171 ? 8.781 3.434 -11.133 1 97.44 171 ALA B O 1
ATOM 2987 N N . ILE B 1 172 ? 7.504 4.008 -9.383 1 96.31 172 ILE B N 1
ATOM 2988 C CA . ILE B 1 172 ? 8.609 4.289 -8.477 1 96.31 172 ILE B CA 1
ATOM 2989 C C . ILE B 1 172 ? 8.562 3.33 -7.289 1 96.31 172 ILE B C 1
ATOM 2991 O O . ILE B 1 172 ? 7.508 3.148 -6.672 1 96.31 172 ILE B O 1
ATOM 2995 N N . LEU B 1 173 ? 9.625 2.656 -7.055 1 95.56 173 LEU B N 1
ATOM 2996 C CA . LEU B 1 173 ? 9.836 1.872 -5.844 1 95.56 173 LEU B CA 1
ATOM 2997 C C . LEU B 1 173 ? 10.727 2.623 -4.859 1 95.56 173 LEU B C 1
ATOM 2999 O O . LEU B 1 173 ? 11.805 3.096 -5.23 1 95.56 173 LEU B O 1
ATOM 3003 N N . PHE B 1 174 ? 10.25 2.803 -3.646 1 92.75 174 PHE B N 1
ATOM 3004 C CA . PHE B 1 174 ? 11.016 3.584 -2.686 1 92.75 174 PHE B CA 1
ATOM 3005 C C . PHE B 1 174 ? 10.938 2.959 -1.298 1 92.75 174 PHE B C 1
ATOM 3007 O O . PHE B 1 174 ? 9.883 2.486 -0.879 1 92.75 174 PHE B O 1
ATOM 3014 N N . GLY B 1 175 ? 12.109 3.029 -0.633 1 87.69 175 GLY B N 1
ATOM 3015 C CA . GLY B 1 175 ? 12.211 2.588 0.75 1 87.69 175 GLY B CA 1
ATOM 3016 C C . GLY B 1 175 ? 12.219 1.079 0.896 1 87.69 175 GLY B C 1
ATOM 3017 O O . GLY B 1 175 ? 12.562 0.361 -0.045 1 87.69 175 GLY B O 1
ATOM 3018 N N . GLY B 1 176 ? 11.875 0.683 2.191 1 87.38 176 GLY B N 1
ATOM 3019 C CA . GLY B 1 176 ? 11.797 -0.738 2.494 1 87.38 176 GLY B CA 1
ATOM 3020 C C . GLY B 1 176 ? 13.008 -1.25 3.258 1 87.38 176 GLY B C 1
ATOM 3021 O O . GLY B 1 176 ? 13.906 -0.48 3.59 1 87.38 176 GLY B O 1
ATOM 3022 N N . SER B 1 177 ? 12.867 -2.479 3.512 1 85.19 177 SER B N 1
ATOM 3023 C CA . SER B 1 177 ? 13.922 -3.168 4.246 1 85.19 177 SER B CA 1
ATOM 3024 C C . SER B 1 177 ? 14.719 -4.098 3.336 1 85.19 177 SER B C 1
ATOM 3026 O O . SER B 1 177 ? 14.133 -4.852 2.553 1 85.19 177 SER B O 1
ATOM 3028 N N . ILE B 1 178 ? 16.047 -3.951 3.447 1 84.62 178 ILE B N 1
ATOM 3029 C CA . ILE B 1 178 ? 16.938 -4.852 2.723 1 84.62 178 ILE B CA 1
ATOM 3030 C C . ILE B 1 178 ? 17.859 -5.578 3.709 1 84.62 178 ILE B C 1
ATOM 3032 O O . ILE B 1 178 ? 17.781 -5.348 4.918 1 84.62 178 ILE B O 1
ATOM 3036 N N . ALA B 1 179 ? 18.641 -6.527 3.227 1 77.5 179 ALA B N 1
ATOM 3037 C CA . ALA B 1 179 ? 19.484 -7.367 4.074 1 77.5 179 ALA B CA 1
ATOM 3038 C C . ALA B 1 179 ? 20.344 -6.52 5.012 1 77.5 179 ALA B C 1
ATOM 3040 O O . ALA B 1 179 ? 20.5 -6.859 6.188 1 77.5 179 ALA B O 1
ATOM 3041 N N . ASP B 1 180 ? 20.797 -5.379 4.555 1 74.12 180 ASP B N 1
ATOM 3042 C CA . ASP B 1 180 ? 21.75 -4.594 5.332 1 74.12 180 ASP B CA 1
ATOM 3043 C C . ASP B 1 180 ? 21.062 -3.443 6.055 1 74.12 180 ASP B C 1
ATOM 3045 O O . ASP B 1 180 ? 21.719 -2.553 6.598 1 74.12 180 ASP B O 1
ATOM 3049 N N . GLY B 1 181 ? 19.734 -3.412 6.047 1 78.38 181 GLY B N 1
ATOM 3050 C CA . GLY B 1 181 ? 19.047 -2.326 6.723 1 78.38 181 GLY B CA 1
ATOM 3051 C C . GLY B 1 181 ? 17.859 -1.788 5.938 1 78.38 181 GLY B C 1
ATOM 3052 O O . GLY B 1 181 ? 17.172 -2.543 5.246 1 78.38 181 GLY B O 1
ATOM 3053 N N . ASP B 1 182 ? 17.625 -0.502 6.238 1 80.5 182 ASP B N 1
ATOM 3054 C CA . ASP B 1 182 ? 16.516 0.16 5.547 1 80.5 182 ASP B CA 1
ATOM 3055 C C . ASP B 1 182 ? 17.016 0.975 4.359 1 80.5 182 ASP B C 1
ATOM 3057 O O . ASP B 1 182 ? 17.984 1.727 4.484 1 80.5 182 ASP B O 1
ATOM 3061 N N . SER B 1 183 ? 16.391 0.783 3.273 1 82.75 183 SER B N 1
ATOM 3062 C CA . SER B 1 183 ? 16.812 1.411 2.025 1 82.75 183 SER B CA 1
ATOM 3063 C C . SER B 1 183 ? 16.219 2.811 1.887 1 82.75 183 SER B C 1
ATOM 3065 O O . SER B 1 183 ? 15.062 3.039 2.232 1 82.75 183 SER B O 1
ATOM 3067 N N . ASN B 1 184 ? 16.984 3.738 1.353 1 83.25 184 ASN B N 1
ATOM 3068 C CA . ASN B 1 184 ? 16.453 5.031 0.935 1 83.25 184 ASN B CA 1
ATOM 3069 C C . ASN B 1 184 ? 16.656 5.262 -0.561 1 83.25 184 ASN B C 1
ATOM 3071 O O . ASN B 1 184 ? 16.625 6.402 -1.027 1 83.25 184 ASN B O 1
ATOM 3075 N N . ASN B 1 185 ? 16.891 4.215 -1.292 1 84.44 185 ASN B N 1
ATOM 3076 C CA . ASN B 1 185 ? 17.062 4.293 -2.74 1 84.44 185 ASN B CA 1
ATOM 3077 C C . ASN B 1 185 ? 15.719 4.41 -3.453 1 84.44 185 ASN B C 1
ATOM 3079 O O . ASN B 1 185 ? 14.711 3.871 -2.986 1 84.44 185 ASN B O 1
ATOM 3083 N N . VAL B 1 186 ? 15.852 5.148 -4.516 1 91.75 186 VAL B N 1
ATOM 3084 C CA . VAL B 1 186 ? 14.703 5.281 -5.406 1 91.75 186 VAL B CA 1
ATOM 3085 C C . VAL B 1 186 ? 14.945 4.484 -6.688 1 91.75 186 VAL B C 1
ATOM 3087 O O . VAL B 1 186 ? 16 4.609 -7.312 1 91.75 186 VAL B O 1
ATOM 3090 N N . TYR B 1 187 ? 14.008 3.666 -7.051 1 93.81 187 TYR B N 1
ATOM 3091 C CA . TYR B 1 187 ? 14.078 2.936 -8.312 1 93.81 187 TYR B CA 1
ATOM 3092 C C . TYR B 1 187 ? 12.945 3.35 -9.242 1 93.81 187 TYR B C 1
ATOM 3094 O O . TYR B 1 187 ? 11.789 3.436 -8.828 1 93.81 187 TYR B O 1
ATOM 3102 N N . ILE B 1 188 ? 13.344 3.633 -10.453 1 95.62 188 ILE B N 1
ATOM 3103 C CA . ILE B 1 188 ? 12.367 3.836 -11.516 1 95.62 188 ILE B CA 1
ATOM 3104 C C . ILE B 1 188 ? 12.195 2.547 -12.312 1 95.62 188 ILE B C 1
ATOM 3106 O O . ILE B 1 188 ? 13.18 1.973 -12.789 1 95.62 188 ILE B O 1
ATOM 3110 N N . LEU B 1 189 ? 10.992 2.109 -12.461 1 97.31 189 LEU B N 1
ATOM 3111 C CA . LEU B 1 189 ? 10.672 0.901 -13.211 1 97.31 189 LEU B CA 1
ATOM 3112 C C . LEU B 1 189 ? 9.844 1.231 -14.445 1 97.31 189 LEU B C 1
ATOM 3114 O O . LEU B 1 189 ? 8.781 1.853 -14.336 1 97.31 189 LEU B O 1
ATOM 3118 N N . ASN B 1 190 ? 10.305 0.798 -15.586 1 97.75 190 ASN B N 1
ATOM 3119 C CA . ASN B 1 190 ? 9.57 0.937 -16.844 1 97.75 190 ASN B CA 1
ATOM 3120 C C . ASN B 1 190 ? 9.141 -0.42 -17.391 1 97.75 190 ASN B C 1
ATOM 3122 O O . ASN B 1 190 ? 9.977 -1.307 -17.594 1 97.75 190 ASN B O 1
ATOM 3126 N N . PHE B 1 191 ? 7.875 -0.514 -17.688 1 97.94 191 PHE B N 1
ATOM 3127 C CA . PHE B 1 191 ? 7.316 -1.823 -18 1 97.94 191 PHE B CA 1
ATOM 3128 C C . PHE B 1 191 ? 6.957 -1.915 -19.484 1 97.94 191 PHE B C 1
ATOM 3130 O O . PHE B 1 191 ? 6.461 -0.951 -20.062 1 97.94 191 PHE B O 1
ATOM 3137 N N . THR B 1 192 ? 7.164 -3.029 -20.062 1 97 192 THR B N 1
ATOM 3138 C CA . THR B 1 192 ? 6.531 -3.5 -21.297 1 97 192 THR B CA 1
ATOM 3139 C C . THR B 1 192 ? 5.656 -4.719 -21.016 1 97 192 THR B C 1
ATOM 3141 O O . THR B 1 192 ? 5.375 -5.039 -19.859 1 97 192 THR B O 1
ATOM 3144 N N . ASP B 1 193 ? 5.246 -5.332 -22.047 1 94.75 193 ASP B N 1
ATOM 3145 C CA . ASP B 1 193 ? 4.387 -6.5 -21.875 1 94.75 193 ASP B CA 1
ATOM 3146 C C . ASP B 1 193 ? 5.195 -7.711 -21.406 1 94.75 193 ASP B C 1
ATOM 3148 O O . ASP B 1 193 ? 4.648 -8.641 -20.812 1 94.75 193 ASP B O 1
ATOM 3152 N N . THR B 1 194 ? 6.543 -7.641 -21.609 1 94.56 194 THR B N 1
ATOM 3153 C CA . THR B 1 194 ? 7.32 -8.844 -21.297 1 94.56 194 THR B CA 1
ATOM 3154 C C . THR B 1 194 ? 8.57 -8.484 -20.5 1 94.56 194 THR B C 1
ATOM 3156 O O . THR B 1 194 ? 9.359 -9.367 -20.156 1 94.56 194 THR B O 1
ATOM 3159 N N . SER B 1 195 ? 8.711 -7.16 -20.219 1 97.19 195 SER B N 1
ATOM 3160 C CA . SER B 1 195 ? 9.969 -6.816 -19.562 1 97.19 195 SER B CA 1
ATOM 3161 C C . SER B 1 195 ? 9.805 -5.609 -18.641 1 97.19 195 SER B C 1
ATOM 3163 O O . SER B 1 195 ? 8.812 -4.883 -18.734 1 97.19 195 SER B O 1
ATOM 3165 N N . VAL B 1 196 ? 10.758 -5.449 -17.766 1 97.38 196 VAL B N 1
ATOM 3166 C CA . VAL B 1 196 ? 10.883 -4.277 -16.906 1 97.38 196 VAL B CA 1
ATOM 3167 C C . VAL B 1 196 ? 12.328 -3.779 -16.922 1 97.38 196 VAL B C 1
ATOM 3169 O O . VAL B 1 196 ? 13.266 -4.562 -16.75 1 97.38 196 VAL B O 1
ATOM 3172 N N . ASN B 1 197 ? 12.492 -2.506 -17.219 1 97.81 197 ASN B N 1
ATOM 3173 C CA . ASN B 1 197 ? 13.789 -1.845 -17.094 1 97.81 197 ASN B CA 1
ATOM 3174 C C . ASN B 1 197 ? 13.859 -1.002 -15.82 1 97.81 197 ASN B C 1
ATOM 3176 O O . ASN B 1 197 ? 13 -0.151 -15.586 1 97.81 197 ASN B O 1
ATOM 3180 N N . CYS B 1 198 ? 14.914 -1.272 -15.039 1 95.81 198 CYS B N 1
ATOM 3181 C CA . CYS B 1 198 ? 15.055 -0.609 -13.742 1 95.81 198 CYS B CA 1
ATOM 3182 C C . CYS B 1 198 ? 16.219 0.362 -13.75 1 95.81 198 CYS B C 1
ATOM 3184 O O . CYS B 1 198 ? 17.281 0.059 -14.305 1 95.81 198 CYS B O 1
ATOM 3186 N N . SER B 1 199 ? 15.984 1.516 -13.141 1 93.62 199 SER B N 1
ATOM 3187 C CA . SER B 1 199 ? 17.031 2.504 -12.906 1 93.62 199 SER B CA 1
ATOM 3188 C C . SER B 1 199 ? 17.031 2.98 -11.461 1 93.62 199 SER B C 1
ATOM 3190 O O . SER B 1 199 ? 15.977 3.271 -10.898 1 93.62 199 SER B O 1
ATOM 3192 N N . MET B 1 200 ? 18.203 3.064 -10.922 1 91.81 200 MET B N 1
ATOM 3193 C CA . MET B 1 200 ? 18.312 3.498 -9.531 1 91.81 200 MET B CA 1
ATOM 3194 C C . MET B 1 200 ? 18.75 4.957 -9.453 1 91.81 200 MET B C 1
ATOM 3196 O O . MET B 1 200 ? 19.641 5.387 -10.188 1 91.81 200 MET B O 1
ATOM 3200 N N . LEU B 1 201 ? 18.016 5.688 -8.641 1 87.25 201 LEU B N 1
ATOM 3201 C CA . LEU B 1 201 ? 18.438 7.027 -8.234 1 87.25 201 LEU B CA 1
ATOM 3202 C C . LEU B 1 201 ? 18.969 7.023 -6.809 1 87.25 201 LEU B C 1
ATOM 3204 O O . LEU B 1 201 ? 18.344 6.469 -5.902 1 87.25 201 LEU B O 1
ATOM 3208 N N . SER B 1 202 ? 20.078 7.559 -6.602 1 80.19 202 SER B N 1
ATOM 3209 C CA . SER B 1 202 ? 20.656 7.57 -5.266 1 80.19 202 SER B CA 1
ATOM 3210 C C . SER B 1 202 ? 20.266 8.828 -4.5 1 80.19 202 SER B C 1
ATOM 3212 O O . SER B 1 202 ? 20.312 9.938 -5.039 1 80.19 202 SER B O 1
ATOM 3214 N N . ASN B 1 203 ? 19.625 8.594 -3.334 1 76.25 203 ASN B N 1
ATOM 3215 C CA . ASN B 1 203 ? 19.359 9.727 -2.451 1 76.25 203 ASN B CA 1
ATOM 3216 C C . ASN B 1 203 ? 20.625 10.141 -1.687 1 76.25 203 ASN B C 1
ATOM 3218 O O . ASN B 1 203 ? 21.422 9.289 -1.292 1 76.25 203 ASN B O 1
ATOM 3222 N N . PRO B 1 204 ? 20.734 11.445 -1.626 1 63.94 204 PRO B N 1
ATOM 3223 C CA . PRO B 1 204 ? 21.844 11.859 -0.77 1 63.94 204 PRO B CA 1
ATOM 3224 C C . PRO B 1 204 ? 21.703 11.367 0.667 1 63.94 204 PRO B C 1
ATOM 3226 O O . PRO B 1 204 ? 20.594 11.25 1.176 1 63.94 204 PRO B O 1
ATOM 3229 N N . GLY B 1 205 ? 22.734 11 1.404 1 60.69 205 GLY B N 1
ATOM 3230 C CA . GLY B 1 205 ? 22.75 10.555 2.787 1 60.69 205 GLY B CA 1
ATOM 3231 C C . GLY B 1 205 ? 22.75 9.039 2.924 1 60.69 205 GLY B C 1
ATOM 3232 O O . GLY B 1 205 ? 23.219 8.508 3.938 1 60.69 205 GLY B O 1
ATOM 3233 N N . GLY B 1 206 ? 22.453 8.406 1.908 1 57.28 206 GLY B N 1
ATOM 3234 C CA . GLY B 1 206 ? 22.656 6.969 1.795 1 57.28 206 GLY B CA 1
ATOM 3235 C C . GLY B 1 206 ? 21.641 6.164 2.588 1 57.28 206 GLY B C 1
ATOM 3236 O O . GLY B 1 206 ? 20.703 6.723 3.145 1 57.28 206 GLY B O 1
ATOM 3237 N N . SER B 1 207 ? 21.641 4.906 2.428 1 53.5 207 SER B N 1
ATOM 3238 C CA . SER B 1 207 ? 20.891 3.922 3.191 1 53.5 207 SER B CA 1
ATOM 3239 C C . SER B 1 207 ? 21.375 3.838 4.633 1 53.5 207 SER B C 1
ATOM 3241 O O . SER B 1 207 ? 22.547 4.109 4.91 1 53.5 207 SER B O 1
ATOM 3243 N N . VAL B 1 208 ? 20.453 3.938 5.566 1 52.03 208 VAL B N 1
ATOM 3244 C CA . VAL B 1 208 ? 20.875 3.707 6.941 1 52.03 208 VAL B CA 1
ATOM 3245 C C . VAL B 1 208 ? 21.312 2.254 7.109 1 52.03 208 VAL B C 1
ATOM 3247 O O . VAL B 1 208 ? 20.578 1.33 6.758 1 52.03 208 VAL B O 1
ATOM 3250 N N . GLN B 1 209 ? 22.703 2.062 7.301 1 49.09 209 GLN B N 1
ATOM 3251 C CA . GLN B 1 209 ? 23.266 0.731 7.535 1 49.09 209 GLN B CA 1
ATOM 3252 C C . GLN B 1 209 ? 23.031 0.288 8.977 1 49.09 209 GLN B C 1
ATOM 3254 O O . GLN B 1 209 ? 23.125 1.096 9.898 1 49.09 209 GLN B O 1
ATOM 3259 N N . TRP B 1 210 ? 22.234 -0.828 9.203 1 46.84 210 TRP B N 1
ATOM 3260 C CA . TRP B 1 210 ? 22.141 -1.372 10.555 1 46.84 210 TRP B CA 1
ATOM 3261 C C . TRP B 1 210 ? 23.516 -1.757 11.094 1 46.84 210 TRP B C 1
ATOM 3263 O O . TRP B 1 210 ? 24.375 -2.221 10.344 1 46.84 210 TRP B O 1
ATOM 3273 N N . PRO B 1 211 ? 23.781 -1.177 12.312 1 39.78 211 PRO B N 1
ATOM 3274 C CA . PRO B 1 211 ? 25.016 -1.752 12.867 1 39.78 211 PRO B CA 1
ATOM 3275 C C . PRO B 1 211 ? 25 -3.279 12.859 1 39.78 211 PRO B C 1
ATOM 3277 O O . PRO B 1 211 ? 23.953 -3.895 13.055 1 39.78 211 PRO B O 1
ATOM 3280 N N . ARG B 1 212 ? 26 -3.857 12.141 1 31.56 212 ARG B N 1
ATOM 3281 C CA . ARG B 1 212 ? 26.203 -5.293 12.305 1 31.56 212 ARG B CA 1
ATOM 3282 C C . ARG B 1 212 ? 26.203 -5.684 13.773 1 31.56 212 ARG B C 1
ATOM 3284 O O . ARG B 1 212 ? 26.859 -5.027 14.594 1 31.56 212 ARG B O 1
ATOM 3291 N N . LYS B 1 213 ? 25.062 -6.348 14.266 1 28.97 213 LYS B N 1
ATOM 3292 C CA . LYS B 1 213 ? 25.281 -6.945 15.578 1 28.97 213 LYS B CA 1
ATOM 3293 C C . LYS B 1 213 ? 26.703 -7.484 15.703 1 28.97 213 LYS B C 1
ATOM 3295 O O . LYS B 1 213 ? 27.188 -8.195 14.82 1 28.97 213 LYS B O 1
ATOM 3300 N N . ARG B 1 214 ? 27.531 -6.805 16.422 1 24.3 214 ARG B N 1
ATOM 3301 C CA . ARG B 1 214 ? 28.703 -7.531 16.891 1 24.3 214 ARG B CA 1
ATOM 3302 C C . ARG B 1 214 ? 28.328 -8.914 17.422 1 24.3 214 ARG B C 1
ATOM 3304 O O . ARG B 1 214 ? 27.438 -9.031 18.266 1 24.3 214 ARG B O 1
ATOM 3311 N N . GLY B 1 215 ? 28.406 -9.922 16.531 1 20.45 215 GLY B N 1
ATOM 3312 C CA . GLY B 1 215 ? 28.625 -11.164 17.25 1 20.45 215 GLY B CA 1
ATOM 3313 C C . GLY B 1 215 ? 29.625 -11.039 18.375 1 20.45 215 GLY B C 1
ATOM 3314 O O . GLY B 1 215 ? 30.531 -10.195 18.328 1 20.45 215 GLY B O 1
#

Solvent-accessible surface area (backbone atoms only — not comparable to full-atom values): 22314 Å² total; per-residue (Å²): 133,88,72,80,74,77,78,71,86,85,80,81,82,66,79,74,59,51,67,43,45,76,54,63,72,74,25,27,22,34,48,19,53,34,56,58,82,63,33,38,34,39,36,32,8,39,27,81,87,53,32,21,29,29,38,42,35,33,38,36,30,73,83,78,38,34,28,39,71,74,43,62,40,60,52,94,56,35,72,61,34,21,29,38,32,34,31,40,57,33,42,46,97,90,38,55,30,38,39,40,39,35,3,36,24,67,60,66,70,59,73,80,60,52,58,77,46,62,40,50,62,49,100,67,55,67,85,36,53,36,58,29,53,55,55,29,35,35,35,62,92,77,70,40,65,38,69,48,50,76,42,75,49,64,70,64,42,26,26,33,42,39,62,44,64,67,52,49,41,34,32,40,38,40,38,4,38,37,94,62,28,23,28,34,46,35,32,42,39,39,51,55,92,56,32,36,42,25,40,46,30,40,39,76,88,49,52,43,66,47,78,72,75,76,123,125,91,70,80,76,76,79,71,87,82,78,80,82,64,81,74,61,52,67,43,44,75,54,64,73,73,24,26,21,33,47,17,54,34,56,59,82,62,31,38,35,38,36,34,8,40,27,78,83,52,31,20,29,30,37,40,38,32,38,35,30,74,84,76,38,33,29,39,71,74,40,63,40,59,54,94,55,38,74,62,31,23,29,39,31,34,31,41,57,34,41,47,95,88,39,53,31,39,39,40,40,35,3,34,21,64,62,67,68,58,72,78,60,52,59,75,46,62,40,49,63,48,100,68,54,64,84,36,52,38,57,28,53,58,56,27,35,34,35,62,92,76,70,41,66,37,69,47,52,78,40,76,51,66,71,64,41,26,24,33,42,39,59,44,65,68,50,50,40,30,32,40,38,40,40,4,37,37,94,64,28,23,29,34,45,35,32,41,38,39,50,55,92,57,32,36,43,26,40,46,28,42,39,75,88,49,52,43,67,51,77,72,75,77,124

Radius of gyration: 21.84 Å; Cα contacts (8 Å, |Δi|>4): 1162; chains: 2; bounding box: 75×63×56 Å

Organism: Amphimedon queenslandica (NCBI:txid400682)

Secondary structure (DSSP, 8-state):
----------S------EEPEE-PPPS-EEEEEEEETTEEEEEEEE-TTT-PBP-EEEEEETTTTEEEEEEE--STTS--S-BS-EEEEEEETTEEEEEEE--EEESS--TTS-TT------TTGGGGEEE---EEEEETTTTEEE--EEEESPPPS-BS-EEEEEETTEEEEE--EETTEE---EEEEEE-SSEEEEEEEEPTT--EEPP----/----------SS-----EEPEE-PPPS-EEEEEEEETTEEEEEEEE-TTT-PBP-EEEEEETTTTEEEEEEETTSTTS--S-BS-EEEEEEETTEEEEEEE--EEESS--TTS-TT------TTGGGGEEE---EEEEETTTTEEE--EEEESPPPS-BS-EEEEEETTEEEEE--EETTEE---EEEEEE-SSEEEEEEEEPTT--EEPP----

Sequence (430 aa):
MCSVMEVCHLRTGRWEQKPTTGNPPLGVKSYAAAAIGREIFYFGGHCNHDGCFHNSLYSFNVDTFNWKELSPTTSHHGPMMKHLCDMIAIKVNGEDYLVVIGGYGPSSYNTSQQPGAQYYEAEGLASGHRQCNEIHFYKLSTGQWISPTVTGDRPPPIDKFTLTSINDSSAILFGGSIADGDSNNVYILNFTDTSVNCSMLSNPGGSVQWPRKRGMCSVMEVCHLRTGRWEQKPTTGNPPLGVKSYAAAAIGREIFYFGGHCNHDGCFHNSLYSFNVDTFNWKELSPTTSHHGPMMKHLCDMIAIKVNGEDYLVVIGGYGPSSYNTSQQPGAQYYEAEGLASGHRQCNEIHFYKLSTGQWISPTVTGDRPPPIDKFTLTSINDSSAILFGGSIADGDSNNVYILNFTDTSVNCSMLSNPGGSVQWPRKRG

pLDDT: mean 73.7, std 23.77, range [17.53, 98.0]

Foldseek 3Di:
DCPPDPPPVPDDPPPPPDDAEEDDDDDFDQWAWEDDDQKIKTAWGADPPFRFIAGWIWIAGNVRRYIDTQDLCQDPQGDPRFGQWYWYWAAAPNWIKIKIFKGKDFADCPVVQGRVRTDGPPPPSVVGIDIGGFMWIQTPVVRDIAGAAEEEDGDARFGNWDWADPHRFKIKIAWTADPQGIFGKIWIWGDHPRYIYIDIDADPPGGDGPPDPPD/DPPPDPPPVPDDPPPPPDDAEEDDDDDFDQWAWEDDDQKIKTAWGADPVFRFIAGWIWIAGNVRRYIDTQDLCQDPQGDPRFGQWYWYWAAAPNWIKIKIFKGKDFADCPVVQGRVRTDGPDPPSVVGIDIGGFMWIQTPVVRDIAGAAEEEDGDARFGNWDWADPHRFKIKIAWTADPQGIFGKIWIWGDHPRYIYIDIDADPPGGDGPPDPPD